Protein 3QOR (pdb70)

Structure (mmCIF, N/CA/C/O backbone):
data_3QOR
#
_entry.id   3QOR
#
_cell.length_a   66.734
_cell.length_b   51.820
_cell.length_c   92.854
_cell.angle_alpha   90.00
_cell.angle_beta   90.58
_cell.angle_gamma   90.00
#
_symmetry.space_group_name_H-M   'P 1 21 1'
#
loop_
_entity.id
_entity.type
_entity.pdbx_description
1 polymer 'Nuclear migration protein nudC'
2 polymer 'Nuclear migration protein nudC'
3 polymer 'Nuclear migration protein nudC'
4 polymer 'Nuclear migration protein nudC'
5 non-polymer 'ACETATE ION'
6 water water
#
loop_
_atom_site.group_PDB
_atom_site.id
_atom_site.type_symbol
_atom_site.label_atom_id
_atom_site.label_alt_id
_atom_site.label_comp_id
_atom_site.label_asym_id
_atom_site.label_entity_id
_atom_site.label_seq_id
_atom_site.pdbx_PDB_ins_code
_atom_site.Cartn_x
_atom_site.Cartn_y
_atom_site.Cartn_z
_atom_site.occupancy
_atom_site.B_iso_or_equiv
_atom_site.auth_seq_id
_atom_site.auth_comp_id
_atom_site.auth_asym_id
_atom_site.auth_atom_id
_atom_site.pdbx_PDB_model_num
ATOM 1 N N . GLY A 1 1 ? 32.108 34.014 10.695 1.00 39.14 154 GLY A N 1
ATOM 2 C CA . GLY A 1 1 ? 30.682 33.819 10.490 1.00 51.17 154 GLY A CA 1
ATOM 3 C C . GLY A 1 1 ? 30.122 32.626 11.246 1.00 49.18 154 GLY A C 1
ATOM 4 O O . GLY A 1 1 ? 30.829 31.975 12.012 1.00 42.01 154 GLY A O 1
ATOM 5 N N . SER A 1 2 ? 28.841 32.342 11.030 1.00 47.85 155 SER A N 1
ATOM 6 C CA . SER A 1 2 ? 28.182 31.208 11.670 1.00 38.63 155 SER A CA 1
ATOM 7 C C . SER A 1 2 ? 28.226 29.980 10.765 1.00 37.06 155 SER A C 1
ATOM 8 O O . SER A 1 2 ? 28.300 30.108 9.541 1.00 40.13 155 SER A O 1
ATOM 11 N N . SER A 1 3 ? 28.173 28.792 11.370 1.00 27.18 156 SER A N 1
ATOM 12 C CA . SER A 1 3 ? 28.165 27.542 10.617 1.00 24.27 156 SER A CA 1
ATOM 13 C C . SER A 1 3 ? 27.055 26.611 11.120 1.00 24.56 156 SER A C 1
ATOM 14 O O . SER A 1 3 ? 26.283 26.977 12.008 1.00 25.30 156 SER A O 1
ATOM 17 N N . SER A 1 4 ? 26.974 25.414 10.546 1.00 19.68 157 SER A N 1
ATOM 18 C CA . SER A 1 4 ? 25.906 24.464 10.859 1.00 20.68 157 SER A CA 1
ATOM 19 C C . SER A 1 4 ? 25.791 24.175 12.354 1.00 16.53 157 SER A C 1
ATOM 20 O O . SER A 1 4 ? 26.803 24.053 13.042 1.00 20.48 157 SER A O 1
ATOM 23 N N . LYS A 1 5 ? 24.555 24.060 12.836 1.00 17.29 158 LYS A N 1
ATOM 24 C CA . LYS A 1 5 ? 24.285 23.901 14.272 1.00 21.93 158 LYS A CA 1
ATOM 25 C C . LYS A 1 5 ? 23.752 22.529 14.669 1.00 21.78 158 LYS A C 1
ATOM 26 O O . LYS A 1 5 ? 23.207 21.802 13.843 1.00 22.15 158 LYS A O 1
ATOM 32 N N . LEU A 1 6 ? 23.904 22.203 15.952 1.00 16.56 159 LEU A N 1
ATOM 33 C CA . LEU A 1 6 ? 23.431 20.952 16.530 1.00 17.04 159 LEU A CA 1
ATOM 34 C C . LEU A 1 6 ? 22.183 21.175 17.384 1.00 22.12 159 LEU A C 1
ATOM 35 O O . LEU A 1 6 ? 22.017 22.224 17.983 1.00 17.81 159 LEU A O 1
ATOM 40 N N . LYS A 1 7 ? 21.320 20.169 17.462 1.00 16.39 160 LYS A N 1
ATOM 41 C CA . LYS A 1 7 ? 20.172 20.225 18.350 1.00 18.23 160 LYS A CA 1
ATOM 42 C C . LYS A 1 7 ? 20.639 20.060 19.795 1.00 18.03 160 LYS A C 1
ATOM 43 O O . LYS A 1 7 ? 21.397 19.147 20.100 1.00 18.75 160 LYS A O 1
ATOM 49 N N . PRO A 1 8 ? 20.183 20.942 20.695 1.00 18.20 161 PRO A N 1
ATOM 50 C CA . PRO A 1 8 ? 20.548 20.835 22.115 1.00 18.04 161 PRO A CA 1
ATOM 51 C C . PRO A 1 8 ? 20.089 19.515 22.758 1.00 16.73 161 PRO A C 1
ATOM 52 O O . PRO A 1 8 ? 19.017 18.989 22.427 1.00 21.15 161 PRO A O 1
ATOM 56 N N . ASN A 1 9 ? 20.882 18.985 23.684 1.00 14.35 162 ASN A N 1
ATOM 57 C CA . ASN A 1 9 ? 20.446 17.839 24.469 1.00 16.52 162 ASN A CA 1
ATOM 58 C C . ASN A 1 9 ? 19.443 18.304 25.521 1.00 17.65 162 ASN A C 1
ATOM 59 O O . ASN A 1 9 ? 19.129 19.496 25.599 1.00 17.58 162 ASN A O 1
ATOM 64 N N . LEU A 1 10 ? 18.910 17.376 26.309 1.00 15.30 163 LEU A N 1
ATOM 65 C CA . LEU A 1 10 ? 17.857 17.721 27.269 1.00 17.21 163 LEU A CA 1
ATOM 66 C C . LEU A 1 10 ? 18.361 18.593 28.416 1.00 20.75 163 LEU A C 1
ATOM 67 O O . LEU A 1 10 ? 17.568 19.188 29.150 1.00 21.28 163 LEU A O 1
ATOM 72 N N . GLY A 1 11 ? 19.675 18.659 28.579 1.00 15.74 164 GLY A N 1
ATOM 73 C CA . GLY A 1 11 ? 20.249 19.505 29.610 1.00 17.15 164 GLY A CA 1
ATOM 74 C C . GLY A 1 11 ? 20.643 20.873 29.066 1.00 17.71 164 GLY A C 1
ATOM 75 O O . GLY A 1 11 ? 21.352 21.636 29.727 1.00 16.13 164 GLY A O 1
ATOM 76 N N . ASN A 1 12 ? 20.185 21.171 27.850 1.00 14.27 165 ASN A N 1
ATOM 77 C CA . ASN A 1 12 ? 20.432 22.459 27.195 1.00 13.57 165 ASN A CA 1
ATOM 78 C C . ASN A 1 12 ? 21.881 22.695 26.802 1.00 12.84 165 ASN A C 1
ATOM 79 O O . ASN A 1 12 ? 22.305 23.841 26.602 1.00 14.98 165 ASN A O 1
ATOM 84 N N . GLY A 1 13 ? 22.633 21.601 26.675 1.00 11.60 166 GLY A N 1
ATOM 85 C CA . GLY A 1 13 ? 23.993 21.664 26.178 1.00 11.14 166 GLY A CA 1
ATOM 86 C C . GLY A 1 13 ? 24.154 20.932 24.861 1.00 16.07 166 GLY A C 1
ATOM 87 O O . GLY A 1 13 ? 23.209 20.840 24.074 1.00 14.99 166 GLY A O 1
ATOM 88 N N . ALA A 1 14 ? 25.346 20.383 24.626 1.00 15.15 167 ALA A N 1
ATOM 89 C CA . ALA A 1 14 ? 25.607 19.662 23.387 1.00 12.59 167 ALA A CA 1
ATOM 90 C C . ALA A 1 14 ? 26.159 18.273 23.632 1.00 14.79 167 ALA A C 1
ATOM 91 O O . ALA A 1 14 ? 26.897 18.038 24.605 1.00 13.14 167 ALA A O 1
ATOM 93 N N . ASP A 1 15 ? 25.832 17.372 22.713 1.00 13.78 168 ASP A N 1
ATOM 94 C CA . ASP A 1 15 ? 26.405 16.039 22.699 1.00 12.18 168 ASP A CA 1
ATOM 95 C C . ASP A 1 15 ? 27.414 15.988 21.555 1.00 12.84 168 ASP A C 1
ATOM 96 O O . ASP A 1 15 ? 27.020 15.986 20.391 1.00 17.11 168 ASP A O 1
ATOM 101 N N . LEU A 1 16 ? 28.703 15.965 21.880 1.00 11.98 169 LEU A N 1
ATOM 102 C CA . LEU A 1 16 ? 29.758 15.854 20.874 1.00 14.45 169 LEU A CA 1
ATOM 103 C C . LEU A 1 16 ? 30.289 14.419 20.859 1.00 15.64 169 LEU A C 1
ATOM 104 O O . LEU A 1 16 ? 30.013 13.631 21.776 1.00 14.49 169 LEU A O 1
ATOM 109 N N . PRO A 1 17 ? 31.044 14.057 19.816 1.00 12.80 170 PRO A N 1
ATOM 110 C CA . PRO A 1 17 ? 31.519 12.674 19.799 1.00 13.80 170 PRO A CA 1
ATOM 111 C C . PRO A 1 17 ? 32.386 12.299 21.003 1.00 14.31 170 PRO A C 1
ATOM 112 O O . PRO A 1 17 ? 32.310 11.150 21.445 1.00 17.13 170 PRO A O 1
ATOM 116 N N . ASN A 1 18 ? 33.178 13.230 21.520 1.00 12.04 171 ASN A N 1
ATOM 117 C CA . ASN A 1 18 ? 34.135 12.907 22.577 1.00 12.67 171 ASN A CA 1
ATOM 118 C C . ASN A 1 18 ? 33.764 13.397 23.977 1.00 13.13 171 ASN A C 1
ATOM 119 O O . ASN A 1 18 ? 34.499 13.133 24.933 1.00 14.89 171 ASN A O 1
ATOM 124 N N . TYR A 1 19 ? 32.672 14.150 24.090 1.00 13.14 172 TYR A N 1
ATOM 125 C CA . TYR A 1 19 ? 32.222 14.653 25.387 1.00 10.95 172 TYR A CA 1
ATOM 126 C C . TYR A 1 19 ? 30.825 15.202 25.266 1.00 10.67 172 TYR A C 1
ATOM 127 O O . TYR A 1 19 ? 30.351 15.445 24.170 1.00 14.75 172 TYR A O 1
ATOM 136 N N . ARG A 1 20 ? 30.159 15.396 26.393 1.00 11.12 173 ARG A N 1
ATOM 137 C CA . ARG A 1 20 ? 28.891 16.121 26.367 1.00 13.31 173 ARG A CA 1
ATOM 138 C C . ARG A 1 20 ? 28.829 17.089 27.541 1.00 14.10 173 ARG A C 1
ATOM 139 O O . ARG A 1 20 ? 29.550 16.944 28.534 1.00 14.47 173 ARG A O 1
ATOM 147 N N . TRP A 1 21 ? 27.990 18.101 27.421 1.00 12.25 174 TRP A N 1
ATOM 148 C CA . TRP A 1 21 ? 27.841 19.026 28.524 1.00 11.66 174 TRP A CA 1
ATOM 149 C C . TRP A 1 21 ? 26.404 19.487 28.605 1.00 12.55 174 TRP A C 1
ATOM 150 O O . TRP A 1 21 ? 25.664 19.406 27.631 1.00 12.17 174 TRP A O 1
ATOM 161 N N . THR A 1 22 ? 26.024 19.942 29.792 1.00 12.58 175 THR A N 1
ATOM 162 C CA . THR A 1 22 ? 24.727 20.528 30.030 1.00 12.67 175 THR A CA 1
ATOM 163 C C . THR A 1 22 ? 24.971 21.893 30.693 1.00 12.56 175 THR A C 1
ATOM 164 O O . THR A 1 22 ? 26.089 22.197 31.120 1.00 12.95 175 THR A O 1
ATOM 168 N N . GLN A 1 23 ? 23.941 22.723 30.777 1.00 12.37 176 GLN A N 1
ATOM 169 C CA . GLN A 1 23 ? 24.107 24.026 31.425 1.00 13.40 176 GLN A CA 1
ATOM 170 C C . GLN A 1 23 ? 22.814 24.534 32.015 1.00 14.24 176 GLN A C 1
ATOM 171 O O . GLN A 1 23 ? 21.729 24.105 31.630 1.00 13.84 176 GLN A O 1
ATOM 177 N N . THR A 1 24 ? 22.945 25.473 32.945 1.00 17.04 177 THR A N 1
ATOM 178 C CA . THR A 1 24 ? 21.848 26.354 33.312 1.00 14.22 177 THR A CA 1
ATOM 179 C C . THR A 1 24 ? 22.319 27.759 32.937 1.00 14.04 177 THR A C 1
ATOM 180 O O . THR A 1 24 ? 23.366 27.925 32.318 1.00 14.49 177 THR A O 1
ATOM 184 N N . LEU A 1 25 ? 21.550 28.780 33.295 1.00 15.71 178 LEU A N 1
ATOM 185 C CA . LEU A 1 25 ? 21.972 30.140 33.006 1.00 14.08 178 LEU A CA 1
ATOM 186 C C . LEU A 1 25 ? 23.309 30.507 33.651 1.00 13.58 178 LEU A C 1
ATOM 187 O O . LEU A 1 25 ? 24.016 31.379 33.145 1.00 14.89 178 LEU A O 1
ATOM 192 N N . SER A 1 26 ? 23.645 29.847 34.759 1.00 16.77 179 SER A N 1
ATOM 193 C CA . SER A 1 26 ? 24.783 30.260 35.589 1.00 12.58 179 SER A CA 1
ATOM 194 C C . SER A 1 26 ? 25.965 29.301 35.591 1.00 13.36 179 SER A C 1
ATOM 195 O O . SER A 1 26 ? 27.044 29.674 36.026 1.00 13.06 179 SER A O 1
ATOM 198 N N . GLU A 1 27 ? 25.786 28.074 35.105 1.00 12.27 180 GLU A N 1
ATOM 199 C CA A GLU A 1 27 ? 26.887 27.116 35.146 0.60 15.37 180 GLU A CA 1
ATOM 200 C CA B GLU A 1 27 ? 26.837 27.062 35.205 0.40 15.40 180 GLU A CA 1
ATOM 201 C C . GLU A 1 27 ? 26.807 26.072 34.038 1.00 14.16 180 GLU A C 1
ATOM 202 O O . GLU A 1 27 ? 25.814 25.980 33.324 1.00 15.48 180 GLU A O 1
ATOM 213 N N . LEU A 1 28 ? 27.886 25.316 33.887 1.00 14.33 181 LEU A N 1
ATOM 214 C CA . LEU A 1 28 ? 27.994 24.300 32.847 1.00 12.02 181 LEU A CA 1
ATOM 215 C C . LEU A 1 28 ? 28.636 23.069 33.480 1.00 17.38 181 LEU A C 1
ATOM 216 O O . LEU A 1 28 ? 29.540 23.203 34.299 1.00 16.05 181 LEU A O 1
ATOM 221 N N . ASP A 1 29 ? 28.168 21.872 33.113 1.00 15.21 182 ASP A N 1
ATOM 222 C CA . ASP A 1 29 ? 28.777 20.634 33.588 1.00 17.67 182 ASP A CA 1
ATOM 223 C C . ASP A 1 29 ? 29.121 19.740 32.411 1.00 12.87 182 ASP A C 1
ATOM 224 O O . ASP A 1 29 ? 28.264 19.454 31.582 1.00 13.68 182 ASP A O 1
ATOM 229 N N . LEU A 1 30 ? 30.377 19.310 32.370 1.00 12.40 183 LEU A N 1
ATOM 230 C CA . LEU A 1 30 ? 30.955 18.590 31.236 1.00 10.20 183 LEU A CA 1
ATOM 231 C C . LEU A 1 30 ? 31.336 17.179 31.652 1.00 14.59 183 LEU A C 1
ATOM 232 O O . LEU A 1 30 ? 31.807 16.971 32.771 1.00 14.00 183 LEU A O 1
ATOM 237 N N . ALA A 1 31 ? 31.121 16.205 30.768 1.00 12.12 184 ALA A N 1
ATOM 238 C CA . ALA A 1 31 ? 31.601 14.848 30.999 1.00 12.43 184 ALA A CA 1
ATOM 239 C C . ALA A 1 31 ? 32.449 14.402 29.816 1.00 15.28 184 ALA A C 1
ATOM 240 O O . ALA A 1 31 ? 32.024 14.508 28.666 1.00 14.99 184 ALA A O 1
ATOM 242 N N . VAL A 1 32 ? 33.650 13.910 30.110 1.00 11.28 185 VAL A N 1
ATOM 243 C CA . VAL A 1 32 ? 34.602 13.483 29.085 1.00 12.38 185 VAL A CA 1
ATOM 244 C C . VAL A 1 32 ? 35.091 12.064 29.381 1.00 13.71 185 VAL A C 1
ATOM 245 O O . VAL A 1 32 ? 36.007 11.860 30.190 1.00 14.64 185 VAL A O 1
ATOM 249 N N . PRO A 1 33 ? 34.480 11.074 28.735 1.00 10.79 186 PRO A N 1
ATOM 250 C CA . PRO A 1 33 ? 34.869 9.678 28.960 1.00 10.93 186 PRO A CA 1
ATOM 251 C C . PRO A 1 33 ? 36.222 9.365 28.345 1.00 19.11 186 PRO A C 1
ATOM 252 O O . PRO A 1 33 ? 36.544 9.868 27.266 1.00 18.60 186 PRO A O 1
ATOM 256 N N . PHE A 1 34 ? 37.007 8.537 29.018 1.00 12.90 187 PHE A N 1
ATOM 257 C CA . PHE A 1 34 ? 38.252 8.066 28.420 1.00 18.08 187 PHE A CA 1
ATOM 258 C C . PHE A 1 34 ? 38.216 6.555 28.328 1.00 23.02 187 PHE A C 1
ATOM 259 O O . PHE A 1 34 ? 37.836 5.887 29.287 1.00 21.56 187 PHE A O 1
ATOM 274 N N . VAL A 1 36 ? 40.563 3.755 28.044 1.00 31.12 189 VAL A N 1
ATOM 275 C CA . VAL A 1 36 ? 41.963 3.390 28.183 1.00 34.96 189 VAL A CA 1
ATOM 276 C C . VAL A 1 36 ? 42.100 1.986 28.771 1.00 40.61 189 VAL A C 1
ATOM 277 O O . VAL A 1 36 ? 41.134 1.422 29.301 1.00 31.59 189 VAL A O 1
ATOM 281 N N . ASN A 1 37 ? 43.300 1.421 28.672 1.00 35.47 190 ASN A N 1
ATOM 282 C CA . ASN A 1 37 ? 43.544 0.089 29.216 1.00 42.10 190 ASN A CA 1
ATOM 283 C C . ASN A 1 37 ? 44.323 0.123 30.522 1.00 42.90 190 ASN A C 1
ATOM 284 O O . ASN A 1 37 ? 44.976 -0.848 30.892 1.00 48.09 190 ASN A O 1
ATOM 289 N N . PHE A 1 38 ? 44.249 1.251 31.218 1.00 33.25 191 PHE A N 1
ATOM 290 C CA . PHE A 1 38 ? 44.851 1.372 32.540 1.00 35.70 191 PHE A CA 1
ATOM 291 C C . PHE A 1 38 ? 43.923 2.164 33.448 1.00 40.33 191 PHE A C 1
ATOM 292 O O . PHE A 1 38 ? 42.919 2.711 32.990 1.00 33.82 191 PHE A O 1
ATOM 300 N N . ARG A 1 39 ? 44.252 2.222 34.734 1.00 32.95 192 ARG A N 1
ATOM 301 C CA A ARG A 1 39 ? 43.463 2.995 35.682 0.50 36.08 192 ARG A CA 1
ATOM 302 C CA B ARG A 1 39 ? 43.464 2.995 35.684 0.50 36.08 192 ARG A CA 1
ATOM 303 C C . ARG A 1 39 ? 43.803 4.478 35.559 1.00 36.15 192 ARG A C 1
ATOM 304 O O . ARG A 1 39 ? 44.963 4.878 35.692 1.00 34.41 192 ARG A O 1
ATOM 319 N N . LEU A 1 40 ? 42.790 5.294 35.296 1.00 30.23 193 LEU A N 1
ATOM 320 C CA . LEU A 1 40 ? 43.005 6.717 35.054 1.00 27.67 193 LEU A CA 1
ATOM 321 C C . LEU A 1 40 ? 43.295 7.470 36.348 1.00 27.80 193 LEU A C 1
ATOM 322 O O . LEU A 1 40 ? 42.472 7.492 37.263 1.00 32.85 193 LEU A O 1
ATOM 327 N N . LYS A 1 41 ? 44.474 8.084 36.417 1.00 28.73 194 LYS A N 1
ATOM 328 C CA . LYS A 1 41 ? 44.905 8.826 37.595 1.00 30.52 194 LYS A CA 1
ATOM 329 C C . LYS A 1 41 ? 45.219 10.264 37.204 1.00 30.60 194 LYS A C 1
ATOM 330 O O . LYS A 1 41 ? 45.440 10.561 36.028 1.00 28.99 194 LYS A O 1
ATOM 336 N N . GLY A 1 42 ? 45.259 11.145 38.197 1.00 29.15 195 GLY A N 1
ATOM 337 C CA . GLY A 1 42 ? 45.532 12.550 37.962 1.00 36.77 195 GLY A CA 1
ATOM 338 C C . GLY A 1 42 ? 46.845 12.753 37.240 1.00 38.65 195 GLY A C 1
ATOM 339 O O . GLY A 1 42 ? 46.978 13.650 36.410 1.00 35.53 195 GLY A O 1
ATOM 340 N N . LYS A 1 43 ? 47.815 11.902 37.551 1.00 38.33 196 LYS A N 1
ATOM 341 C CA . LYS A 1 43 ? 49.149 12.014 36.976 1.00 46.51 196 LYS A CA 1
ATOM 342 C C . LYS A 1 43 ? 49.122 11.805 35.466 1.00 35.57 196 LYS A C 1
ATOM 343 O O . LYS A 1 43 ? 50.014 12.274 34.761 1.00 37.47 196 LYS A O 1
ATOM 349 N N . ASP A 1 44 ? 48.101 11.102 34.977 1.00 30.57 197 ASP A N 1
ATOM 350 C CA . ASP A 1 44 ? 47.961 10.837 33.543 1.00 34.01 197 ASP A CA 1
ATOM 351 C C . ASP A 1 44 ? 47.232 11.969 32.808 1.00 28.00 197 ASP A C 1
ATOM 352 O O . ASP A 1 44 ? 47.212 11.994 31.576 1.00 33.22 197 ASP A O 1
ATOM 357 N N . MET A 1 45 ? 46.624 12.881 33.565 1.00 26.25 198 MET A N 1
ATOM 358 C CA . MET A 1 45 ? 45.758 13.908 32.984 1.00 26.36 198 MET A CA 1
ATOM 359 C C . MET A 1 45 ? 46.446 15.275 33.002 1.00 31.33 198 MET A C 1
ATOM 360 O O . MET A 1 45 ? 47.170 15.620 33.948 1.00 24.38 198 MET A O 1
ATOM 365 N N . VAL A 1 46 ? 46.212 16.053 31.953 1.00 24.83 199 VAL A N 1
ATOM 366 C CA . VAL A 1 46 ? 46.482 17.481 32.005 1.00 21.82 199 VAL A CA 1
ATOM 367 C C . VAL A 1 46 ? 45.157 18.188 31.794 1.00 24.17 199 VAL A C 1
ATOM 368 O O . VAL A 1 46 ? 44.540 18.073 30.730 1.00 21.65 199 VAL A O 1
ATOM 372 N N . VAL A 1 47 ? 44.705 18.866 32.842 1.00 20.29 200 VAL A N 1
ATOM 373 C CA . VAL A 1 47 ? 43.472 19.637 32.806 1.00 18.75 200 VAL A CA 1
ATOM 374 C C . VAL A 1 47 ? 43.805 21.039 33.266 1.00 25.03 200 VAL A C 1
ATOM 375 O O . VAL A 1 47 ? 44.434 21.236 34.309 1.00 25.40 200 VAL A O 1
ATOM 379 N N . ASP A 1 48 ? 43.394 22.025 32.486 1.00 18.30 201 ASP A N 1
ATOM 380 C CA . ASP A 1 48 ? 43.676 23.399 32.859 1.00 14.96 201 ASP A CA 1
ATOM 381 C C . ASP A 1 48 ? 42.437 24.218 32.602 1.00 16.24 201 ASP A C 1
ATOM 382 O O . ASP A 1 48 ? 42.020 24.374 31.455 1.00 16.61 201 ASP A O 1
ATOM 387 N N . ILE A 1 49 ? 41.827 24.699 33.681 1.00 15.23 202 ILE A N 1
ATOM 388 C CA . ILE A 1 49 ? 40.649 25.550 33.583 1.00 14.26 202 ILE A CA 1
ATOM 389 C C . ILE A 1 49 ? 41.115 26.986 33.737 1.00 18.53 202 ILE A C 1
ATOM 390 O O . ILE A 1 49 ? 41.585 27.375 34.811 1.00 18.35 202 ILE A O 1
ATOM 395 N N . GLN A 1 50 ? 41.009 27.762 32.662 1.00 12.14 203 GLN A N 1
ATOM 396 C CA A GLN A 1 50 ? 41.363 29.176 32.716 0.50 14.75 203 GLN A CA 1
ATOM 397 C CA B GLN A 1 50 ? 41.361 29.181 32.690 0.50 14.75 203 GLN A CA 1
ATOM 398 C C . GLN A 1 50 ? 40.118 30.051 32.601 1.00 14.25 203 GLN A C 1
ATOM 399 O O . GLN A 1 50 ? 39.043 29.570 32.252 1.00 14.97 203 GLN A O 1
ATOM 410 N N . ARG A 1 51 ? 40.276 31.337 32.906 1.00 13.32 204 ARG A N 1
ATOM 411 C CA . ARG A 1 51 ? 39.182 32.308 32.839 1.00 12.05 204 ARG A CA 1
ATOM 412 C C . ARG A 1 51 ? 38.412 32.218 31.528 1.00 14.15 204 ARG A C 1
ATOM 413 O O . ARG A 1 51 ? 37.179 32.315 31.510 1.00 14.23 204 ARG A O 1
ATOM 421 N N . ARG A 1 52 ? 39.131 32.051 30.422 1.00 13.27 205 ARG A N 1
ATOM 422 C CA . ARG A 1 52 ? 38.434 31.860 29.153 1.00 13.61 205 ARG A CA 1
ATOM 423 C C . ARG A 1 52 ? 39.055 30.822 28.226 1.00 14.80 205 ARG A C 1
ATOM 424 O O . ARG A 1 52 ? 39.028 30.962 26.999 1.00 16.60 205 ARG A O 1
ATOM 432 N N . HIS A 1 53 ? 39.588 29.764 28.820 1.00 13.81 206 HIS A N 1
ATOM 433 C CA . HIS A 1 53 ? 40.201 28.696 28.052 1.00 16.77 206 HIS A CA 1
ATOM 434 C C . HIS A 1 53 ? 40.063 27.381 28.805 1.00 15.35 206 HIS A C 1
ATOM 435 O O . HIS A 1 53 ? 40.044 27.363 30.041 1.00 14.71 206 HIS A O 1
ATOM 442 N N . LEU A 1 54 ? 39.923 26.280 28.073 1.00 13.20 207 LEU A N 1
ATOM 443 C CA . LEU A 1 54 ? 39.843 24.980 28.719 1.00 13.76 207 LEU A CA 1
ATOM 444 C C . LEU A 1 54 ? 40.704 23.991 27.971 1.00 16.01 207 LEU A C 1
ATOM 445 O O . LEU A 1 54 ? 40.677 23.935 26.742 1.00 14.50 207 LEU A O 1
ATOM 450 N N . ARG A 1 55 ? 41.477 23.216 28.725 1.00 16.85 208 ARG A N 1
ATOM 451 C CA . ARG A 1 55 ? 42.267 22.128 28.179 1.00 16.92 208 ARG A CA 1
ATOM 452 C C . ARG A 1 55 ? 41.967 20.869 28.983 1.00 18.54 208 ARG A C 1
ATOM 453 O O . ARG A 1 55 ? 42.019 20.894 30.217 1.00 15.86 208 ARG A O 1
ATOM 461 N N . VAL A 1 56 ? 41.629 19.789 28.280 1.00 19.09 209 VAL A N 1
ATOM 462 C CA . VAL A 1 56 ? 41.384 18.475 28.892 1.00 16.85 209 VAL A CA 1
ATOM 463 C C . VAL A 1 56 ? 41.965 17.372 28.018 1.00 17.13 209 VAL A C 1
ATOM 464 O O . VAL A 1 56 ? 41.624 17.252 26.839 1.00 21.26 209 VAL A O 1
ATOM 468 N N . GLY A 1 57 ? 42.840 16.548 28.579 1.00 16.16 210 GLY A N 1
ATOM 469 C CA . GLY A 1 57 ? 43.358 15.438 27.805 1.00 17.63 210 GLY A CA 1
ATOM 470 C C . GLY A 1 57 ? 44.355 14.600 28.570 1.00 21.60 210 GLY A C 1
ATOM 471 O O . GLY A 1 57 ? 44.715 14.933 29.699 1.00 22.93 210 GLY A O 1
ATOM 472 N N . LEU A 1 58 ? 44.791 13.513 27.945 1.00 22.76 211 LEU A N 1
ATOM 473 C CA . LEU A 1 58 ? 45.837 12.652 28.493 1.00 23.57 211 LEU A CA 1
ATOM 474 C C . LEU A 1 58 ? 47.231 13.174 28.161 1.00 26.16 211 LEU A C 1
ATOM 475 O O . LEU A 1 58 ? 47.468 13.675 27.065 1.00 27.55 211 LEU A O 1
ATOM 480 N N . LYS A 1 59 ? 48.159 13.039 29.104 1.00 27.16 212 LYS A N 1
ATOM 481 C CA . LYS A 1 59 ? 49.567 13.330 28.826 1.00 35.11 212 LYS A CA 1
ATOM 482 C C . LYS A 1 59 ? 50.074 12.579 27.599 1.00 32.31 212 LYS A C 1
ATOM 483 O O . LYS A 1 59 ? 49.858 11.378 27.467 1.00 33.26 212 LYS A O 1
ATOM 489 N N . GLY A 1 60 ? 50.766 13.293 26.715 1.00 36.55 213 GLY A N 1
ATOM 490 C CA . GLY A 1 60 ? 51.417 12.676 25.575 1.00 34.51 213 GLY A CA 1
ATOM 491 C C . GLY A 1 60 ? 50.480 12.457 24.412 1.00 38.46 213 GLY A C 1
ATOM 492 O O . GLY A 1 60 ? 50.897 12.026 23.333 1.00 34.17 213 GLY A O 1
ATOM 493 N N . GLN A 1 61 ? 49.207 12.768 24.630 1.00 34.13 214 GLN A N 1
ATOM 494 C CA A GLN A 1 61 ? 48.182 12.567 23.613 0.50 32.03 214 GLN A CA 1
ATOM 495 C CA B GLN A 1 61 ? 48.184 12.560 23.614 0.50 32.02 214 GLN A CA 1
ATOM 496 C C . GLN A 1 61 ? 47.607 13.897 23.155 1.00 27.44 214 GLN A C 1
ATOM 497 O O . GLN A 1 61 ? 47.727 14.896 23.858 1.00 22.15 214 GLN A O 1
ATOM 508 N N . PRO A 1 62 ? 46.987 13.917 21.963 1.00 25.88 215 PRO A N 1
ATOM 509 C CA . PRO A 1 62 ? 46.299 15.140 21.537 1.00 20.75 215 PRO A CA 1
ATOM 510 C C . PRO A 1 62 ? 45.180 15.433 22.522 1.00 23.40 215 PRO A C 1
ATOM 511 O O . PRO A 1 62 ? 44.409 14.537 22.855 1.00 20.98 215 PRO A O 1
ATOM 515 N N . ALA A 1 63 ? 45.076 16.675 22.971 1.00 20.55 216 ALA A N 1
ATOM 516 C CA . ALA A 1 63 ? 44.031 17.036 23.915 1.00 19.76 216 ALA A CA 1
ATOM 517 C C . ALA A 1 63 ? 42.664 16.782 23.307 1.00 18.76 216 ALA A C 1
ATOM 518 O O . ALA A 1 63 ? 42.468 16.965 22.102 1.00 19.70 216 ALA A O 1
ATOM 520 N N . ILE A 1 64 ? 41.721 16.358 24.142 1.00 17.96 217 ILE A N 1
ATOM 521 C CA . ILE A 1 64 ? 40.342 16.183 23.700 1.00 14.35 217 ILE A CA 1
ATOM 522 C C . ILE A 1 64 ? 39.671 17.548 23.570 1.00 18.99 217 ILE A C 1
ATOM 523 O O . ILE A 1 64 ? 38.908 17.790 22.634 1.00 17.58 217 ILE A O 1
ATOM 528 N N . ILE A 1 65 ? 39.961 18.432 24.522 1.00 13.32 218 ILE A N 1
ATOM 529 C CA . ILE A 1 65 ? 39.534 19.834 24.470 1.00 13.54 218 ILE A CA 1
ATOM 530 C C . ILE A 1 65 ? 40.748 20.717 24.673 1.00 17.20 218 ILE A C 1
ATOM 531 O O . ILE A 1 65 ? 41.546 20.480 25.583 1.00 14.77 218 ILE A O 1
ATOM 536 N N . ASP A 1 66 ? 40.882 21.732 23.827 1.00 16.37 219 ASP A N 1
ATOM 537 C CA . ASP A 1 66 ? 41.927 22.735 23.971 1.00 19.17 219 ASP A CA 1
ATOM 538 C C . ASP A 1 66 ? 41.452 23.949 23.187 1.00 21.63 219 ASP A C 1
ATOM 539 O O . ASP A 1 66 ? 41.718 24.088 21.990 1.00 17.45 219 ASP A O 1
ATOM 544 N N . GLY A 1 67 ? 40.699 24.816 23.844 1.00 15.07 220 GLY A N 1
ATOM 545 C CA . GLY A 1 67 ? 40.077 25.902 23.116 1.00 17.87 220 GLY A CA 1
ATOM 546 C C . GLY A 1 67 ? 39.594 27.038 23.984 1.00 18.74 220 GLY A C 1
ATOM 547 O O . GLY A 1 67 ? 39.559 26.928 25.211 1.00 16.65 220 GLY A O 1
ATOM 548 N N . GLU A 1 68 ? 39.216 28.124 23.317 1.00 17.06 221 GLU A N 1
ATOM 549 C CA . GLU A 1 68 ? 38.664 29.319 23.945 1.00 17.32 221 GLU A CA 1
ATOM 550 C C . GLU A 1 68 ? 37.242 29.050 24.413 1.00 18.14 221 GLU A C 1
ATOM 551 O O . GLU A 1 68 ? 36.406 28.605 23.630 1.00 17.87 221 GLU A O 1
ATOM 557 N N . LEU A 1 69 ? 36.966 29.291 25.692 1.00 13.29 222 LEU A N 1
ATOM 558 C CA . LEU A 1 69 ? 35.601 29.133 26.192 1.00 11.96 222 LEU A CA 1
ATOM 559 C C . LEU A 1 69 ? 34.638 30.166 25.595 1.00 14.01 222 LEU A C 1
ATOM 560 O O . LEU A 1 69 ? 35.043 31.259 25.218 1.00 15.14 222 LEU A O 1
ATOM 565 N N . TYR A 1 70 ? 33.359 29.799 25.502 1.00 14.27 223 TYR A N 1
ATOM 566 C CA . TYR A 1 70 ? 32.344 30.677 24.931 1.00 16.25 223 TYR A CA 1
ATOM 567 C C . TYR A 1 70 ? 32.314 32.031 25.637 1.00 16.55 223 TYR A C 1
ATOM 568 O O . TYR A 1 70 ? 32.161 33.079 25.000 1.00 16.44 223 TYR A O 1
ATOM 577 N N . ASN A 1 71 ? 32.452 32.011 26.959 1.00 14.74 224 ASN A N 1
ATOM 578 C CA . ASN A 1 71 ? 32.546 33.251 27.725 1.00 12.58 224 ASN A CA 1
ATOM 579 C C . ASN A 1 71 ? 33.342 32.952 29.001 1.00 15.36 224 ASN A C 1
ATOM 580 O O . ASN A 1 71 ? 33.782 31.813 29.206 1.00 14.89 224 ASN A O 1
ATOM 585 N N . GLU A 1 72 ? 33.519 33.962 29.844 1.00 14.48 225 GLU A N 1
ATOM 586 C CA . GLU A 1 72 ? 34.409 33.872 31.003 1.00 13.48 225 GLU A CA 1
ATOM 587 C C . GLU A 1 72 ? 33.821 33.054 32.135 1.00 15.13 225 GLU A C 1
ATOM 588 O O . GLU A 1 72 ? 32.609 33.062 32.355 1.00 16.19 225 GLU A O 1
ATOM 594 N N . VAL A 1 73 ? 34.688 32.348 32.856 1.00 13.10 226 VAL A N 1
ATOM 595 C CA . VAL A 1 73 ? 34.250 31.571 33.998 1.00 14.13 226 VAL A CA 1
ATOM 596 C C . VAL A 1 73 ? 35.020 31.994 35.240 1.00 13.75 226 VAL A C 1
ATOM 597 O O . VAL A 1 73 ? 36.108 32.548 35.145 1.00 13.51 226 VAL A O 1
ATOM 601 N N . LYS A 1 74 ? 34.443 31.731 36.407 1.00 14.13 227 LYS A N 1
ATOM 602 C CA . LYS A 1 74 ? 35.109 32.015 37.672 1.00 14.52 227 LYS A CA 1
ATOM 603 C C . LYS A 1 74 ? 35.935 30.786 38.033 1.00 14.79 227 LYS A C 1
ATOM 604 O O . LYS A 1 74 ? 35.395 29.764 38.464 1.00 17.65 227 LYS A O 1
ATOM 610 N N . VAL A 1 75 ? 37.251 30.867 37.855 1.00 13.77 228 VAL A N 1
ATOM 611 C CA A VAL A 1 75 ? 38.132 29.722 38.056 0.50 14.93 228 VAL A CA 1
ATOM 612 C CA B VAL A 1 75 ? 38.054 29.667 38.037 0.50 14.89 228 VAL A CA 1
ATOM 613 C C . VAL A 1 75 ? 38.043 29.207 39.494 1.00 13.90 228 VAL A C 1
ATOM 614 O O . VAL A 1 75 ? 38.081 27.996 39.751 1.00 17.53 228 VAL A O 1
ATOM 621 N N . GLU A 1 76 ? 37.931 30.155 40.427 1.00 18.81 229 GLU A N 1
ATOM 622 C CA . GLU A 1 76 ? 37.888 29.847 41.860 1.00 18.65 229 GLU A CA 1
ATOM 623 C C . GLU A 1 76 ? 36.668 29.030 42.270 1.00 20.12 229 GLU A C 1
ATOM 624 O O . GLU A 1 76 ? 36.675 28.383 43.318 1.00 23.20 229 GLU A O 1
ATOM 630 N N . GLU A 1 77 ? 35.616 29.080 41.459 1.00 17.15 230 GLU A N 1
ATOM 631 C CA . GLU A 1 77 ? 34.405 28.291 41.707 1.00 17.52 230 GLU A CA 1
ATOM 632 C C . GLU A 1 77 ? 34.183 27.217 40.650 1.00 15.44 230 GLU A C 1
ATOM 633 O O . GLU A 1 77 ? 33.117 26.582 40.602 1.00 16.65 230 GLU A O 1
ATOM 639 N N . SER A 1 78 ? 35.191 26.998 39.810 1.00 14.05 231 SER A N 1
ATOM 640 C CA . SER A 1 78 ? 35.154 25.892 38.848 1.00 13.74 231 SER A CA 1
ATOM 641 C C . SER A 1 78 ? 36.082 24.747 39.264 1.00 17.36 231 SER A C 1
ATOM 642 O O . SER A 1 78 ? 37.061 24.959 39.990 1.00 17.60 231 SER A O 1
ATOM 645 N N . SER A 1 79 ? 35.790 23.539 38.794 1.00 16.54 232 SER A N 1
ATOM 646 C CA . SER A 1 79 ? 36.516 22.372 39.282 1.00 15.40 232 SER A CA 1
ATOM 647 C C . SER A 1 79 ? 36.420 21.187 38.349 1.00 16.62 232 SER A C 1
ATOM 648 O O . SER A 1 79 ? 35.613 21.184 37.419 1.00 16.86 232 SER A O 1
ATOM 651 N N . TRP A 1 80 ? 37.243 20.176 38.612 1.00 14.63 233 TRP A N 1
ATOM 652 C CA . TRP A 1 80 ? 37.159 18.940 37.861 1.00 14.14 233 TRP A CA 1
ATOM 653 C C . TRP A 1 80 ? 37.534 17.753 38.719 1.00 18.90 233 TRP A C 1
ATOM 654 O O . TRP A 1 80 ? 38.165 17.874 39.774 1.00 17.45 233 TRP A O 1
ATOM 665 N N . LEU A 1 81 ? 37.139 16.589 38.265 1.00 15.32 234 LEU A N 1
ATOM 666 C CA A LEU A 1 81 ? 37.511 15.357 38.944 0.50 19.54 234 LEU A CA 1
ATOM 667 C CA B LEU A 1 81 ? 37.612 15.375 38.907 0.50 19.52 234 LEU A CA 1
ATOM 668 C C . LEU A 1 81 ? 37.500 14.182 37.987 1.00 19.27 234 LEU A C 1
ATOM 669 O O . LEU A 1 81 ? 36.933 14.264 36.891 1.00 17.53 234 LEU A O 1
ATOM 678 N N . ILE A 1 82 ? 38.105 13.093 38.419 1.00 17.55 235 ILE A N 1
ATOM 679 C CA . ILE A 1 82 ? 38.009 11.849 37.691 1.00 15.48 235 ILE A CA 1
ATOM 680 C C . ILE A 1 82 ? 36.924 11.035 38.376 1.00 20.12 235 ILE A C 1
ATOM 681 O O . ILE A 1 82 ? 37.104 10.568 39.500 1.00 18.25 235 ILE A O 1
ATOM 686 N N . ALA A 1 83 ? 35.776 10.911 37.717 1.00 15.56 236 ALA A N 1
ATOM 687 C CA . ALA A 1 83 ? 34.647 10.165 38.266 1.00 18.23 236 ALA A CA 1
ATOM 688 C C . ALA A 1 83 ? 34.809 8.692 37.929 1.00 20.60 236 ALA A C 1
ATOM 689 O O . ALA A 1 83 ? 35.651 8.338 37.109 1.00 16.45 236 ALA A O 1
ATOM 691 N N . ASP A 1 84 ? 34.004 7.838 38.560 1.00 18.90 237 ASP A N 1
ATOM 692 C CA . ASP A 1 84 ? 34.115 6.388 38.359 1.00 16.06 237 ASP A CA 1
ATOM 693 C C . ASP A 1 84 ? 33.977 5.995 36.882 1.00 17.90 237 ASP A C 1
ATOM 694 O O . ASP A 1 84 ? 33.287 6.663 36.111 1.00 18.13 237 ASP A O 1
ATOM 699 N N . GLY A 1 85 ? 34.630 4.906 36.493 1.00 14.98 238 GLY A N 1
ATOM 700 C CA . GLY A 1 85 ? 34.542 4.441 35.122 1.00 17.78 238 GLY A CA 1
ATOM 701 C C . GLY A 1 85 ? 35.228 5.372 34.136 1.00 16.82 238 GLY A C 1
ATOM 702 O O . GLY A 1 85 ? 34.818 5.469 32.979 1.00 15.25 238 GLY A O 1
ATOM 703 N N . ALA A 1 86 ? 36.281 6.043 34.599 1.00 15.48 239 ALA A N 1
ATOM 704 C CA . ALA A 1 86 ? 37.158 6.858 33.740 1.00 20.44 239 ALA A CA 1
ATOM 705 C C . ALA A 1 86 ? 36.422 7.974 32.999 1.00 17.29 239 ALA A C 1
ATOM 706 O O . ALA A 1 86 ? 36.666 8.224 31.810 1.00 15.95 239 ALA A O 1
ATOM 708 N N . VAL A 1 87 ? 35.513 8.635 33.701 1.00 14.26 240 VAL A N 1
ATOM 709 C CA . VAL A 1 87 ? 34.837 9.804 33.139 1.00 11.03 240 VAL A CA 1
ATOM 710 C C . VAL A 1 87 ? 35.342 11.039 33.851 1.00 17.09 240 VAL A C 1
ATOM 711 O O . VAL A 1 87 ? 35.169 11.184 35.057 1.00 16.42 240 VAL A O 1
ATOM 715 N N . VAL A 1 88 ? 35.997 11.920 33.106 1.00 12.49 241 VAL A N 1
ATOM 716 C CA . VAL A 1 88 ? 36.451 13.180 33.669 1.00 12.78 241 VAL A CA 1
ATOM 717 C C . VAL A 1 88 ? 35.278 14.150 33.655 1.00 14.79 241 VAL A C 1
ATOM 718 O O . VAL A 1 88 ? 34.633 14.335 32.624 1.00 16.19 241 VAL A O 1
ATOM 722 N N . THR A 1 89 ? 34.975 14.747 34.799 1.00 11.00 242 THR A N 1
ATOM 723 C CA . THR A 1 89 ? 33.912 15.737 34.841 1.00 11.11 242 THR A CA 1
ATOM 724 C C . THR A 1 89 ? 34.482 17.120 35.174 1.00 17.67 242 THR A C 1
ATOM 725 O O . THR A 1 89 ? 35.462 17.251 35.930 1.00 16.33 242 THR A O 1
ATOM 729 N N . VAL A 1 90 ? 33.875 18.148 34.593 1.00 15.04 243 VAL A N 1
ATOM 730 C CA . VAL A 1 90 ? 34.309 19.526 34.829 1.00 11.20 243 VAL A CA 1
ATOM 731 C C . VAL A 1 90 ? 33.077 20.357 35.156 1.00 15.33 243 VAL A C 1
ATOM 732 O O . VAL A 1 90 ? 32.048 20.240 34.497 1.00 14.06 243 VAL A O 1
ATOM 736 N N . HIS A 1 91 ? 33.182 21.180 36.190 1.00 14.42 244 HIS A N 1
ATOM 737 C CA . HIS A 1 91 ? 32.111 22.069 36.569 1.00 16.12 244 HIS A CA 1
ATOM 738 C C . HIS A 1 91 ? 32.607 23.481 36.373 1.00 15.04 244 HIS A C 1
ATOM 739 O O . HIS A 1 91 ? 33.630 23.852 36.941 1.00 13.67 244 HIS A O 1
ATOM 746 N N . LEU A 1 92 ? 31.895 24.260 35.566 1.00 13.33 245 LEU A N 1
ATOM 747 C CA . LEU A 1 92 ? 32.296 25.638 35.315 1.00 13.37 245 LEU A CA 1
ATOM 748 C C . LEU A 1 92 ? 31.252 26.607 35.836 1.00 12.62 245 LEU A C 1
ATOM 749 O O . LEU A 1 92 ? 30.080 26.505 35.489 1.00 14.29 245 LEU A O 1
ATOM 754 N N . GLU A 1 93 ? 31.682 27.568 36.641 1.00 13.08 246 GLU A N 1
ATOM 755 C CA . GLU A 1 93 ? 30.779 28.625 37.092 1.00 13.98 246 GLU A CA 1
ATOM 756 C C . GLU A 1 93 ? 30.926 29.840 36.167 1.00 13.76 246 GLU A C 1
ATOM 757 O O . GLU A 1 93 ? 32.027 30.320 35.964 1.00 16.45 246 GLU A O 1
ATOM 763 N N . LYS A 1 94 ? 29.835 30.313 35.579 1.00 11.08 247 LYS A N 1
ATOM 764 C CA . LYS A 1 94 ? 29.932 31.419 34.632 1.00 13.11 247 LYS A CA 1
ATOM 765 C C . LYS A 1 94 ? 30.090 32.746 35.353 1.00 14.27 247 LYS A C 1
ATOM 766 O O . LYS A 1 94 ? 29.571 32.911 36.458 1.00 15.04 247 LYS A O 1
ATOM 772 N N . ILE A 1 95 ? 30.779 33.696 34.717 1.00 13.67 248 ILE A N 1
ATOM 773 C CA . ILE A 1 95 ? 30.891 35.063 35.251 1.00 14.77 248 ILE A CA 1
ATOM 774 C C . ILE A 1 95 ? 29.595 35.836 35.013 1.00 15.60 248 ILE A C 1
ATOM 775 O O . ILE A 1 95 ? 29.043 36.453 35.925 1.00 13.37 248 ILE A O 1
ATOM 780 N N . ASN A 1 96 ? 29.125 35.819 33.770 1.00 13.63 249 ASN A N 1
ATOM 781 C CA . ASN A 1 96 ? 27.785 36.304 33.438 1.00 14.92 249 ASN A CA 1
ATOM 782 C C . ASN A 1 96 ? 26.828 35.135 33.665 1.00 16.84 249 ASN A C 1
ATOM 783 O O . ASN A 1 96 ? 26.805 34.184 32.884 1.00 14.97 249 ASN A O 1
ATOM 788 N N . LYS A 1 97 ? 26.052 35.208 34.748 1.00 13.37 250 LYS A N 1
ATOM 789 C CA . LYS A 1 97 ? 25.221 34.087 35.196 1.00 14.80 250 LYS A CA 1
ATOM 790 C C . LYS A 1 97 ? 23.801 34.105 34.639 1.00 14.50 250 LYS A C 1
ATOM 791 O O . LYS A 1 97 ? 22.913 33.401 35.124 1.00 15.62 250 LYS A O 1
ATOM 797 N N . MET A 1 98 ? 23.582 34.910 33.613 1.00 14.70 251 MET A N 1
ATOM 798 C CA A MET A 1 98 ? 22.276 34.954 32.965 0.50 15.67 251 MET A CA 1
ATOM 799 C CA B MET A 1 98 ? 22.281 34.957 32.964 0.50 15.68 251 MET A CA 1
ATOM 800 C C . MET A 1 98 ? 22.455 34.879 31.454 1.00 16.79 251 MET A C 1
ATOM 801 O O . MET A 1 98 ? 21.946 35.714 30.719 1.00 18.01 251 MET A O 1
ATOM 810 N N . GLU A 1 99 ? 23.193 33.864 31.006 1.00 15.21 252 GLU A N 1
ATOM 811 C CA . GLU A 1 99 ? 23.500 33.730 29.582 1.00 14.56 252 GLU A CA 1
ATOM 812 C C . GLU A 1 99 ? 23.578 32.270 29.175 1.00 16.71 252 GLU A C 1
ATOM 813 O O . GLU A 1 99 ? 24.320 31.501 29.779 1.00 15.45 252 GLU A O 1
ATOM 819 N N . TRP A 1 100 ? 22.821 31.898 28.145 1.00 12.52 253 TRP A N 1
ATOM 820 C CA . TRP A 1 100 ? 22.915 30.552 27.575 1.00 12.38 253 TRP A CA 1
ATOM 821 C C . TRP A 1 100 ? 24.127 30.490 26.647 1.00 16.40 253 TRP A C 1
ATOM 822 O O . TRP A 1 100 ? 24.256 31.305 25.739 1.00 18.30 253 TRP A O 1
ATOM 833 N N . TRP A 1 101 ? 25.014 29.528 26.869 1.00 12.83 254 TRP A N 1
ATOM 834 C CA . TRP A 1 101 ? 26.137 29.333 25.959 1.00 14.47 254 TRP A CA 1
ATOM 835 C C . TRP A 1 101 ? 25.688 28.506 24.759 1.00 12.30 254 TRP A C 1
ATOM 836 O O . TRP A 1 101 ? 24.920 27.570 24.911 1.00 13.01 254 TRP A O 1
ATOM 847 N N . SER A 1 102 ? 26.200 28.822 23.573 1.00 14.45 255 SER A N 1
ATOM 848 C CA . SER A 1 102 ? 25.875 28.006 22.401 1.00 12.40 255 SER A CA 1
ATOM 849 C C . SER A 1 102 ? 26.914 26.913 22.128 1.00 14.88 255 SER A C 1
ATOM 850 O O . SER A 1 102 ? 26.687 26.026 21.316 1.00 15.36 255 SER A O 1
ATOM 853 N N . ARG A 1 103 ? 28.047 26.981 22.811 1.00 12.94 256 ARG A N 1
ATOM 854 C CA . ARG A 1 103 ? 29.061 25.950 22.696 1.00 12.21 256 ARG A CA 1
ATOM 855 C C . ARG A 1 103 ? 30.029 26.058 23.859 1.00 13.38 256 ARG A C 1
ATOM 856 O O . ARG A 1 103 ? 30.104 27.100 24.509 1.00 15.18 256 ARG A O 1
ATOM 864 N N . LEU A 1 104 ? 30.758 24.978 24.116 1.00 14.37 257 LEU A N 1
ATOM 865 C CA . LEU A 1 104 ? 31.744 24.948 25.190 1.00 11.35 257 LEU A CA 1
ATOM 866 C C . LEU A 1 104 ? 32.975 25.735 24.759 1.00 17.88 257 LEU A C 1
ATOM 867 O O . LEU A 1 104 ? 33.377 26.707 25.416 1.00 16.01 257 LEU A O 1
ATOM 872 N N . VAL A 1 105 ? 33.571 25.310 23.644 1.00 13.67 258 VAL A N 1
ATOM 873 C CA . VAL A 1 105 ? 34.691 26.017 23.035 1.00 14.32 258 VAL A CA 1
ATOM 874 C C . VAL A 1 105 ? 34.340 26.486 21.615 1.00 16.12 258 VAL A C 1
ATOM 875 O O . VAL A 1 105 ? 33.450 25.937 20.959 1.00 13.31 258 VAL A O 1
ATOM 879 N N . SER A 1 106 ? 35.066 27.485 21.140 1.00 15.64 259 SER A N 1
ATOM 880 C CA A SER A 1 106 ? 34.729 28.162 19.889 0.55 15.80 259 SER A CA 1
ATOM 881 C CA B SER A 1 106 ? 34.716 28.164 19.894 0.45 15.82 259 SER A CA 1
ATOM 882 C C . SER A 1 106 ? 34.897 27.277 18.666 1.00 15.61 259 SER A C 1
ATOM 883 O O . SER A 1 106 ? 34.319 27.545 17.618 1.00 16.30 259 SER A O 1
ATOM 888 N N . SER A 1 107 ? 35.694 26.224 18.802 1.00 16.19 260 SER A N 1
ATOM 889 C CA . SER A 1 107 ? 35.939 25.319 17.677 1.00 16.35 260 SER A CA 1
ATOM 890 C C . SER A 1 107 ? 34.810 24.304 17.455 1.00 17.00 260 SER A C 1
ATOM 891 O O . SER A 1 107 ? 34.786 23.634 16.424 1.00 17.98 260 SER A O 1
ATOM 894 N N . ASP A 1 108 ? 33.893 24.185 18.421 1.00 15.28 261 ASP A N 1
ATOM 895 C CA . ASP A 1 108 ? 32.710 23.308 18.304 1.00 12.66 261 ASP A CA 1
ATOM 896 C C . ASP A 1 108 ? 31.584 23.978 17.513 1.00 14.79 261 ASP A C 1
ATOM 897 O O . ASP A 1 108 ? 31.392 25.194 17.608 1.00 13.58 261 ASP A O 1
ATOM 902 N N . PRO A 1 109 ? 30.791 23.185 16.774 1.00 12.57 262 PRO A N 1
ATOM 903 C CA . PRO A 1 109 ? 29.553 23.741 16.204 1.00 12.20 262 PRO A CA 1
ATOM 904 C C . PRO A 1 109 ? 28.650 24.243 17.325 1.00 15.22 262 PRO A C 1
ATOM 905 O O . PRO A 1 109 ? 28.619 23.633 18.389 1.00 14.35 262 PRO A O 1
ATOM 909 N N . GLU A 1 110 ? 27.935 25.341 17.102 1.00 14.95 263 GLU A N 1
ATOM 910 C CA . GLU A 1 110 ? 26.966 25.808 18.093 1.00 14.36 263 GLU A CA 1
ATOM 911 C C . GLU A 1 110 ? 25.770 24.888 18.186 1.00 17.46 263 GLU A C 1
ATOM 912 O O . GLU A 1 110 ? 25.385 24.251 17.205 1.00 16.58 263 GLU A O 1
ATOM 918 N N . ILE A 1 111 ? 25.158 24.829 19.365 1.00 15.28 264 ILE A N 1
ATOM 919 C CA . ILE A 1 111 ? 23.794 24.333 19.428 1.00 12.21 264 ILE A CA 1
ATOM 920 C C . ILE A 1 111 ? 22.844 25.424 18.928 1.00 17.24 264 ILE A C 1
ATOM 921 O O . ILE A 1 111 ? 23.161 26.624 18.956 1.00 15.89 264 ILE A O 1
ATOM 926 N N . ASN A 1 112 ? 21.686 24.988 18.452 1.00 16.85 265 ASN A N 1
ATOM 927 C CA . ASN A 1 112 ? 20.615 25.890 18.071 1.00 18.61 265 ASN A CA 1
ATOM 928 C C . ASN A 1 112 ? 19.895 26.336 19.334 1.00 17.35 265 ASN A C 1
ATOM 929 O O . ASN A 1 112 ? 19.063 25.599 19.876 1.00 16.25 265 ASN A O 1
ATOM 934 N N . THR A 1 113 ? 20.237 27.526 19.816 1.00 17.58 266 THR A N 1
ATOM 935 C CA . THR A 1 113 ? 19.719 27.998 21.100 1.00 21.91 266 THR A CA 1
ATOM 936 C C . THR A 1 113 ? 18.218 28.326 21.071 1.00 20.54 266 THR A C 1
ATOM 937 O O . THR A 1 113 ? 17.597 28.468 22.118 1.00 17.65 266 THR A O 1
ATOM 941 N N . LYS A 1 114 ? 17.641 28.441 19.880 1.00 20.64 267 LYS A N 1
ATOM 942 C CA . LYS A 1 114 ? 16.187 28.555 19.761 1.00 24.77 267 LYS A CA 1
ATOM 943 C C . LYS A 1 114 ? 15.472 27.364 20.385 1.00 22.98 267 LYS A C 1
ATOM 944 O O . LYS A 1 114 ? 14.322 27.482 20.817 1.00 21.50 267 LYS A O 1
ATOM 950 N N . LYS A 1 115 ? 16.150 26.218 20.431 1.00 20.74 268 LYS A N 1
ATOM 951 C CA . LYS A 1 115 ? 15.551 24.996 20.955 1.00 18.19 268 LYS A CA 1
ATOM 952 C C . LYS A 1 115 ? 15.813 24.763 22.443 1.00 20.57 268 LYS A C 1
ATOM 953 O O . LYS A 1 115 ? 15.360 23.774 23.017 1.00 26.26 268 LYS A O 1
ATOM 959 N N . ILE A 1 116 ? 16.554 25.662 23.068 1.00 16.38 269 ILE A N 1
ATOM 960 C CA . ILE A 1 116 ? 16.752 25.569 24.510 1.00 12.99 269 ILE A CA 1
ATOM 961 C C . ILE A 1 116 ? 15.409 25.594 25.226 1.00 24.56 269 ILE A C 1
ATOM 962 O O . ILE A 1 116 ? 14.504 26.328 24.834 1.00 26.14 269 ILE A O 1
ATOM 967 N N . ASN A 1 117 ? 15.272 24.759 26.252 1.00 22.76 270 ASN A N 1
ATOM 968 C CA . ASN A 1 117 ? 14.079 24.761 27.084 1.00 25.29 270 ASN A CA 1
ATOM 969 C C . ASN A 1 117 ? 14.457 25.040 28.531 1.00 23.33 270 ASN A C 1
ATOM 970 O O . ASN A 1 117 ? 14.923 24.147 29.233 1.00 26.42 270 ASN A O 1
ATOM 975 N N . PRO A 1 118 ? 14.270 26.285 28.978 1.00 26.50 271 PRO A N 1
ATOM 976 C CA . PRO A 1 118 ? 14.723 26.719 30.308 1.00 25.76 271 PRO A CA 1
ATOM 977 C C . PRO A 1 118 ? 14.300 25.807 31.463 1.00 38.63 271 PRO A C 1
ATOM 978 O O . PRO A 1 118 ? 15.062 25.660 32.422 1.00 35.19 271 PRO A O 1
ATOM 982 N N . GLU A 1 119 ? 13.114 25.210 31.375 1.00 31.08 272 GLU A N 1
ATOM 983 C CA . GLU A 1 119 ? 12.633 24.307 32.422 1.00 38.81 272 GLU A CA 1
ATOM 984 C C . GLU A 1 119 ? 13.433 23.003 32.407 1.00 40.98 272 GLU A C 1
ATOM 985 O O . GLU A 1 119 ? 13.465 22.271 33.400 1.00 43.02 272 GLU A O 1
ATOM 991 N N . ASN A 1 120 ? 14.055 22.733 31.259 1.00 33.87 273 ASN A N 1
ATOM 992 C CA . ASN A 1 120 ? 14.874 21.537 31.007 1.00 43.55 273 ASN A CA 1
ATOM 993 C C . ASN A 1 120 ? 14.143 20.431 30.244 1.00 40.21 273 ASN A C 1
ATOM 994 O O . ASN A 1 120 ? 14.372 20.235 29.043 1.00 34.09 273 ASN A O 1
ATOM 999 N N . SER B 2 2 ? 27.245 6.945 18.775 1.00 46.38 155 SER B N 1
ATOM 1000 C CA . SER B 2 2 ? 26.717 7.996 17.912 1.00 43.80 155 SER B CA 1
ATOM 1001 C C . SER B 2 2 ? 26.192 9.164 18.735 1.00 41.57 155 SER B C 1
ATOM 1002 O O . SER B 2 2 ? 25.636 8.979 19.820 1.00 38.07 155 SER B O 1
ATOM 1005 N N . SER B 2 3 ? 26.359 10.367 18.199 1.00 24.67 156 SER B N 1
ATOM 1006 C CA . SER B 2 3 ? 25.936 11.588 18.872 1.00 24.98 156 SER B CA 1
ATOM 1007 C C . SER B 2 3 ? 25.241 12.509 17.866 1.00 25.55 156 SER B C 1
ATOM 1008 O O . SER B 2 3 ? 25.065 12.150 16.694 1.00 23.59 156 SER B O 1
ATOM 1011 N N . SER B 2 4 ? 24.859 13.697 18.322 1.00 21.73 157 SER B N 1
ATOM 1012 C CA . SER B 2 4 ? 24.067 14.628 17.515 1.00 20.23 157 SER B CA 1
ATOM 1013 C C . SER B 2 4 ? 24.710 14.927 16.164 1.00 19.89 157 SER B C 1
ATOM 1014 O O . SER B 2 4 ? 25.936 15.028 16.073 1.00 18.61 157 SER B O 1
ATOM 1017 N N . LYS B 2 5 ? 23.885 15.082 15.127 1.00 20.15 158 LYS B N 1
ATOM 1018 C CA . LYS B 2 5 ? 24.395 15.241 13.758 1.00 19.76 158 LYS B CA 1
ATOM 1019 C C . LYS B 2 5 ? 24.139 16.598 13.098 1.00 15.70 158 LYS B C 1
ATOM 1020 O O . LYS B 2 5 ? 23.224 17.334 13.474 1.00 21.85 158 LYS B O 1
ATOM 1026 N N . LEU B 2 6 ? 24.929 16.889 12.070 1.00 15.08 159 LEU B N 1
ATOM 1027 C CA . LEU B 2 6 ? 24.848 18.148 11.329 1.00 15.13 159 LEU B CA 1
ATOM 1028 C C . LEU B 2 6 ? 24.165 17.953 9.973 1.00 19.30 159 LEU B C 1
ATOM 1029 O O . LEU B 2 6 ? 24.306 16.911 9.355 1.00 19.46 159 LEU B O 1
ATOM 1034 N N . LYS B 2 7 ? 23.436 18.961 9.514 1.00 17.92 160 LYS B N 1
ATOM 1035 C CA . LYS B 2 7 ? 22.914 18.959 8.145 1.00 17.16 160 LYS B CA 1
ATOM 1036 C C . LYS B 2 7 ? 24.050 19.118 7.132 1.00 20.69 160 LYS B C 1
ATOM 1037 O O . LYS B 2 7 ? 24.885 20.032 7.250 1.00 18.25 160 LYS B O 1
ATOM 1043 N N . PRO B 2 8 ? 24.093 18.239 6.118 1.00 18.21 161 PRO B N 1
ATOM 1044 C CA . PRO B 2 8 ? 25.176 18.316 5.130 1.00 19.25 161 PRO B CA 1
ATOM 1045 C C . PRO B 2 8 ? 25.105 19.601 4.313 1.00 17.44 161 PRO B C 1
ATOM 1046 O O . PRO B 2 8 ? 24.009 20.106 4.069 1.00 19.64 161 PRO B O 1
ATOM 1050 N N . ASN B 2 9 ? 26.252 20.114 3.888 1.00 15.42 162 ASN B N 1
ATOM 1051 C CA . ASN B 2 9 ? 26.251 21.249 2.973 1.00 19.38 162 ASN B CA 1
ATOM 1052 C C . ASN B 2 9 ? 25.900 20.772 1.558 1.00 18.79 162 ASN B C 1
ATOM 1053 O O . ASN B 2 9 ? 25.677 19.579 1.337 1.00 18.71 162 ASN B O 1
ATOM 1058 N N . LEU B 2 10 ? 25.810 21.706 0.618 1.00 21.49 163 LEU B N 1
ATOM 1059 C CA . LEU B 2 10 ? 25.378 21.394 -0.743 1.00 19.78 163 LEU B CA 1
ATOM 1060 C C . LEU B 2 10 ? 26.423 20.602 -1.509 1.00 22.84 163 LEU B C 1
ATOM 1061 O O . LEU B 2 10 ? 26.165 20.133 -2.616 1.00 26.57 163 LEU B O 1
ATOM 1066 N N . GLY B 2 11 ? 27.608 20.452 -0.924 1.00 18.73 164 GLY B N 1
ATOM 1067 C CA . GLY B 2 11 ? 28.633 19.606 -1.509 1.00 18.04 164 GLY B CA 1
ATOM 1068 C C . GLY B 2 11 ? 28.681 18.236 -0.849 1.00 18.09 164 GLY B C 1
ATOM 1069 O O . GLY B 2 11 ? 29.609 17.462 -1.063 1.00 18.30 164 GLY B O 1
ATOM 1070 N N . ASN B 2 12 ? 27.674 17.947 -0.031 1.00 15.40 165 ASN B N 1
ATOM 1071 C CA . ASN B 2 12 ? 27.577 16.656 0.650 1.00 16.47 165 ASN B CA 1
ATOM 1072 C C . ASN B 2 12 ? 28.644 16.431 1.723 1.00 15.84 165 ASN B C 1
ATOM 1073 O O . ASN B 2 12 ? 28.913 15.292 2.111 1.00 18.64 165 ASN B O 1
ATOM 1078 N N . GLY B 2 13 ? 29.227 17.522 2.214 1.00 16.67 166 GLY B N 1
ATOM 1079 C CA . GLY B 2 13 ? 30.211 17.466 3.283 1.00 15.23 166 GLY B CA 1
ATOM 1080 C C . GLY B 2 13 ? 29.719 18.221 4.503 1.00 18.07 166 GLY B C 1
ATOM 1081 O O . GLY B 2 13 ? 28.516 18.352 4.693 1.00 17.36 166 GLY B O 1
ATOM 1082 N N . ALA B 2 14 ? 30.636 18.725 5.327 1.00 13.36 167 ALA B N 1
ATOM 1083 C CA . ALA B 2 14 ? 30.238 19.441 6.546 1.00 16.36 167 ALA B CA 1
ATOM 1084 C C . ALA B 2 14 ? 30.794 20.856 6.587 1.00 15.75 167 ALA B C 1
ATOM 1085 O O . ALA B 2 14 ? 31.889 21.099 6.098 1.00 16.31 167 ALA B O 1
ATOM 1087 N N . ASP B 2 15 ? 30.041 21.764 7.204 1.00 13.26 168 ASP B N 1
ATOM 1088 C CA . ASP B 2 15 ? 30.515 23.122 7.515 1.00 11.71 168 ASP B CA 1
ATOM 1089 C C . ASP B 2 15 ? 30.837 23.156 9.011 1.00 18.10 168 ASP B C 1
ATOM 1090 O O . ASP B 2 15 ? 29.926 23.089 9.831 1.00 19.28 168 ASP B O 1
ATOM 1095 N N . LEU B 2 16 ? 32.115 23.202 9.370 1.00 14.24 169 LEU B N 1
ATOM 1096 C CA . LEU B 2 16 ? 32.507 23.312 10.775 1.00 15.32 169 LEU B CA 1
ATOM 1097 C C . LEU B 2 16 ? 32.979 24.730 11.058 1.00 15.89 169 LEU B C 1
ATOM 1098 O O . LEU B 2 16 ? 33.229 25.500 10.130 1.00 15.51 169 LEU B O 1
ATOM 1103 N N . PRO B 2 17 ? 33.116 25.091 12.345 1.00 14.03 170 PRO B N 1
ATOM 1104 C CA . PRO B 2 17 ? 33.541 26.464 12.613 1.00 14.67 170 PRO B CA 1
ATOM 1105 C C . PRO B 2 17 ? 34.885 26.813 11.973 1.00 18.84 170 PRO B C 1
ATOM 1106 O O . PRO B 2 17 ? 35.044 27.934 11.473 1.00 17.42 170 PRO B O 1
ATOM 1110 N N . ASN B 2 18 ? 35.821 25.869 11.949 1.00 15.64 171 ASN B N 1
ATOM 1111 C CA . ASN B 2 18 ? 37.177 26.172 11.499 1.00 15.55 171 ASN B CA 1
ATOM 1112 C C . ASN B 2 18 ? 37.508 25.716 10.088 1.00 16.73 171 ASN B C 1
ATOM 1113 O O . ASN B 2 18 ? 38.584 26.019 9.576 1.00 17.06 171 ASN B O 1
ATOM 1118 N N . TYR B 2 19 ? 36.585 25.006 9.457 1.00 16.24 172 TYR B N 1
ATOM 1119 C CA . TYR B 2 19 ? 36.837 24.469 8.113 1.00 16.73 172 TYR B CA 1
ATOM 1120 C C . TYR B 2 19 ? 35.584 23.867 7.533 1.00 14.98 172 TYR B C 1
ATOM 1121 O O . TYR B 2 19 ? 34.614 23.636 8.245 1.00 15.92 172 TYR B O 1
ATOM 1130 N N . ARG B 2 20 ? 35.583 23.648 6.224 1.00 15.11 173 ARG B N 1
ATOM 1131 C CA . ARG B 2 20 ? 34.483 22.932 5.601 1.00 12.33 173 ARG B CA 1
ATOM 1132 C C . ARG B 2 20 ? 35.027 21.983 4.555 1.00 15.45 173 ARG B C 1
ATOM 1133 O O . ARG B 2 20 ? 36.136 22.156 4.050 1.00 15.39 173 ARG B O 1
ATOM 1141 N N . TRP B 2 21 ? 34.245 20.963 4.230 1.00 16.31 174 TRP B N 1
ATOM 1142 C CA . TRP B 2 21 ? 34.659 20.059 3.175 1.00 14.03 174 TRP B CA 1
ATOM 1143 C C . TRP B 2 21 ? 33.473 19.619 2.345 1.00 13.67 174 TRP B C 1
ATOM 1144 O O . TRP B 2 21 ? 32.336 19.721 2.787 1.00 15.72 174 TRP B O 1
ATOM 1155 N N . THR B 2 22 ? 33.744 19.166 1.123 1.00 15.07 175 THR B N 1
ATOM 1156 C CA . THR B 2 22 ? 32.709 18.596 0.275 1.00 14.00 175 THR B CA 1
ATOM 1157 C C . THR B 2 22 ? 33.241 17.227 -0.129 1.00 12.17 175 THR B C 1
ATOM 1158 O O . THR B 2 22 ? 34.422 16.947 0.067 1.00 14.26 175 THR B O 1
ATOM 1162 N N . GLN B 2 23 ? 32.392 16.385 -0.702 1.00 14.02 176 GLN B N 1
ATOM 1163 C CA . GLN B 2 23 ? 32.868 15.089 -1.183 1.00 12.92 176 GLN B CA 1
ATOM 1164 C C . GLN B 2 23 ? 32.064 14.570 -2.352 1.00 14.35 176 GLN B C 1
ATOM 1165 O O . GLN B 2 23 ? 30.927 14.977 -2.574 1.00 18.86 176 GLN B O 1
ATOM 1171 N N . THR B 2 24 ? 32.675 13.644 -3.082 1.00 18.57 177 THR B N 1
ATOM 1172 C CA . THR B 2 24 ? 31.952 12.751 -3.963 1.00 19.71 177 THR B CA 1
ATOM 1173 C C . THR B 2 24 ? 32.146 11.347 -3.398 1.00 19.04 177 THR B C 1
ATOM 1174 O O . THR B 2 24 ? 32.761 11.177 -2.348 1.00 18.58 177 THR B O 1
ATOM 1178 N N . LEU B 2 25 ? 31.633 10.344 -4.090 1.00 19.78 178 LEU B N 1
ATOM 1179 C CA . LEU B 2 25 ? 31.837 8.977 -3.639 1.00 17.24 178 LEU B CA 1
ATOM 1180 C C . LEU B 2 25 ? 33.319 8.625 -3.526 1.00 15.59 178 LEU B C 1
ATOM 1181 O O . LEU B 2 25 ? 33.700 7.780 -2.712 1.00 20.03 178 LEU B O 1
ATOM 1186 N N . SER B 2 26 ? 34.154 9.266 -4.339 1.00 14.29 179 SER B N 1
ATOM 1187 C CA . SER B 2 26 ? 35.545 8.857 -4.457 1.00 16.62 179 SER B CA 1
ATOM 1188 C C . SER B 2 26 ? 36.583 9.788 -3.842 1.00 18.69 179 SER B C 1
ATOM 1189 O O . SER B 2 26 ? 37.746 9.399 -3.691 1.00 18.60 179 SER B O 1
ATOM 1192 N N . GLU B 2 27 ? 36.198 11.015 -3.493 1.00 15.64 180 GLU B N 1
ATOM 1193 C CA A GLU B 2 27 ? 37.177 11.957 -2.973 0.50 20.04 180 GLU B CA 1
ATOM 1194 C CA B GLU B 2 27 ? 37.171 11.994 -3.023 0.50 20.06 180 GLU B CA 1
ATOM 1195 C C . GLU B 2 27 ? 36.570 13.004 -2.048 1.00 15.16 180 GLU B C 1
ATOM 1196 O O . GLU B 2 27 ? 35.349 13.149 -1.961 1.00 16.80 180 GLU B O 1
ATOM 1207 N N . LEU B 2 28 ? 37.441 13.711 -1.347 1.00 19.14 181 LEU B N 1
ATOM 1208 C CA . LEU B 2 28 ? 37.027 14.748 -0.407 1.00 18.54 181 LEU B CA 1
ATOM 1209 C C . LEU B 2 28 ? 37.896 15.974 -0.657 1.00 20.25 181 LEU B C 1
ATOM 1210 O O . LEU B 2 28 ? 39.088 15.841 -0.912 1.00 20.76 181 LEU B O 1
ATOM 1215 N N . ASP B 2 29 ? 37.294 17.159 -0.607 1.00 18.44 182 ASP B N 1
ATOM 1216 C CA . ASP B 2 29 ? 38.038 18.413 -0.732 1.00 19.34 182 ASP B CA 1
ATOM 1217 C C . ASP B 2 29 ? 37.769 19.305 0.470 1.00 13.65 182 ASP B C 1
ATOM 1218 O O . ASP B 2 29 ? 36.626 19.642 0.752 1.00 16.30 182 ASP B O 1
ATOM 1223 N N . LEU B 2 30 ? 38.837 19.665 1.174 1.00 15.95 183 LEU B N 1
ATOM 1224 C CA . LEU B 2 30 ? 38.742 20.398 2.436 1.00 14.52 183 LEU B CA 1
ATOM 1225 C C . LEU B 2 30 ? 39.243 21.829 2.275 1.00 14.33 183 LEU B C 1
ATOM 1226 O O . LEU B 2 30 ? 40.219 22.061 1.565 1.00 16.83 183 LEU B O 1
ATOM 1231 N N . ALA B 2 31 ? 38.582 22.789 2.927 1.00 13.97 184 ALA B N 1
ATOM 1232 C CA . ALA B 2 31 ? 39.063 24.177 2.950 1.00 13.55 184 ALA B CA 1
ATOM 1233 C C . ALA B 2 31 ? 39.254 24.666 4.391 1.00 16.26 184 ALA B C 1
ATOM 1234 O O . ALA B 2 31 ? 38.322 24.618 5.178 1.00 16.63 184 ALA B O 1
ATOM 1236 N N . VAL B 2 32 ? 40.460 25.123 4.727 1.00 13.04 185 VAL B N 1
ATOM 1237 C CA . VAL B 2 32 ? 40.763 25.584 6.084 1.00 14.38 185 VAL B CA 1
ATOM 1238 C C . VAL B 2 32 ? 41.341 26.995 6.023 1.00 14.34 185 VAL B C 1
ATOM 1239 O O . VAL B 2 32 ? 42.519 27.176 5.713 1.00 16.70 185 VAL B O 1
ATOM 1243 N N . PRO B 2 33 ? 40.515 27.998 6.318 1.00 13.93 186 PRO B N 1
ATOM 1244 C CA . PRO B 2 33 ? 41.031 29.370 6.272 1.00 16.81 186 PRO B CA 1
ATOM 1245 C C . PRO B 2 33 ? 41.913 29.684 7.469 1.00 22.26 186 PRO B C 1
ATOM 1246 O O . PRO B 2 33 ? 41.636 29.214 8.563 1.00 20.09 186 PRO B O 1
ATOM 1250 N N . PHE B 2 34 ? 42.952 30.484 7.254 1.00 17.93 187 PHE B N 1
ATOM 1251 C CA . PHE B 2 34 ? 43.797 30.974 8.337 1.00 19.61 187 PHE B CA 1
ATOM 1252 C C . PHE B 2 34 ? 43.855 32.496 8.299 1.00 24.11 187 PHE B C 1
ATOM 1253 O O . PHE B 2 34 ? 43.877 33.106 7.222 1.00 23.14 187 PHE B O 1
ATOM 1269 N N . VAL B 2 36 ? 46.177 35.305 9.623 1.00 29.15 189 VAL B N 1
ATOM 1270 C CA . VAL B 2 36 ? 47.437 35.632 10.266 1.00 36.71 189 VAL B CA 1
ATOM 1271 C C . VAL B 2 36 ? 47.969 36.952 9.743 1.00 38.30 189 VAL B C 1
ATOM 1272 O O . VAL B 2 36 ? 47.549 37.419 8.685 1.00 35.18 189 VAL B O 1
ATOM 1276 N N . ASN B 2 37 ? 48.904 37.541 10.482 1.00 40.01 190 ASN B N 1
ATOM 1277 C CA . ASN B 2 37 ? 49.420 38.858 10.135 1.00 43.36 190 ASN B CA 1
ATOM 1278 C C . ASN B 2 37 ? 50.682 38.810 9.279 1.00 49.75 190 ASN B C 1
ATOM 1279 O O . ASN B 2 37 ? 51.612 39.592 9.474 1.00 43.48 190 ASN B O 1
ATOM 1284 N N . PHE B 2 38 ? 50.701 37.882 8.330 1.00 41.71 191 PHE B N 1
ATOM 1285 C CA . PHE B 2 38 ? 51.759 37.811 7.331 1.00 45.28 191 PHE B CA 1
ATOM 1286 C C . PHE B 2 38 ? 51.236 37.037 6.133 1.00 38.15 191 PHE B C 1
ATOM 1287 O O . PHE B 2 38 ? 50.110 36.543 6.153 1.00 32.35 191 PHE B O 1
ATOM 1295 N N . ARG B 2 39 ? 52.044 36.954 5.083 1.00 35.86 192 ARG B N 1
ATOM 1296 C CA . ARG B 2 39 ? 51.696 36.154 3.925 1.00 42.12 192 ARG B CA 1
ATOM 1297 C C . ARG B 2 39 ? 51.926 34.698 4.279 1.00 33.36 192 ARG B C 1
ATOM 1298 O O . ARG B 2 39 ? 53.064 34.278 4.489 1.00 34.06 192 ARG B O 1
ATOM 1306 N N . LEU B 2 40 ? 50.846 33.932 4.369 1.00 32.60 193 LEU B N 1
ATOM 1307 C CA . LEU B 2 40 ? 50.963 32.522 4.724 1.00 26.11 193 LEU B CA 1
ATOM 1308 C C . LEU B 2 40 ? 51.735 31.790 3.632 1.00 30.58 193 LEU B C 1
ATOM 1309 O O . LEU B 2 40 ? 51.390 31.873 2.456 1.00 30.69 193 LEU B O 1
ATOM 1314 N N . LYS B 2 41 ? 52.789 31.084 4.027 1.00 35.34 194 LYS B N 1
ATOM 1315 C CA . LYS B 2 41 ? 53.604 30.331 3.082 1.00 30.80 194 LYS B CA 1
ATOM 1316 C C . LYS B 2 41 ? 53.698 28.870 3.500 1.00 33.37 194 LYS B C 1
ATOM 1317 O O . LYS B 2 41 ? 53.478 28.537 4.663 1.00 31.64 194 LYS B O 1
ATOM 1323 N N . GLY B 2 42 ? 54.032 28.006 2.545 1.00 40.30 195 GLY B N 1
ATOM 1324 C CA . GLY B 2 42 ? 54.196 26.587 2.815 1.00 36.65 195 GLY B CA 1
ATOM 1325 C C . GLY B 2 42 ? 55.016 26.297 4.058 1.00 38.03 195 GLY B C 1
ATOM 1326 O O . GLY B 2 42 ? 54.652 25.440 4.866 1.00 35.82 195 GLY B O 1
ATOM 1327 N N . LYS B 2 43 ? 56.120 27.018 4.221 1.00 37.96 196 LYS B N 1
ATOM 1328 C CA . LYS B 2 43 ? 57.023 26.797 5.349 1.00 35.28 196 LYS B CA 1
ATOM 1329 C C . LYS B 2 43 ? 56.362 27.117 6.686 1.00 37.10 196 LYS B C 1
ATOM 1330 O O . LYS B 2 43 ? 56.854 26.715 7.736 1.00 38.93 196 LYS B O 1
ATOM 1336 N N . ASP B 2 44 ? 55.261 27.861 6.647 1.00 31.51 197 ASP B N 1
ATOM 1337 C CA . ASP B 2 44 ? 54.550 28.232 7.864 1.00 31.78 197 ASP B CA 1
ATOM 1338 C C . ASP B 2 44 ? 53.560 27.148 8.287 1.00 32.84 197 ASP B C 1
ATOM 1339 O O . ASP B 2 44 ? 52.996 27.201 9.380 1.00 28.09 197 ASP B O 1
ATOM 1344 N N . MET B 2 45 ? 53.349 26.165 7.420 1.00 28.34 198 MET B N 1
ATOM 1345 C CA . MET B 2 45 ? 52.244 25.239 7.618 1.00 23.72 198 MET B CA 1
ATOM 1346 C C . MET B 2 45 ? 52.698 23.818 7.937 1.00 27.70 198 MET B C 1
ATOM 1347 O O . MET B 2 45 ? 53.761 23.370 7.497 1.00 29.19 198 MET B O 1
ATOM 1352 N N . VAL B 2 46 ? 51.885 23.131 8.731 1.00 26.93 199 VAL B N 1
ATOM 1353 C CA . VAL B 2 46 ? 52.011 21.697 8.922 1.00 28.42 199 VAL B CA 1
ATOM 1354 C C . VAL B 2 46 ? 50.787 21.031 8.325 1.00 26.67 199 VAL B C 1
ATOM 1355 O O . VAL B 2 46 ? 49.676 21.221 8.807 1.00 24.28 199 VAL B O 1
ATOM 1359 N N . VAL B 2 47 ? 50.984 20.261 7.262 1.00 25.53 200 VAL B N 1
ATOM 1360 C CA . VAL B 2 47 ? 49.908 19.441 6.715 1.00 22.66 200 VAL B CA 1
ATOM 1361 C C . VAL B 2 47 ? 50.440 18.023 6.515 1.00 24.61 200 VAL B C 1
ATOM 1362 O O . VAL B 2 47 ? 51.242 17.775 5.619 1.00 30.56 200 VAL B O 1
ATOM 1366 N N . ASP B 2 48 ? 50.007 17.113 7.373 1.00 21.91 201 ASP B N 1
ATOM 1367 C CA . ASP B 2 48 ? 50.468 15.727 7.338 1.00 18.25 201 ASP B CA 1
ATOM 1368 C C . ASP B 2 48 ? 49.328 14.836 6.894 1.00 22.85 201 ASP B C 1
ATOM 1369 O O . ASP B 2 48 ? 48.415 14.562 7.669 1.00 23.38 201 ASP B O 1
ATOM 1374 N N . ILE B 2 49 ? 49.379 14.397 5.643 1.00 22.94 202 ILE B N 1
ATOM 1375 C CA . ILE B 2 49 ? 48.378 13.488 5.124 1.00 25.31 202 ILE B CA 1
ATOM 1376 C C . ILE B 2 49 ? 48.915 12.075 5.246 1.00 22.49 202 ILE B C 1
ATOM 1377 O O . ILE B 2 49 ? 49.925 11.750 4.635 1.00 22.13 202 ILE B O 1
ATOM 1382 N N . GLN B 2 50 ? 48.248 11.247 6.043 1.00 22.64 203 GLN B N 1
ATOM 1383 C CA A GLN B 2 50 ? 48.644 9.845 6.186 0.50 25.73 203 GLN B CA 1
ATOM 1384 C CA B GLN B 2 50 ? 48.645 9.851 6.205 0.50 25.73 203 GLN B CA 1
ATOM 1385 C C . GLN B 2 50 ? 47.503 8.931 5.763 1.00 26.74 203 GLN B C 1
ATOM 1386 O O . GLN B 2 50 ? 46.397 9.393 5.495 1.00 22.29 203 GLN B O 1
ATOM 1397 N N . ARG B 2 51 ? 47.771 7.628 5.683 1.00 22.04 204 ARG B N 1
ATOM 1398 C CA . ARG B 2 51 ? 46.764 6.702 5.192 1.00 24.67 204 ARG B CA 1
ATOM 1399 C C . ARG B 2 51 ? 45.422 6.861 5.893 1.00 24.26 204 ARG B C 1
ATOM 1400 O O . ARG B 2 51 ? 44.370 6.838 5.254 1.00 23.95 204 ARG B O 1
ATOM 1408 N N . ARG B 2 52 ? 45.450 6.999 7.214 1.00 18.94 205 ARG B N 1
ATOM 1409 C CA . ARG B 2 52 ? 44.213 7.187 7.950 1.00 20.10 205 ARG B CA 1
ATOM 1410 C C . ARG B 2 52 ? 44.343 8.237 9.047 1.00 19.86 205 ARG B C 1
ATOM 1411 O O . ARG B 2 52 ? 43.732 8.111 10.105 1.00 22.40 205 ARG B O 1
ATOM 1419 N N . HIS B 2 53 ? 45.135 9.273 8.790 1.00 19.24 206 HIS B N 1
ATOM 1420 C CA . HIS B 2 53 ? 45.290 10.350 9.750 1.00 21.97 206 HIS B CA 1
ATOM 1421 C C . HIS B 2 53 ? 45.536 11.653 9.007 1.00 21.22 206 HIS B C 1
ATOM 1422 O O . HIS B 2 53 ? 46.122 11.666 7.920 1.00 20.94 206 HIS B O 1
ATOM 1429 N N . LEU B 2 54 ? 45.068 12.750 9.584 1.00 20.53 207 LEU B N 1
ATOM 1430 C CA . LEU B 2 54 ? 45.287 14.056 8.989 1.00 16.74 207 LEU B CA 1
ATOM 1431 C C . LEU B 2 54 ? 45.653 15.042 10.081 1.00 18.69 207 LEU B C 1
ATOM 1432 O O . LEU B 2 54 ? 45.041 15.052 11.149 1.00 23.27 207 LEU B O 1
ATOM 1437 N N . ARG B 2 55 ? 46.674 15.846 9.820 1.00 18.11 208 ARG B N 1
ATOM 1438 C CA . ARG B 2 55 ? 47.030 16.933 10.711 1.00 23.45 208 ARG B CA 1
ATOM 1439 C C . ARG B 2 55 ? 47.193 18.209 9.898 1.00 20.68 208 ARG B C 1
ATOM 1440 O O . ARG B 2 55 ? 47.945 18.246 8.924 1.00 22.74 208 ARG B O 1
ATOM 1448 N N . VAL B 2 56 ? 46.471 19.254 10.282 1.00 17.12 209 VAL B N 1
ATOM 1449 C CA . VAL B 2 56 ? 46.584 20.537 9.611 1.00 17.96 209 VAL B CA 1
ATOM 1450 C C . VAL B 2 56 ? 46.664 21.637 10.657 1.00 19.73 209 VAL B C 1
ATOM 1451 O O . VAL B 2 56 ? 45.821 21.703 11.546 1.00 22.79 209 VAL B O 1
ATOM 1455 N N . GLY B 2 57 ? 47.663 22.504 10.539 1.00 20.72 210 GLY B N 1
ATOM 1456 C CA . GLY B 2 57 ? 47.789 23.623 11.461 1.00 21.02 210 GLY B CA 1
ATOM 1457 C C . GLY B 2 57 ? 49.017 24.462 11.181 1.00 23.92 210 GLY B C 1
ATOM 1458 O O . GLY B 2 57 ? 49.879 24.081 10.390 1.00 26.33 210 GLY B O 1
ATOM 1459 N N . LEU B 2 58 ? 49.099 25.618 11.828 1.00 25.89 211 LEU B N 1
ATOM 1460 C CA . LEU B 2 58 ? 50.285 26.452 11.708 1.00 22.53 211 LEU B CA 1
ATOM 1461 C C . LEU B 2 58 ? 51.410 25.837 12.530 1.00 28.07 211 LEU B C 1
ATOM 1462 O O . LEU B 2 58 ? 51.174 25.358 13.641 1.00 30.60 211 LEU B O 1
ATOM 1467 N N . LYS B 2 59 ? 52.623 25.835 11.985 1.00 29.41 212 LYS B N 1
ATOM 1468 C CA A LYS B 2 59 ? 53.785 25.406 12.753 0.50 34.63 212 LYS B CA 1
ATOM 1469 C CA B LYS B 2 59 ? 53.805 25.427 12.744 0.50 34.64 212 LYS B CA 1
ATOM 1470 C C . LYS B 2 59 ? 53.887 26.229 14.032 1.00 36.30 212 LYS B C 1
ATOM 1471 O O . LYS B 2 59 ? 53.776 27.455 14.004 1.00 36.14 212 LYS B O 1
ATOM 1482 N N . GLY B 2 60 ? 54.096 25.545 15.153 1.00 37.73 213 GLY B N 1
ATOM 1483 C CA . GLY B 2 60 ? 54.236 26.212 16.435 1.00 38.35 213 GLY B CA 1
ATOM 1484 C C . GLY B 2 60 ? 52.920 26.576 17.091 1.00 44.81 213 GLY B C 1
ATOM 1485 O O . GLY B 2 60 ? 52.896 27.112 18.199 1.00 45.11 213 GLY B O 1
ATOM 1486 N N . GLN B 2 61 ? 51.817 26.292 16.409 1.00 36.87 214 GLN B N 1
ATOM 1487 C CA . GLN B 2 61 ? 50.501 26.580 16.962 1.00 35.65 214 GLN B CA 1
ATOM 1488 C C . GLN B 2 61 ? 49.731 25.286 17.199 1.00 38.05 214 GLN B C 1
ATOM 1489 O O . GLN B 2 61 ? 50.081 24.238 16.642 1.00 35.25 214 GLN B O 1
ATOM 1495 N N . PRO B 2 62 ? 48.682 25.347 18.033 1.00 34.31 215 PRO B N 1
ATOM 1496 C CA . PRO B 2 62 ? 47.827 24.169 18.210 1.00 32.95 215 PRO B CA 1
ATOM 1497 C C . PRO B 2 62 ? 47.181 23.842 16.871 1.00 35.58 215 PRO B C 1
ATOM 1498 O O . PRO B 2 62 ? 46.754 24.757 16.167 1.00 28.80 215 PRO B O 1
ATOM 1502 N N . ALA B 2 63 ? 47.125 22.565 16.517 1.00 28.68 216 ALA B N 1
ATOM 1503 C CA . ALA B 2 63 ? 46.586 22.167 15.222 1.00 24.87 216 ALA B CA 1
ATOM 1504 C C . ALA B 2 63 ? 45.073 22.386 15.149 1.00 24.88 216 ALA B C 1
ATOM 1505 O O . ALA B 2 63 ? 44.368 22.269 16.154 1.00 24.60 216 ALA B O 1
ATOM 1507 N N . ILE B 2 64 ? 44.589 22.696 13.948 1.00 22.68 217 ILE B N 1
ATOM 1508 C CA . ILE B 2 64 ? 43.158 22.852 13.678 1.00 21.13 217 ILE B CA 1
ATOM 1509 C C . ILE B 2 64 ? 42.509 21.489 13.452 1.00 22.91 217 ILE B C 1
ATOM 1510 O O . ILE B 2 64 ? 41.386 21.241 13.885 1.00 22.57 217 ILE B O 1
ATOM 1515 N N . ILE B 2 65 ? 43.226 20.618 12.751 1.00 19.00 218 ILE B N 1
ATOM 1516 C CA . ILE B 2 65 ? 42.825 19.230 12.568 1.00 20.15 218 ILE B CA 1
ATOM 1517 C C . ILE B 2 65 ? 43.976 18.342 13.014 1.00 18.99 218 ILE B C 1
ATOM 1518 O O . ILE B 2 65 ? 45.136 18.618 12.693 1.00 20.15 218 ILE B O 1
ATOM 1523 N N . ASP B 2 66 ? 43.653 17.292 13.762 1.00 21.89 219 ASP B N 1
ATOM 1524 C CA . ASP B 2 66 ? 44.633 16.299 14.208 1.00 21.29 219 ASP B CA 1
ATOM 1525 C C . ASP B 2 66 ? 43.858 15.072 14.641 1.00 25.73 219 ASP B C 1
ATOM 1526 O O . ASP B 2 66 ? 43.538 14.891 15.822 1.00 22.32 219 ASP B O 1
ATOM 1531 N N . GLY B 2 67 ? 43.513 14.236 13.675 1.00 19.38 220 GLY B N 1
ATOM 1532 C CA . GLY B 2 67 ? 42.685 13.088 13.980 1.00 22.99 220 GLY B CA 1
ATOM 1533 C C . GLY B 2 67 ? 42.703 11.978 12.955 1.00 24.51 220 GLY B C 1
ATOM 1534 O O . GLY B 2 67 ? 43.294 12.087 11.882 1.00 21.57 220 GLY B O 1
ATOM 1535 N N . GLU B 2 68 ? 42.029 10.898 13.322 1.00 25.21 221 GLU B N 1
ATOM 1536 C CA . GLU B 2 68 ? 41.908 9.700 12.515 1.00 23.03 221 GLU B CA 1
ATOM 1537 C C . GLU B 2 68 ? 40.884 9.948 11.414 1.00 22.89 221 GLU B C 1
ATOM 1538 O O . GLU B 2 68 ? 39.775 10.391 11.690 1.00 22.77 221 GLU B O 1
ATOM 1544 N N . LEU B 2 69 ? 41.253 9.679 10.166 1.00 19.66 222 LEU B N 1
ATOM 1545 C CA . LEU B 2 69 ? 40.319 9.875 9.060 1.00 18.23 222 LEU B CA 1
ATOM 1546 C C . LEU B 2 69 ? 39.181 8.855 9.094 1.00 20.80 222 LEU B C 1
ATOM 1547 O O . LEU B 2 69 ? 39.328 7.749 9.622 1.00 20.75 222 LEU B O 1
ATOM 1552 N N . TYR B 2 70 ? 38.039 9.240 8.537 1.00 16.62 223 TYR B N 1
ATOM 1553 C CA . TYR B 2 70 ? 36.866 8.392 8.543 1.00 17.30 223 TYR B CA 1
ATOM 1554 C C . TYR B 2 70 ? 37.167 7.026 7.923 1.00 19.92 223 TYR B C 1
ATOM 1555 O O . TYR B 2 70 ? 36.722 5.993 8.427 1.00 20.82 223 TYR B O 1
ATOM 1564 N N . ASN B 2 71 ? 37.917 7.027 6.828 1.00 21.38 224 ASN B N 1
ATOM 1565 C CA . ASN B 2 71 ? 38.409 5.791 6.226 1.00 19.82 224 ASN B CA 1
ATOM 1566 C C . ASN B 2 71 ? 39.739 6.084 5.537 1.00 19.88 224 ASN B C 1
ATOM 1567 O O . ASN B 2 71 ? 40.220 7.223 5.558 1.00 23.29 224 ASN B O 1
ATOM 1572 N N . GLU B 2 72 ? 40.331 5.062 4.931 1.00 20.70 225 GLU B N 1
ATOM 1573 C CA . GLU B 2 72 ? 41.669 5.173 4.359 1.00 20.24 225 GLU B CA 1
ATOM 1574 C C . GLU B 2 72 ? 41.712 5.982 3.071 1.00 16.95 225 GLU B C 1
ATOM 1575 O O . GLU B 2 72 ? 40.779 5.945 2.262 1.00 18.11 225 GLU B O 1
ATOM 1581 N N . VAL B 2 73 ? 42.816 6.696 2.879 1.00 16.21 226 VAL B N 1
ATOM 1582 C CA . VAL B 2 73 ? 43.017 7.464 1.655 1.00 19.06 226 VAL B CA 1
ATOM 1583 C C . VAL B 2 73 ? 44.303 7.050 0.971 1.00 18.87 226 VAL B C 1
ATOM 1584 O O . VAL B 2 73 ? 45.214 6.520 1.607 1.00 23.19 226 VAL B O 1
ATOM 1588 N N . LYS B 2 74 ? 44.365 7.293 -0.332 1.00 18.92 227 LYS B N 1
ATOM 1589 C CA . LYS B 2 74 ? 45.567 7.037 -1.108 1.00 20.23 227 LYS B CA 1
ATOM 1590 C C . LYS B 2 74 ? 46.483 8.253 -1.039 1.00 22.62 227 LYS B C 1
ATOM 1591 O O . LYS B 2 74 ? 46.248 9.247 -1.708 1.00 20.90 227 LYS B O 1
ATOM 1597 N N . VAL B 2 75 ? 47.529 8.169 -0.226 1.00 21.65 228 VAL B N 1
ATOM 1598 C CA . VAL B 2 75 ? 48.375 9.329 0.020 1.00 21.39 228 VAL B CA 1
ATOM 1599 C C . VAL B 2 75 ? 49.009 9.864 -1.267 1.00 24.29 228 VAL B C 1
ATOM 1600 O O . VAL B 2 75 ? 49.132 11.083 -1.464 1.00 23.89 228 VAL B O 1
ATOM 1604 N N . GLU B 2 76 ? 49.403 8.944 -2.143 1.00 26.59 229 GLU B N 1
ATOM 1605 C CA . GLU B 2 76 ? 50.123 9.297 -3.356 1.00 26.32 229 GLU B CA 1
ATOM 1606 C C . GLU B 2 76 ? 49.262 10.078 -4.329 1.00 26.64 229 GLU B C 1
ATOM 1607 O O . GLU B 2 76 ? 49.783 10.75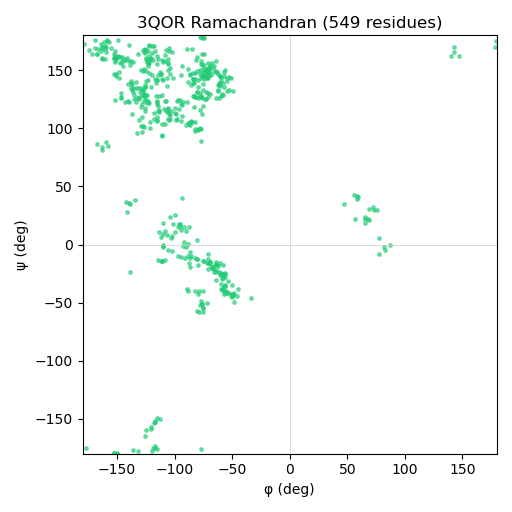1 -5.213 1.00 28.28 229 GLU B O 1
ATOM 1613 N N . GLU B 2 77 ? 47.945 9.972 -4.178 1.00 21.54 230 GLU B N 1
ATOM 1614 C CA . GLU B 2 77 ? 47.011 10.687 -5.048 1.00 21.24 230 GLU B CA 1
ATOM 1615 C C . GLU B 2 77 ? 46.292 11.812 -4.304 1.00 21.41 230 GLU B C 1
ATOM 1616 O O . GLU B 2 77 ? 45.345 12.397 -4.825 1.00 21.97 230 GLU B O 1
ATOM 1622 N N . SER B 2 78 ? 46.737 12.091 -3.080 1.00 18.52 231 SER B N 1
ATOM 1623 C CA . SER B 2 78 ? 46.174 13.176 -2.274 1.00 20.44 231 SER B CA 1
ATOM 1624 C C . SER B 2 78 ? 47.184 14.314 -2.194 1.00 24.18 231 SER B C 1
ATOM 1625 O O . SER B 2 78 ? 48.391 14.101 -2.381 1.00 24.01 231 SER B O 1
ATOM 1628 N N . SER B 2 79 ? 46.703 15.519 -1.907 1.00 21.32 232 SER B N 1
ATOM 1629 C CA . SER B 2 79 ? 47.558 16.693 -2.020 1.00 22.14 232 SER B CA 1
ATOM 1630 C C . SER B 2 79 ? 47.032 17.878 -1.215 1.00 18.29 232 SER B C 1
ATOM 1631 O O . SER B 2 79 ? 45.900 17.864 -0.731 1.00 18.78 232 SER B O 1
ATOM 1634 N N . TRP B 2 80 ? 47.854 18.916 -1.094 1.00 20.44 233 TRP B N 1
ATOM 1635 C CA . TRP B 2 80 ? 47.413 20.137 -0.441 1.00 17.58 233 TRP B CA 1
ATOM 1636 C C . TRP B 2 80 ? 48.154 21.336 -0.990 1.00 24.11 233 TRP B C 1
ATOM 1637 O O . TRP B 2 80 ? 49.248 21.219 -1.541 1.00 20.88 233 TRP B O 1
ATOM 1648 N N . LEU B 2 81 ? 47.543 22.497 -0.842 1.00 20.55 234 LEU B N 1
ATOM 1649 C CA . LEU B 2 81 ? 48.195 23.717 -1.252 1.00 22.86 234 LEU B CA 1
ATOM 1650 C C . LEU B 2 81 ? 47.626 24.871 -0.458 1.00 25.47 234 LEU B C 1
ATOM 1651 O O . LEU B 2 81 ? 46.635 24.716 0.256 1.00 21.79 234 LEU B O 1
ATOM 1656 N N . ILE B 2 82 ? 48.274 26.020 -0.559 1.00 19.58 235 ILE B N 1
ATOM 1657 C CA . ILE B 2 82 ? 47.712 27.237 0.020 1.00 22.06 235 ILE B CA 1
ATOM 1658 C C . ILE B 2 82 ? 47.028 28.021 -1.084 1.00 27.70 235 ILE B C 1
ATOM 1659 O O . ILE B 2 82 ? 47.692 28.595 -1.944 1.00 23.48 235 ILE B O 1
ATOM 1664 N N . ALA B 2 83 ? 45.699 28.026 -1.074 1.00 19.52 236 ALA B N 1
ATOM 1665 C CA . ALA B 2 83 ? 44.939 28.737 -2.089 1.00 22.97 236 ALA B CA 1
ATOM 1666 C C . ALA B 2 83 ? 44.994 30.227 -1.779 1.00 23.43 236 ALA B C 1
ATOM 1667 O O . ALA B 2 83 ? 45.352 30.619 -0.669 1.00 18.52 236 ALA B O 1
ATOM 1669 N N . ASP B 2 84 ? 44.647 31.060 -2.755 1.00 17.63 237 ASP B N 1
ATOM 1670 C CA . ASP B 2 84 ? 44.676 32.511 -2.540 1.00 22.55 237 ASP B CA 1
ATOM 1671 C C . ASP B 2 84 ? 43.886 32.943 -1.303 1.00 20.74 237 ASP B C 1
ATOM 1672 O O . ASP B 2 84 ? 42.846 32.362 -0.979 1.00 21.18 237 ASP B O 1
ATOM 1677 N N . GLY B 2 85 ? 44.380 33.963 -0.613 1.00 17.02 238 GLY B N 1
ATOM 1678 C CA . GLY B 2 85 ? 43.679 34.480 0.552 1.00 19.39 238 GLY B CA 1
ATOM 1679 C C . GLY B 2 85 ? 43.824 33.589 1.770 1.00 20.66 238 GLY B C 1
ATOM 1680 O O . GLY B 2 85 ? 42.930 33.540 2.621 1.00 18.16 238 GLY B O 1
ATOM 1681 N N . ALA B 2 86 ? 44.950 32.883 1.843 1.00 19.67 239 ALA B N 1
ATOM 1682 C CA . ALA B 2 86 ? 45.301 32.073 3.009 1.00 23.64 239 ALA B CA 1
ATOM 1683 C C . ALA B 2 86 ? 44.271 30.989 3.334 1.00 21.31 239 ALA B C 1
ATOM 1684 O O . ALA B 2 86 ? 43.956 30.749 4.508 1.00 18.29 239 ALA B O 1
ATOM 1686 N N . VAL B 2 87 ? 43.749 30.337 2.301 1.00 14.95 240 VAL B N 1
ATOM 1687 C CA . VAL B 2 87 ? 42.881 29.181 2.515 1.00 14.76 240 VAL B CA 1
ATOM 1688 C C . VAL B 2 87 ? 43.668 27.918 2.170 1.00 24.48 240 VAL B C 1
ATOM 1689 O O . VAL B 2 87 ? 44.052 27.711 1.019 1.00 22.28 240 VAL B O 1
ATOM 1693 N N . VAL B 2 88 ? 43.938 27.088 3.176 1.00 15.62 241 VAL B N 1
ATOM 1694 C CA . VAL B 2 88 ? 44.664 25.846 2.946 1.00 16.42 241 VAL B CA 1
ATOM 1695 C C . VAL B 2 88 ? 43.653 24.842 2.427 1.00 19.71 241 VAL B C 1
ATOM 1696 O O . VAL B 2 88 ? 42.599 24.660 3.030 1.00 19.45 241 VAL B O 1
ATOM 1700 N N . THR B 2 89 ? 43.939 24.226 1.284 1.00 18.18 242 THR B N 1
ATOM 1701 C CA . THR B 2 89 ? 43.021 23.238 0.745 1.00 18.43 242 THR B CA 1
ATOM 1702 C C . THR B 2 89 ? 43.690 21.872 0.697 1.00 17.25 242 THR B C 1
ATOM 1703 O O . THR B 2 89 ? 44.885 21.758 0.436 1.00 20.01 242 THR B O 1
ATOM 1707 N N . VAL B 2 90 ? 42.908 20.841 0.982 1.00 16.95 243 VAL B N 1
ATOM 1708 C CA . VAL B 2 90 ? 43.410 19.480 0.941 1.00 14.56 243 VAL B CA 1
ATOM 1709 C C . VAL B 2 90 ? 42.519 18.657 0.037 1.00 16.46 243 VAL B C 1
ATOM 1710 O O . VAL B 2 90 ? 41.292 18.746 0.113 1.00 18.75 243 VAL B O 1
ATOM 1714 N N . HIS B 2 91 ? 43.143 17.851 -0.817 1.00 16.40 244 HIS B N 1
ATOM 1715 C CA . HIS B 2 91 ? 42.414 16.946 -1.684 1.00 20.94 244 HIS B CA 1
ATOM 1716 C C . HIS B 2 91 ? 42.752 15.526 -1.265 1.00 16.15 244 HIS B C 1
ATOM 1717 O O . HIS B 2 91 ? 43.925 15.129 -1.297 1.00 17.33 244 HIS B O 1
ATOM 1724 N N . LEU B 2 92 ? 41.737 14.765 -0.856 1.00 16.06 245 LEU B N 1
ATOM 1725 C CA . LEU B 2 92 ? 41.951 13.388 -0.419 1.00 15.71 245 LEU B CA 1
ATOM 1726 C C . LEU B 2 92 ? 41.284 12.426 -1.390 1.00 16.10 245 LEU B C 1
ATOM 1727 O O . LEU B 2 92 ? 40.105 12.555 -1.696 1.00 19.59 245 LEU B O 1
ATOM 1732 N N . GLU B 2 93 ? 42.049 11.458 -1.873 1.00 18.42 246 GLU B N 1
ATOM 1733 C CA . GLU B 2 93 ? 41.477 10.422 -2.719 1.00 21.71 246 GLU B CA 1
ATOM 1734 C C . GLU B 2 93 ? 41.197 9.207 -1.847 1.00 15.71 246 GLU B C 1
ATOM 1735 O O . GLU B 2 93 ? 42.100 8.690 -1.182 1.00 19.45 246 GLU B O 1
ATOM 1741 N N . LYS B 2 94 ? 39.948 8.760 -1.844 1.00 15.89 247 LYS B N 1
ATOM 1742 C CA . LYS B 2 94 ? 39.552 7.628 -1.020 1.00 14.61 247 LYS B CA 1
ATOM 1743 C C . LYS B 2 94 ? 40.087 6.314 -1.591 1.00 18.26 247 LYS B C 1
ATOM 1744 O O . LYS B 2 94 ? 40.230 6.171 -2.806 1.00 17.20 247 LYS B O 1
ATOM 1750 N N . ILE B 2 95 ? 40.374 5.360 -0.710 1.00 18.45 248 ILE B N 1
ATOM 1751 C CA . ILE B 2 95 ? 40.733 4.002 -1.140 1.00 17.68 248 ILE B CA 1
ATOM 1752 C C . ILE B 2 95 ? 39.472 3.241 -1.560 1.00 19.38 248 ILE B C 1
ATOM 1753 O O . ILE B 2 95 ? 39.442 2.612 -2.616 1.00 17.18 248 ILE B O 1
ATOM 1758 N N . ASN B 2 96 ? 38.450 3.287 -0.709 1.00 17.03 249 ASN B N 1
ATOM 1759 C CA . ASN B 2 96 ? 37.109 2.817 -1.043 1.00 15.13 249 ASN B CA 1
ATOM 1760 C C . ASN B 2 96 ? 36.390 3.981 -1.698 1.00 18.46 249 ASN B C 1
ATOM 1761 O O . ASN B 2 96 ? 35.979 4.927 -1.016 1.00 14.79 249 ASN B O 1
ATOM 1766 N N . LYS B 2 97 ? 36.228 3.905 -3.021 1.00 18.44 250 LYS B N 1
ATOM 1767 C CA A LYS B 2 97 ? 35.713 5.031 -3.801 0.46 18.10 250 LYS B CA 1
ATOM 1768 C CA B LYS B 2 97 ? 35.718 5.020 -3.816 0.54 18.11 250 LYS B CA 1
ATOM 1769 C C . LYS B 2 97 ? 34.207 5.008 -4.036 1.00 15.43 250 LYS B C 1
ATOM 1770 O O . LYS B 2 97 ? 33.696 5.717 -4.908 1.00 15.60 250 LYS B O 1
ATOM 1781 N N . MET B 2 98 ? 33.497 4.185 -3.282 1.00 18.06 251 MET B N 1
ATOM 1782 C CA A MET B 2 98 ? 32.046 4.150 -3.366 0.50 20.00 251 MET B CA 1
ATOM 1783 C CA B MET B 2 98 ? 32.038 4.146 -3.364 0.50 20.00 251 MET B CA 1
ATOM 1784 C C . MET B 2 98 ? 31.457 4.225 -1.959 1.00 19.80 251 MET B C 1
ATOM 1785 O O . MET B 2 98 ? 30.604 3.430 -1.580 1.00 20.47 251 MET B O 1
ATOM 1794 N N . GLU B 2 99 ? 31.930 5.202 -1.187 1.00 16.04 252 GLU B N 1
ATOM 1795 C CA . GLU B 2 99 ? 31.483 5.335 0.196 1.00 14.70 252 GLU B CA 1
ATOM 1796 C C . GLU B 2 99 ? 31.352 6.801 0.591 1.00 16.73 252 GLU B C 1
ATOM 1797 O O . GLU B 2 99 ? 32.321 7.551 0.495 1.00 17.55 252 GLU B O 1
ATOM 1803 N N . TRP B 2 100 ? 30.161 7.199 1.034 1.00 15.94 253 TRP B N 1
ATOM 1804 C CA . TRP B 2 100 ? 29.974 8.539 1.599 1.00 14.41 253 TRP B CA 1
ATOM 1805 C C . TRP B 2 100 ? 30.548 8.603 3.011 1.00 19.42 253 TRP B C 1
ATOM 1806 O O . TRP B 2 100 ? 30.199 7.777 3.859 1.00 21.37 253 TRP B O 1
ATOM 1817 N N . TRP B 2 101 ? 31.434 9.564 3.260 1.00 13.88 254 TRP B N 1
ATOM 1818 C CA . TRP B 2 101 ? 31.967 9.773 4.603 1.00 15.49 254 TRP B CA 1
ATOM 1819 C C . TRP B 2 101 ? 30.989 10.635 5.384 1.00 18.15 254 TRP B C 1
ATOM 1820 O O . TRP B 2 101 ? 30.400 11.556 4.837 1.00 17.60 254 TRP B O 1
ATOM 1831 N N . SER B 2 102 ? 30.821 10.349 6.670 1.00 19.95 255 SER B N 1
ATOM 1832 C CA . SER B 2 102 ? 29.925 11.155 7.494 1.00 15.79 255 SER B CA 1
ATOM 1833 C C . SER B 2 102 ? 30.704 12.218 8.266 1.00 17.71 255 SER B C 1
ATOM 1834 O O . SER B 2 102 ? 30.108 13.093 8.886 1.00 18.06 255 SER B O 1
ATOM 1837 N N . ARG B 2 103 ? 32.030 12.119 8.249 1.00 15.72 256 ARG B N 1
ATOM 1838 C CA . ARG B 2 103 ? 32.877 13.129 8.875 1.00 15.65 256 ARG B CA 1
ATOM 1839 C C . ARG B 2 103 ? 34.301 13.011 8.378 1.00 18.05 256 ARG B C 1
ATOM 1840 O O . ARG B 2 103 ? 34.706 11.959 7.887 1.00 17.14 256 ARG B O 1
ATOM 1848 N N . LEU B 2 104 ? 35.063 14.089 8.527 1.00 14.28 257 LEU B N 1
ATOM 1849 C CA . LEU B 2 104 ? 36.451 14.097 8.101 1.00 14.42 257 LEU B CA 1
ATOM 1850 C C . LEU B 2 104 ? 37.298 13.312 9.085 1.00 18.12 257 LEU B C 1
ATOM 1851 O O . LEU B 2 104 ? 38.024 12.409 8.698 1.00 17.65 257 LEU B O 1
ATOM 1856 N N . VAL B 2 105 ? 37.216 13.698 10.358 1.00 17.07 258 VAL B N 1
ATOM 1857 C CA . VAL B 2 105 ? 37.890 13.002 11.437 1.00 19.80 258 VAL B CA 1
ATOM 1858 C C . VAL B 2 105 ? 36.877 12.585 12.485 1.00 19.14 258 VAL B C 1
ATOM 1859 O O . VAL B 2 105 ? 35.809 13.182 12.607 1.00 16.74 258 VAL B O 1
ATOM 1863 N N . SER B 2 106 ? 37.232 11.571 13.259 1.00 18.75 259 SER B N 1
ATOM 1864 C CA A SER B 2 106 ? 36.292 10.944 14.184 0.63 20.51 259 SER B CA 1
ATOM 1865 C CA B SER B 2 106 ? 36.290 10.947 14.183 0.37 20.51 259 SER B CA 1
ATOM 1866 C C . SER B 2 106 ? 35.825 11.883 15.291 1.00 18.43 259 SER B C 1
ATOM 1867 O O . SER B 2 106 ? 34.796 11.647 15.917 1.00 18.01 259 SER B O 1
ATOM 1872 N N . SER B 2 107 ? 36.576 12.949 15.525 1.00 19.40 260 SER B N 1
ATOM 1873 C CA . SER B 2 107 ? 36.224 13.880 16.591 1.00 18.45 260 SER B CA 1
ATOM 1874 C C . SER B 2 107 ? 35.128 14.885 16.205 1.00 19.87 260 SER B C 1
ATOM 1875 O O . SER B 2 107 ? 34.582 15.567 17.075 1.00 16.98 260 SER B O 1
ATOM 1878 N N . ASP B 2 108 ? 34.810 14.985 14.911 1.00 19.53 261 ASP B N 1
ATOM 1879 C CA . ASP B 2 108 ? 33.738 15.874 14.447 1.00 15.91 261 ASP B CA 1
ATOM 1880 C C . ASP B 2 108 ? 32.399 15.181 14.571 1.00 15.22 261 ASP B C 1
ATOM 1881 O O . ASP B 2 108 ? 32.305 13.963 14.385 1.00 15.41 261 ASP B O 1
ATOM 1886 N N . PRO B 2 109 ? 31.340 15.949 14.847 1.00 13.69 262 PRO B N 1
ATOM 1887 C CA . PRO B 2 109 ? 29.988 15.398 14.717 1.00 13.26 262 PRO B CA 1
ATOM 1888 C C . PRO B 2 109 ? 29.807 14.886 13.291 1.00 18.45 262 PRO B C 1
ATOM 1889 O O . PRO B 2 109 ? 30.369 15.473 12.363 1.00 16.52 262 PRO B O 1
ATOM 1893 N N . GLU B 2 110 ? 29.059 13.800 13.123 1.00 19.09 263 GLU B N 1
ATOM 1894 C CA . GLU B 2 110 ? 28.733 13.296 11.794 1.00 16.43 263 GLU B CA 1
ATOM 1895 C C . GLU B 2 110 ? 27.737 14.216 11.102 1.00 18.09 263 GLU B C 1
ATOM 1896 O O . GLU B 2 110 ? 26.930 14.869 11.761 1.00 16.09 263 GLU B O 1
ATOM 1902 N N . ILE B 2 111 ? 27.780 14.273 9.772 1.00 13.72 264 ILE B N 1
ATOM 1903 C CA . ILE B 2 111 ? 26.637 14.819 9.052 1.00 13.85 264 ILE B CA 1
ATOM 1904 C C . ILE B 2 111 ? 25.535 13.760 9.013 1.00 17.64 264 ILE B C 1
ATOM 1905 O O . ILE B 2 111 ? 25.806 12.566 9.127 1.00 17.77 264 ILE B O 1
ATOM 1910 N N . ASN B 2 112 ? 24.295 14.206 8.861 1.00 15.70 265 ASN B N 1
ATOM 1911 C CA . ASN B 2 112 ? 23.172 13.302 8.657 1.00 14.86 265 ASN B CA 1
ATOM 1912 C C . ASN B 2 112 ? 23.156 12.824 7.209 1.00 19.20 265 ASN B C 1
ATOM 1913 O O . ASN B 2 112 ? 22.691 13.542 6.324 1.00 17.97 265 ASN B O 1
ATOM 1918 N N . THR B 2 113 ? 23.662 11.615 6.978 1.00 17.13 266 THR B N 1
ATOM 1919 C CA . THR B 2 113 ? 23.891 11.121 5.610 1.00 17.54 266 THR B CA 1
ATOM 1920 C C . THR B 2 113 ? 22.585 10.840 4.887 1.00 17.43 266 THR B C 1
ATOM 1921 O O . THR B 2 113 ? 22.569 10.703 3.663 1.00 18.74 266 THR B O 1
ATOM 1925 N N . LYS B 2 114 ? 21.494 10.746 5.640 1.00 20.66 267 LYS B N 1
ATOM 1926 C CA . LYS B 2 114 ? 20.159 10.664 5.036 1.00 28.60 267 LYS B CA 1
ATOM 1927 C C . LYS B 2 114 ? 19.911 11.816 4.073 1.00 25.65 267 LYS B C 1
ATOM 1928 O O . LYS B 2 114 ? 19.177 11.661 3.091 1.00 26.07 267 LYS B O 1
ATOM 1934 N N . LYS B 2 115 ? 20.506 12.973 4.363 1.00 19.58 268 LYS B N 1
ATOM 1935 C CA . LYS B 2 115 ? 20.228 14.191 3.598 1.00 21.35 268 LYS B CA 1
ATOM 1936 C C . LYS B 2 115 ? 21.188 14.391 2.429 1.00 28.22 268 LYS B C 1
ATOM 1937 O O . LYS B 2 115 ? 21.123 15.403 1.733 1.00 26.16 268 LYS B O 1
ATOM 1943 N N . ILE B 2 116 ? 22.096 13.446 2.224 1.00 20.97 269 ILE B N 1
ATOM 1944 C CA . ILE B 2 116 ? 22.997 13.536 1.081 1.00 23.05 269 ILE B CA 1
ATOM 1945 C C . ILE B 2 116 ? 22.189 13.516 -0.215 1.00 27.32 269 ILE B C 1
ATOM 1946 O O . ILE B 2 116 ? 21.218 12.764 -0.335 1.00 27.82 269 ILE B O 1
ATOM 1951 N N . ASN B 2 117 ? 22.578 14.350 -1.174 1.00 19.97 270 ASN B N 1
ATOM 1952 C CA . ASN B 2 117 ? 21.962 14.325 -2.499 1.00 22.12 270 ASN B CA 1
ATOM 1953 C C . ASN B 2 117 ? 23.035 14.055 -3.535 1.00 19.05 270 ASN B C 1
ATOM 1954 O O . ASN B 2 117 ? 23.842 14.929 -3.819 1.00 24.52 270 ASN B O 1
ATOM 1959 N N . PRO B 2 118 ? 23.075 12.821 -4.080 1.00 20.40 271 PRO B N 1
ATOM 1960 C CA . PRO B 2 118 ? 24.160 12.416 -4.983 1.00 24.91 271 PRO B CA 1
ATOM 1961 C C . PRO B 2 118 ? 24.351 13.323 -6.205 1.00 31.68 271 PRO B C 1
ATOM 1962 O O . PRO B 2 118 ? 25.472 13.411 -6.713 1.00 29.10 271 PRO B O 1
ATOM 1966 N N . GLU B 2 119 ? 23.286 13.974 -6.671 1.00 27.31 272 GLU B N 1
ATOM 1967 C CA . GLU B 2 119 ? 23.405 14.912 -7.791 1.00 28.41 272 GLU B CA 1
ATOM 1968 C C . GLU B 2 119 ? 24.116 16.181 -7.320 1.00 36.22 272 GLU B C 1
ATOM 1969 O O . GLU B 2 119 ? 24.574 16.989 -8.132 1.00 40.43 272 GLU B O 1
ATOM 1975 N N . ASN B 2 120 ? 24.184 16.340 -6.000 1.00 29.14 273 ASN B N 1
ATOM 1976 C CA . ASN B 2 120 ? 24.823 17.488 -5.348 1.00 40.59 273 ASN B CA 1
ATOM 1977 C C . ASN B 2 120 ? 23.868 18.624 -4.984 1.00 43.62 273 ASN B C 1
ATOM 1978 O O . ASN B 2 120 ? 23.008 19.001 -5.776 1.00 47.43 273 ASN B O 1
ATOM 1983 N N . SER C 3 4 ? 24.429 -3.380 50.892 1.00 36.97 157 SER C N 1
ATOM 1984 C CA . SER C 3 4 ? 25.810 -3.465 50.422 1.00 34.56 157 SER C CA 1
ATOM 1985 C C . SER C 3 4 ? 25.836 -3.506 48.898 1.00 38.62 157 SER C C 1
ATOM 1986 O O . SER C 3 4 ? 25.031 -4.191 48.266 1.00 27.30 157 SER C O 1
ATOM 1989 N N . LYS C 3 5 ? 26.755 -2.753 48.311 1.00 33.60 158 LYS C N 1
ATOM 1990 C CA . LYS C 3 5 ? 26.798 -2.621 46.867 1.00 27.83 158 LYS C CA 1
ATOM 1991 C C . LYS C 3 5 ? 27.294 -3.904 46.205 1.00 31.86 158 LYS C C 1
ATOM 1992 O O . LYS C 3 5 ? 28.087 -4.653 46.784 1.00 35.48 158 LYS C O 1
ATOM 1998 N N . LEU C 3 6 ? 26.809 -4.156 44.994 1.00 22.55 159 LEU C N 1
ATOM 1999 C CA . LEU C 3 6 ? 27.163 -5.362 44.253 1.00 22.98 159 LEU C CA 1
ATOM 2000 C C . LEU C 3 6 ? 28.451 -5.172 43.455 1.00 26.34 159 LEU C C 1
ATOM 2001 O O . LEU C 3 6 ? 28.741 -4.086 42.950 1.00 21.03 159 LEU C O 1
ATOM 2006 N N . LYS C 3 7 ? 29.223 -6.244 43.327 1.00 21.37 160 LYS C N 1
ATOM 2007 C CA . LYS C 3 7 ? 30.374 -6.227 42.445 1.00 19.59 160 LYS C CA 1
ATOM 2008 C C . LYS C 3 7 ? 29.888 -6.214 40.999 1.00 16.16 160 LYS C C 1
ATOM 2009 O O . LYS C 3 7 ? 29.080 -7.058 40.609 1.00 19.52 160 LYS C O 1
ATOM 2015 N N . PRO C 3 8 ? 30.369 -5.251 40.196 1.00 20.60 161 PRO C N 1
ATOM 2016 C CA . PRO C 3 8 ? 29.978 -5.249 38.780 1.00 14.14 161 PRO C CA 1
ATOM 2017 C C . PRO C 3 8 ? 30.406 -6.535 38.088 1.00 19.45 161 PRO C C 1
ATOM 2018 O O . PRO C 3 8 ? 31.492 -7.055 38.365 1.00 17.54 161 PRO C O 1
ATOM 2022 N N . ASN C 3 9 ? 29.566 -7.049 37.198 1.00 16.91 162 ASN C N 1
ATOM 2023 C CA . ASN C 3 9 ? 29.984 -8.179 36.383 1.00 17.10 162 ASN C CA 1
ATOM 2024 C C . ASN C 3 9 ? 30.967 -7.698 35.312 1.00 17.28 162 ASN C C 1
ATOM 2025 O O . ASN C 3 9 ? 31.288 -6.498 35.240 1.00 18.43 162 ASN C O 1
ATOM 2030 N N . LEU C 3 10 ? 31.473 -8.629 34.507 1.00 15.82 163 LEU C N 1
ATOM 2031 C CA . LEU C 3 10 ? 32.469 -8.305 33.492 1.00 17.77 163 LEU C CA 1
ATOM 2032 C C . LEU C 3 10 ? 31.929 -7.311 32.465 1.00 20.03 163 LEU C C 1
ATOM 2033 O O . LEU C 3 10 ? 32.696 -6.590 31.828 1.00 20.30 163 LEU C O 1
ATOM 2038 N N . GLY C 3 11 ? 30.608 -7.273 32.321 1.00 16.39 164 GLY C N 1
ATOM 2039 C CA . GLY C 3 11 ? 29.953 -6.348 31.420 1.00 16.36 164 GLY C CA 1
ATOM 2040 C C . GLY C 3 11 ? 29.591 -5.015 32.058 1.00 14.74 164 GLY C C 1
ATOM 2041 O O . GLY C 3 11 ? 28.855 -4.225 31.472 1.00 16.35 164 GLY C O 1
ATOM 2042 N N . ASN C 3 12 ? 30.115 -4.772 33.261 1.00 15.72 165 ASN C N 1
ATOM 2043 C CA . ASN C 3 12 ? 29.904 -3.520 33.983 1.00 12.00 165 ASN C CA 1
ATOM 2044 C C . ASN C 3 12 ? 28.453 -3.267 34.399 1.00 14.11 165 ASN C C 1
ATOM 2045 O O . ASN C 3 12 ? 28.054 -2.124 34.646 1.00 16.02 165 ASN C O 1
ATOM 2050 N N . GLY C 3 13 ? 27.670 -4.340 34.480 1.00 13.90 166 GLY C N 1
ATOM 2051 C CA . GLY C 3 13 ? 26.334 -4.258 35.040 1.00 12.93 166 GLY C CA 1
ATOM 2052 C C . GLY C 3 13 ? 26.232 -5.112 36.296 1.00 17.47 166 GLY C C 1
ATOM 2053 O O . GLY C 3 13 ? 27.226 -5.381 36.976 1.00 16.83 166 GLY C O 1
ATOM 2054 N N . ALA C 3 14 ? 25.027 -5.576 36.591 1.00 12.99 167 ALA C N 1
ATOM 2055 C CA . ALA C 3 14 ? 24.794 -6.279 37.846 1.00 15.08 167 ALA C CA 1
ATOM 2056 C C . ALA C 3 14 ? 24.191 -7.646 37.608 1.00 17.89 167 ALA C C 1
ATOM 2057 O O . ALA C 3 14 ? 23.443 -7.844 36.644 1.00 15.56 167 ALA C O 1
ATOM 2059 N N . ASP C 3 15 ? 24.511 -8.574 38.505 1.00 15.34 168 ASP C N 1
ATOM 2060 C CA . ASP C 3 15 ? 23.890 -9.895 38.520 1.00 11.72 168 ASP C CA 1
ATOM 2061 C C . ASP C 3 15 ? 22.875 -9.923 39.665 1.00 14.68 168 ASP C C 1
ATOM 2062 O O . ASP C 3 15 ? 23.264 -9.862 40.827 1.00 21.21 168 ASP C O 1
ATOM 2067 N N . LEU C 3 16 ? 21.588 -9.985 39.336 1.00 15.38 169 LEU C N 1
ATOM 2068 C CA . LEU C 3 16 ? 20.532 -10.020 40.349 1.00 17.65 169 LEU C CA 1
ATOM 2069 C C . LEU C 3 16 ? 19.961 -11.430 40.459 1.00 17.29 169 LEU C C 1
ATOM 2070 O O . LEU C 3 16 ? 20.245 -12.292 39.619 1.00 18.40 169 LEU C O 1
ATOM 2075 N N . PRO C 3 17 ? 19.147 -11.679 41.495 1.00 17.47 170 PRO C N 1
ATOM 2076 C CA . PRO C 3 17 ? 18.623 -13.041 41.642 1.00 18.96 170 PRO C CA 1
ATOM 2077 C C . PRO C 3 17 ? 17.837 -13.526 40.419 1.00 16.46 170 PRO C C 1
ATOM 2078 O O . PRO C 3 17 ? 17.952 -14.701 40.040 1.00 17.12 170 PRO C O 1
ATOM 2082 N N . ASN C 3 18 ? 17.049 -12.642 39.821 1.00 14.96 171 ASN C N 1
ATOM 2083 C CA . ASN C 3 18 ? 16.150 -13.045 38.743 1.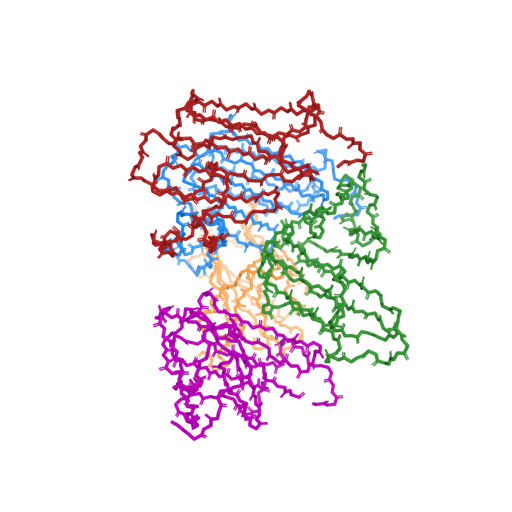00 17.19 171 ASN C CA 1
ATOM 2084 C C . ASN C 3 18 ? 16.523 -12.547 37.350 1.00 15.60 171 ASN C C 1
ATOM 2085 O O . ASN C 3 18 ? 15.803 -12.823 36.386 1.00 16.75 171 ASN C O 1
ATOM 2090 N N . TYR C 3 19 ? 17.607 -11.782 37.246 1.00 16.53 172 TYR C N 1
ATOM 2091 C CA . TYR C 3 19 ? 18.043 -11.281 35.946 1.00 16.66 172 TYR C CA 1
ATOM 2092 C C . TYR C 3 19 ? 19.445 -10.723 36.047 1.00 12.57 172 TYR C C 1
ATOM 2093 O O . TYR C 3 19 ? 19.954 -10.526 37.148 1.00 15.10 172 TYR C O 1
ATOM 2102 N N . ARG C 3 20 ? 20.071 -10.456 34.904 1.00 11.53 173 ARG C N 1
ATOM 2103 C CA . ARG C 3 20 ? 21.349 -9.745 34.923 1.00 14.45 173 ARG C CA 1
ATOM 2104 C C . ARG C 3 20 ? 21.434 -8.823 33.734 1.00 15.55 173 ARG C C 1
ATOM 2105 O O . ARG C 3 20 ? 20.723 -8.998 32.744 1.00 16.23 173 ARG C O 1
ATOM 2113 N N . TRP C 3 21 ? 22.306 -7.832 33.827 1.00 13.88 174 TRP C N 1
ATOM 2114 C CA . TRP C 3 21 ? 22.456 -6.894 32.726 1.00 12.92 174 TRP C CA 1
ATOM 2115 C C . TRP C 3 21 ? 23.900 -6.428 32.625 1.00 13.88 174 TRP C C 1
ATOM 2116 O O . TRP C 3 21 ? 24.652 -6.496 33.592 1.00 14.96 174 TRP C O 1
ATOM 2127 N N . THR C 3 22 ? 24.267 -5.973 31.430 1.00 13.30 175 THR C N 1
ATOM 2128 C CA . THR C 3 22 ? 25.567 -5.378 31.166 1.00 12.46 175 THR C CA 1
ATOM 2129 C C . THR C 3 22 ? 25.322 -3.998 30.557 1.00 12.94 175 THR C C 1
ATOM 2130 O O . THR C 3 22 ? 24.206 -3.686 30.150 1.00 14.00 175 THR C O 1
ATOM 2134 N N . GLN C 3 23 ? 26.356 -3.172 30.475 1.00 11.82 176 GLN C N 1
ATOM 2135 C CA . GLN C 3 23 ? 26.185 -1.860 29.859 1.00 10.69 176 GLN C CA 1
ATOM 2136 C C . GLN C 3 23 ? 27.472 -1.346 29.269 1.00 14.68 176 GLN C C 1
ATOM 2137 O O . GLN C 3 23 ? 28.561 -1.779 29.633 1.00 12.91 176 GLN C O 1
ATOM 2143 N N . THR C 3 24 ? 27.322 -0.382 28.370 1.00 16.57 177 THR C N 1
ATOM 2144 C CA . THR C 3 24 ? 28.410 0.497 27.974 1.00 14.60 177 THR C CA 1
ATOM 2145 C C . THR C 3 24 ? 27.979 1.907 28.383 1.00 14.56 177 THR C C 1
ATOM 2146 O O . THR C 3 24 ? 26.924 2.092 29.005 1.00 14.42 177 THR C O 1
ATOM 2150 N N . LEU C 3 25 ? 28.774 2.907 28.034 1.00 13.44 178 LEU C N 1
ATOM 2151 C CA . LEU C 3 25 ? 28.380 4.272 28.332 1.00 13.53 178 LEU C CA 1
ATOM 2152 C C . LEU C 3 25 ? 27.040 4.643 27.693 1.00 13.28 178 LEU C C 1
ATOM 2153 O O . LEU C 3 25 ? 26.328 5.522 28.198 1.00 13.22 178 LEU C O 1
ATOM 2158 N N . SER C 3 26 ? 26.693 3.967 26.601 1.00 15.61 179 SER C N 1
ATOM 2159 C CA . SER C 3 26 ? 25.548 4.387 25.794 1.00 13.43 179 SER C CA 1
ATOM 2160 C C . SER C 3 26 ? 24.328 3.477 25.802 1.00 13.38 179 SER C C 1
ATOM 2161 O O . SER C 3 26 ? 23.252 3.884 25.360 1.00 15.23 179 SER C O 1
ATOM 2164 N N . GLU C 3 27 ? 24.476 2.246 26.286 1.00 14.16 180 GLU C N 1
ATOM 2165 C CA A GLU C 3 27 ? 23.410 1.260 26.178 0.53 16.83 180 GLU C CA 1
ATOM 2166 C CA B GLU C 3 27 ? 23.372 1.304 26.229 0.47 16.79 180 GLU C CA 1
ATOM 2167 C C . GLU C 3 27 ? 23.446 0.236 27.316 1.00 18.43 180 GLU C C 1
ATOM 2168 O O . GLU C 3 27 ? 24.439 0.129 28.039 1.00 13.67 180 GLU C O 1
ATOM 2179 N N . LEU C 3 28 ? 22.370 -0.536 27.431 1.00 13.78 181 LEU C N 1
ATOM 2180 C CA . LEU C 3 28 ? 22.242 -1.565 28.456 1.00 14.31 181 LEU C CA 1
ATOM 2181 C C . LEU C 3 28 ? 21.572 -2.785 27.835 1.00 15.40 181 LEU C C 1
ATOM 2182 O O . LEU C 3 28 ? 20.642 -2.661 27.037 1.00 14.68 181 LEU C O 1
ATOM 2187 N N . ASP C 3 29 ? 22.068 -3.967 28.173 1.00 12.81 182 ASP C N 1
ATOM 2188 C CA . ASP C 3 29 ? 21.460 -5.195 27.684 1.00 15.05 182 ASP C CA 1
ATOM 2189 C C . ASP C 3 29 ? 21.101 -6.073 28.860 1.00 12.46 182 ASP C C 1
ATOM 2190 O O . ASP C 3 29 ? 21.949 -6.405 29.683 1.00 14.36 182 ASP C O 1
ATOM 2195 N N . LEU C 3 30 ? 19.828 -6.440 28.920 1.00 13.37 183 LEU C N 1
ATOM 2196 C CA . LEU C 3 30 ? 19.274 -7.204 30.031 1.00 11.85 183 LEU C CA 1
ATOM 2197 C C . LEU C 3 30 ? 18.905 -8.611 29.593 1.00 13.76 183 LEU C C 1
ATOM 2198 O O . LEU C 3 30 ? 18.442 -8.809 28.470 1.00 15.56 183 LEU C O 1
ATOM 2203 N N . ALA C 3 31 ? 19.130 -9.588 30.472 1.00 9.97 184 ALA C N 1
ATOM 2204 C CA . ALA C 3 31 ? 18.665 -10.969 30.257 1.00 12.52 184 ALA C CA 1
ATOM 2205 C C . ALA C 3 31 ? 17.806 -11.423 31.436 1.00 15.85 184 ALA C C 1
ATOM 2206 O O . ALA C 3 31 ? 18.220 -11.313 32.592 1.00 15.81 184 ALA C O 1
ATOM 2208 N N . VAL C 3 32 ? 16.616 -11.943 31.137 1.00 13.21 185 VAL C N 1
ATOM 2209 C CA . VAL C 3 32 ? 15.674 -12.396 32.159 1.00 13.54 185 VAL C CA 1
ATOM 2210 C C . VAL C 3 32 ? 15.208 -13.809 31.823 1.00 12.24 185 VAL C C 1
ATOM 2211 O O . VAL C 3 32 ? 14.372 -14.000 30.934 1.00 13.83 185 VAL C O 1
ATOM 2215 N N . PRO C 3 33 ? 15.761 -14.819 32.512 1.00 13.26 186 PRO C N 1
ATOM 2216 C CA . PRO C 3 33 ? 15.351 -16.209 32.263 1.00 13.38 186 PRO C CA 1
ATOM 2217 C C . PRO C 3 33 ? 13.981 -16.535 32.839 1.00 17.90 186 PRO C C 1
ATOM 2218 O O . PRO C 3 33 ? 13.653 -16.065 33.927 1.00 18.57 186 PRO C O 1
ATOM 2222 N N . PHE C 3 34 ? 13.204 -17.344 32.125 1.00 17.51 187 PHE C N 1
ATOM 2223 C CA . PHE C 3 34 ? 11.937 -17.840 32.646 1.00 18.96 187 PHE C CA 1
ATOM 2224 C C . PHE C 3 34 ? 11.935 -19.362 32.633 1.00 20.90 187 PHE C C 1
ATOM 2225 O O . PHE C 3 34 ? 12.464 -19.995 31.717 1.00 22.52 187 PHE C O 1
ATOM 2233 N N . CYS C 3 35 ? 11.349 -19.935 33.673 1.00 22.48 188 CYS C N 1
ATOM 2234 C CA . CYS C 3 35 ? 11.188 -21.379 33.782 1.00 25.13 188 CYS C CA 1
ATOM 2235 C C . CYS C 3 35 ? 9.717 -21.701 33.650 1.00 22.32 188 CYS C C 1
ATOM 2236 O O . CYS C 3 35 ? 8.980 -21.649 34.632 1.00 30.40 188 CYS C O 1
ATOM 2239 N N . VAL C 3 36 ? 9.288 -22.013 32.435 1.00 23.69 189 VAL C N 1
ATOM 2240 C CA . VAL C 3 36 ? 7.893 -22.350 32.171 1.00 28.46 189 VAL C CA 1
ATOM 2241 C C . VAL C 3 36 ? 7.809 -23.708 31.465 1.00 27.08 189 VAL C C 1
ATOM 2242 O O . VAL C 3 36 ? 8.806 -24.209 30.949 1.00 21.07 189 VAL C O 1
ATOM 2246 N N . ASN C 3 37 ? 6.625 -24.308 31.434 1.00 27.26 190 ASN C N 1
ATOM 2247 C CA . ASN C 3 37 ? 6.498 -25.630 30.829 1.00 27.17 190 ASN C CA 1
ATOM 2248 C C . ASN C 3 37 ? 5.910 -25.576 29.429 1.00 33.68 190 ASN C C 1
ATOM 2249 O O . ASN C 3 37 ? 5.445 -26.580 28.900 1.00 31.86 190 ASN C O 1
ATOM 2254 N N . PHE C 3 38 ? 5.939 -24.392 28.832 1.00 24.64 191 PHE C N 1
ATOM 2255 C CA . PHE C 3 38 ? 5.503 -24.219 27.458 1.00 27.80 191 PHE C CA 1
ATOM 2256 C C . PHE C 3 38 ? 6.560 -23.413 26.727 1.00 31.59 191 PHE C C 1
ATOM 2257 O O . PHE C 3 38 ? 7.417 -22.795 27.357 1.00 28.27 191 PHE C O 1
ATOM 2265 N N . ARG C 3 39 ? 6.507 -23.424 25.402 1.00 31.90 192 ARG C N 1
ATOM 2266 C CA . ARG C 3 39 ? 7.435 -22.629 24.615 1.00 30.13 192 ARG C CA 1
ATOM 2267 C C . ARG C 3 39 ? 6.986 -21.177 24.613 1.00 33.60 192 ARG C C 1
ATOM 2268 O O . ARG C 3 39 ? 5.915 -20.834 24.110 1.00 27.60 192 ARG C O 1
ATOM 2276 N N . LEU C 3 40 ? 7.819 -20.335 25.205 1.00 31.03 193 LEU C N 1
ATOM 2277 C CA . LEU C 3 40 ? 7.515 -18.930 25.397 1.00 29.93 193 LEU C CA 1
ATOM 2278 C C . LEU C 3 40 ? 7.328 -18.242 24.058 1.00 28.70 193 LEU C C 1
ATOM 2279 O O . LEU C 3 40 ? 8.195 -18.327 23.193 1.00 30.83 193 LEU C O 1
ATOM 2284 N N . LYS C 3 41 ? 6.194 -17.569 23.879 1.00 27.39 194 LYS C N 1
ATOM 2285 C CA . LYS C 3 41 ? 5.946 -16.803 22.660 1.00 25.02 194 LYS C CA 1
ATOM 2286 C C . LYS C 3 41 ? 5.652 -15.347 23.006 1.00 23.85 194 LYS C C 1
ATOM 2287 O O . LYS C 3 41 ? 5.411 -15.025 24.162 1.00 24.90 194 LYS C O 1
ATOM 2293 N N . GLY C 3 42 ? 5.675 -14.472 22.006 1.00 31.39 195 GLY C N 1
ATOM 2294 C CA . GLY C 3 42 ? 5.406 -13.058 22.225 1.00 29.75 195 GLY C CA 1
ATOM 2295 C C . GLY C 3 42 ? 4.138 -12.781 23.020 1.00 33.87 195 GLY C C 1
ATOM 2296 O O . GLY C 3 42 ? 4.140 -11.966 23.948 1.00 31.50 195 GLY C O 1
ATOM 2297 N N . LYS C 3 43 ? 3.057 -13.472 22.660 1.00 30.11 196 LYS C N 1
ATOM 2298 C CA . LYS C 3 43 ? 1.760 -13.291 23.302 1.00 31.06 196 LYS C CA 1
ATOM 2299 C C . LYS C 3 43 ? 1.779 -13.642 24.791 1.00 28.49 196 LYS C C 1
ATOM 2300 O O . LYS C 3 43 ? 0.880 -13.243 25.534 1.00 23.03 196 LYS C O 1
ATOM 2306 N N . ASP C 3 44 ? 2.788 -14.395 25.225 1.00 23.92 197 ASP C N 1
ATOM 2307 C CA . ASP C 3 44 ? 2.841 -14.837 26.615 1.00 21.79 197 ASP C CA 1
ATOM 2308 C C . ASP C 3 44 ? 3.547 -13.840 27.517 1.00 23.22 197 ASP C C 1
ATOM 2309 O O . ASP C 3 44 ? 3.523 -13.980 28.744 1.00 20.50 197 ASP C O 1
ATOM 2314 N N . MET C 3 45 ? 4.184 -12.845 26.909 1.00 22.90 198 MET C N 1
ATOM 2315 C CA . MET C 3 45 ? 5.059 -11.951 27.649 1.00 19.94 198 MET C CA 1
ATOM 2316 C C . MET C 3 45 ? 4.464 -10.542 27.720 1.00 23.99 198 MET C C 1
ATOM 2317 O O . MET C 3 45 ? 3.748 -10.105 26.817 1.00 23.82 198 MET C O 1
ATOM 2322 N N . VAL C 3 46 ? 4.717 -9.855 28.826 1.00 20.95 199 VAL C N 1
ATOM 2323 C CA . VAL C 3 46 ? 4.362 -8.451 28.944 1.00 23.37 199 VAL C CA 1
ATOM 2324 C C . VAL C 3 46 ? 5.656 -7.681 29.150 1.00 26.10 199 VAL C C 1
ATOM 2325 O O . VAL C 3 46 ? 6.291 -7.801 30.193 1.00 27.04 199 VAL C O 1
ATOM 2329 N N . VAL C 3 47 ? 6.079 -6.942 28.131 1.00 19.18 200 VAL C N 1
ATOM 2330 C CA . VAL C 3 47 ? 7.293 -6.139 28.229 1.00 17.94 200 VAL C CA 1
ATOM 2331 C C . VAL C 3 47 ? 6.962 -4.727 27.770 1.00 19.36 200 VAL C C 1
ATOM 2332 O O . VAL C 3 47 ? 6.529 -4.504 26.638 1.00 24.59 200 VAL C O 1
ATOM 2336 N N . ASP C 3 48 ? 7.125 -3.780 28.671 1.00 17.83 201 ASP C N 1
ATOM 2337 C CA . ASP C 3 48 ? 6.748 -2.412 28.369 1.00 21.30 201 ASP C CA 1
ATOM 2338 C C . ASP C 3 48 ? 7.970 -1.572 28.642 1.00 18.97 201 ASP C C 1
ATOM 2339 O O . ASP C 3 48 ? 8.421 -1.492 29.781 1.00 19.87 201 ASP C O 1
ATOM 2344 N N . ILE C 3 49 ? 8.514 -0.979 27.584 1.00 20.81 202 ILE C N 1
ATOM 2345 C CA . ILE C 3 49 ? 9.631 -0.055 27.714 1.00 23.28 202 ILE C CA 1
ATOM 2346 C C . ILE C 3 49 ? 9.114 1.355 27.508 1.00 20.85 202 ILE C C 1
ATOM 2347 O O . ILE C 3 49 ? 8.610 1.694 26.431 1.00 24.04 202 ILE C O 1
ATOM 2352 N N . GLN C 3 50 ? 9.236 2.174 28.544 1.00 19.86 203 GLN C N 1
ATOM 2353 C CA . GLN C 3 50 ? 8.876 3.581 28.454 1.00 18.71 203 GLN C CA 1
ATOM 2354 C C . GLN C 3 50 ? 10.106 4.452 28.699 1.00 19.70 203 GLN C C 1
ATOM 2355 O O . GLN C 3 50 ? 11.152 3.951 29.108 1.00 19.22 203 GLN C O 1
ATOM 2361 N N . ARG C 3 51 ? 9.972 5.752 28.458 1.00 18.55 204 ARG C N 1
ATOM 2362 C CA . ARG C 3 51 ? 11.104 6.675 28.541 1.00 18.82 204 ARG C CA 1
ATOM 2363 C C . ARG C 3 51 ? 11.897 6.512 29.834 1.00 17.80 204 ARG C C 1
ATOM 2364 O O . ARG C 3 51 ? 13.128 6.526 29.821 1.00 19.34 204 ARG C O 1
ATOM 2372 N N . ARG C 3 52 ? 11.213 6.372 30.965 1.00 19.04 205 ARG C N 1
ATOM 2373 C CA . ARG C 3 52 ? 11.956 6.097 32.190 1.00 22.56 205 ARG C CA 1
ATOM 2374 C C . ARG C 3 52 ? 11.357 4.993 33.044 1.00 19.75 205 ARG C C 1
ATOM 2375 O O . ARG C 3 52 ? 11.378 5.050 34.279 1.00 18.67 205 ARG C O 1
ATOM 2383 N N . HIS C 3 53 ? 10.844 3.963 32.378 1.00 19.52 206 HIS C N 1
ATOM 2384 C CA . HIS C 3 53 ? 10.196 2.875 33.096 1.00 20.97 206 HIS C CA 1
ATOM 2385 C C . HIS C 3 53 ? 10.276 1.569 32.341 1.00 15.72 206 HIS C C 1
ATOM 2386 O O . HIS C 3 53 ? 10.221 1.539 31.105 1.00 18.08 206 HIS C O 1
ATOM 2393 N N . LEU C 3 54 ? 10.374 0.491 33.099 1.00 17.58 207 LEU C N 1
ATOM 2394 C CA . LEU C 3 54 ? 10.487 -0.833 32.515 1.00 15.26 207 LEU C CA 1
ATOM 2395 C C . LEU C 3 54 ? 9.610 -1.833 33.249 1.00 17.76 207 LEU C C 1
ATOM 2396 O O . LEU C 3 54 ? 9.613 -1.901 34.482 1.00 19.90 207 LEU C O 1
ATOM 2401 N N . ARG C 3 55 ? 8.864 -2.616 32.478 1.00 18.12 208 ARG C N 1
ATOM 2402 C CA . ARG C 3 55 ? 8.097 -3.727 33.025 1.00 17.59 208 ARG C CA 1
ATOM 2403 C C . ARG C 3 55 ? 8.434 -4.987 32.247 1.00 19.84 208 ARG C C 1
ATOM 2404 O O . ARG C 3 55 ? 8.450 -4.974 31.013 1.00 17.36 208 ARG C O 1
ATOM 2412 N N . VAL C 3 56 ? 8.723 -6.064 32.974 1.00 18.25 209 VAL C N 1
ATOM 2413 C CA . VAL C 3 56 ? 8.961 -7.370 32.369 1.00 17.33 209 VAL C CA 1
ATOM 2414 C C . VAL C 3 56 ? 8.304 -8.469 33.207 1.00 19.18 209 VAL C C 1
ATOM 2415 O O . VAL C 3 56 ? 8.598 -8.616 34.401 1.00 21.09 209 VAL C O 1
ATOM 2419 N N . GLY C 3 57 ? 7.421 -9.248 32.586 1.00 16.36 210 GLY C N 1
ATOM 2420 C CA . GLY C 3 57 ? 6.820 -10.383 33.268 1.00 16.89 210 GLY C CA 1
ATOM 2421 C C . GLY C 3 57 ? 5.953 -11.214 32.348 1.00 17.00 210 GLY C C 1
ATOM 2422 O O . GLY C 3 57 ? 5.640 -10.789 31.235 1.00 20.00 210 GLY C O 1
ATOM 2423 N N . LEU C 3 58 ? 5.574 -12.403 32.810 1.00 18.87 211 LEU C N 1
ATOM 2424 C CA . LEU C 3 58 ? 4.672 -13.266 32.059 1.00 19.80 211 LEU C CA 1
ATOM 2425 C C . LEU C 3 58 ? 3.241 -12.769 32.165 1.00 19.26 211 LEU C C 1
ATOM 2426 O O . LEU C 3 58 ? 2.833 -12.255 33.201 1.00 17.76 211 LEU C O 1
ATOM 2431 N N . LYS C 3 59 ? 2.477 -12.927 31.093 1.00 18.31 212 LYS C N 1
ATOM 2432 C CA . LYS C 3 59 ? 1.048 -12.620 31.146 1.00 20.56 212 LYS C CA 1
ATOM 2433 C C . LYS C 3 59 ? 0.374 -13.279 32.353 1.00 17.36 212 LYS C C 1
ATOM 2434 O O . LYS C 3 59 ? 0.563 -14.476 32.610 1.00 16.67 212 LYS C O 1
ATOM 2440 N N . GLY C 3 60 ? -0.414 -12.499 33.091 1.00 17.16 213 GLY C N 1
ATOM 2441 C CA . GLY C 3 60 ? -1.173 -13.021 34.212 1.00 18.24 213 GLY C CA 1
ATOM 2442 C C . GLY C 3 60 ? -0.398 -13.281 35.495 1.00 20.43 213 GLY C C 1
ATOM 2443 O O . GLY C 3 60 ? -1.001 -13.593 36.522 1.00 16.61 213 GLY C O 1
ATOM 2444 N N . GLN C 3 61 ? 0.927 -13.167 35.441 1.00 17.37 214 GLN C N 1
ATOM 2445 C CA . GLN C 3 61 ? 1.780 -13.540 36.576 1.00 18.63 214 GLN C CA 1
ATOM 2446 C C . GLN C 3 61 ? 2.403 -12.340 37.308 1.00 18.26 214 GLN C C 1
ATOM 2447 O O . GLN C 3 61 ? 2.385 -11.210 36.808 1.00 15.47 214 GLN C O 1
ATOM 2453 N N . PRO C 3 62 ? 2.970 -12.581 38.502 1.00 18.83 215 PRO C N 1
ATOM 2454 C CA . PRO C 3 62 ? 3.687 -11.488 39.171 1.00 17.80 215 PRO C CA 1
ATOM 2455 C C . PRO C 3 62 ? 4.854 -11.024 38.302 1.00 18.46 215 PRO C C 1
ATOM 2456 O O . PRO C 3 62 ? 5.555 -11.858 37.731 1.00 20.94 215 PRO C O 1
ATOM 2460 N N . ALA C 3 63 ? 5.052 -9.718 38.200 1.00 17.73 216 ALA C N 1
ATOM 2461 C CA . ALA C 3 63 ? 6.105 -9.188 37.341 1.00 20.01 216 ALA C CA 1
ATOM 2462 C C . ALA C 3 63 ? 7.494 -9.483 37.914 1.00 20.73 216 ALA C C 1
ATOM 2463 O O . ALA C 3 63 ? 7.677 -9.621 39.131 1.00 22.32 216 ALA C O 1
ATOM 2465 N N . ILE C 3 64 ? 8.474 -9.604 37.031 1.00 18.75 217 ILE C N 1
ATOM 2466 C CA . ILE C 3 64 ? 9.861 -9.739 37.468 1.00 17.44 217 ILE C CA 1
ATOM 2467 C C . ILE C 3 64 ? 10.504 -8.359 37.630 1.00 18.65 217 ILE C C 1
ATOM 2468 O O . ILE C 3 64 ? 11.261 -8.113 38.570 1.00 20.68 217 ILE C O 1
ATOM 2473 N N . ILE C 3 65 ? 10.194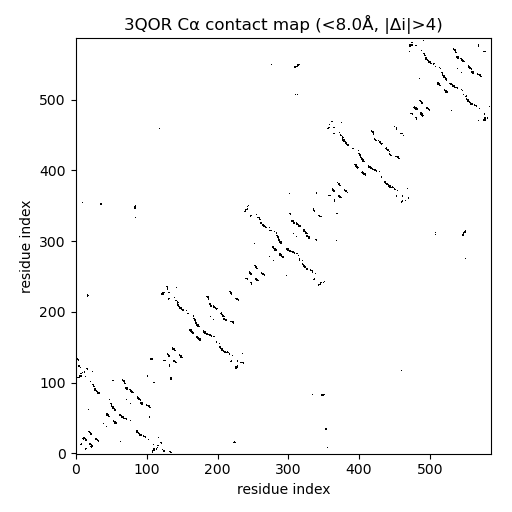 -7.468 36.699 1.00 14.89 218 ILE C N 1
ATOM 2474 C CA . ILE C 3 65 ? 10.622 -6.078 36.783 1.00 17.84 218 ILE C CA 1
ATOM 2475 C C . ILE C 3 65 ? 9.428 -5.162 36.574 1.00 19.78 218 ILE C C 1
ATOM 2476 O O . ILE C 3 65 ? 8.621 -5.362 35.655 1.00 20.02 218 ILE C O 1
ATOM 2481 N N . ASP C 3 66 ? 9.322 -4.150 37.428 1.00 18.88 219 ASP C N 1
ATOM 2482 C CA . ASP C 3 66 ? 8.292 -3.134 37.294 1.00 20.16 219 ASP C CA 1
ATOM 2483 C C . ASP C 3 66 ? 8.780 -1.907 38.046 1.00 18.84 219 ASP C C 1
ATOM 2484 O O . ASP C 3 66 ? 8.468 -1.725 39.222 1.00 21.60 219 ASP C O 1
ATOM 2489 N N . GLY C 3 67 ? 9.577 -1.082 37.385 1.00 19.09 220 GLY C N 1
ATOM 2490 C CA . GLY C 3 67 ? 10.189 0.035 38.086 1.00 22.30 220 GLY C CA 1
ATOM 2491 C C . GLY C 3 67 ? 10.696 1.170 37.231 1.00 21.96 220 GLY C C 1
ATOM 2492 O O . GLY C 3 67 ? 10.742 1.079 36.001 1.00 20.94 220 GLY C O 1
ATOM 2493 N N . GLU C 3 68 ? 11.072 2.261 37.893 1.00 20.34 221 GLU C N 1
ATOM 2494 C CA . GLU C 3 68 ? 11.602 3.419 37.192 1.00 21.69 221 GLU C CA 1
ATOM 2495 C C . GLU C 3 68 ? 13.071 3.185 36.864 1.00 19.73 221 GLU C C 1
ATOM 2496 O O . GLU C 3 68 ? 13.852 2.774 37.724 1.00 16.56 221 GLU C O 1
ATOM 2502 N N . LEU C 3 69 ? 13.430 3.434 35.612 1.00 16.69 222 LEU C N 1
ATOM 2503 C CA . LEU C 3 69 ? 14.804 3.272 35.152 1.00 17.51 222 LEU C CA 1
ATOM 2504 C C . LEU C 3 69 ? 15.741 4.310 35.759 1.00 20.32 222 LEU C C 1
ATOM 2505 O O . LEU C 3 69 ? 15.316 5.397 36.123 1.00 19.21 222 LEU C O 1
ATOM 2510 N N . TYR C 3 70 ? 17.024 3.965 35.839 1.00 19.81 223 TYR C N 1
ATOM 2511 C CA . TYR C 3 70 ? 18.046 4.839 36.409 1.00 17.53 223 TYR C CA 1
ATOM 2512 C C . TYR C 3 70 ? 18.077 6.210 35.731 1.00 18.82 223 TYR C C 1
ATOM 2513 O O . TYR C 3 70 ? 18.262 7.241 36.393 1.00 17.11 223 TYR C O 1
ATOM 2522 N N . ASN C 3 71 ? 17.914 6.213 34.409 1.00 18.50 224 ASN C N 1
ATOM 2523 C CA . ASN C 3 71 ? 17.799 7.444 33.625 1.00 17.78 224 ASN C CA 1
ATOM 2524 C C . ASN C 3 71 ? 16.983 7.157 32.362 1.00 18.79 224 ASN C C 1
ATOM 2525 O O . ASN C 3 71 ? 16.553 6.024 32.145 1.00 17.08 224 ASN C O 1
ATOM 2530 N N . GLU C 3 72 ? 16.789 8.168 31.523 1.00 17.45 225 GLU C N 1
ATOM 2531 C CA . GLU C 3 72 ? 15.873 8.063 30.378 1.00 17.44 225 GLU C CA 1
ATOM 2532 C C . GLU C 3 72 ? 16.484 7.290 29.223 1.00 21.34 225 GLU C C 1
ATOM 2533 O O . GLU C 3 72 ? 17.683 7.353 28.997 1.00 19.93 225 GLU C O 1
ATOM 2539 N N . VAL C 3 73 ? 15.644 6.568 28.487 1.00 14.79 226 VAL C N 1
ATOM 2540 C CA . VAL C 3 73 ? 16.091 5.825 27.322 1.00 13.49 226 VAL C CA 1
ATOM 2541 C C . VAL C 3 73 ? 15.334 6.264 26.075 1.00 15.24 226 VAL C C 1
ATOM 2542 O O . VAL C 3 73 ? 14.240 6.816 26.161 1.00 18.88 226 VAL C O 1
ATOM 2546 N N . LYS C 3 74 ? 15.934 6.051 24.916 1.00 15.74 227 LYS C N 1
ATOM 2547 C CA . LYS C 3 74 ? 15.257 6.349 23.668 1.00 17.58 227 LYS C CA 1
ATOM 2548 C C . LYS C 3 74 ? 14.453 5.122 23.273 1.00 18.41 227 LYS C C 1
ATOM 2549 O O . LYS C 3 74 ? 15.002 4.135 22.800 1.00 20.21 227 LYS C O 1
ATOM 2555 N N . VAL C 3 75 ? 13.143 5.188 23.479 1.00 19.72 228 VAL C N 1
ATOM 2556 C CA . VAL C 3 75 ? 12.289 4.025 23.271 1.00 19.08 228 VAL C CA 1
ATOM 2557 C C . VAL C 3 75 ? 12.374 3.497 21.839 1.00 19.85 228 VAL C C 1
ATOM 2558 O O . VAL C 3 75 ? 12.382 2.278 21.613 1.00 19.63 228 VAL C O 1
ATOM 2562 N N . GLU C 3 76 ? 12.445 4.412 20.876 1.00 22.10 229 GLU C N 1
ATOM 2563 C CA . GLU C 3 76 ? 12.480 4.054 19.460 1.00 21.73 229 GLU C CA 1
ATOM 2564 C C . GLU C 3 76 ? 13.686 3.200 19.096 1.00 20.23 229 GLU C C 1
ATOM 2565 O O . GLU C 3 76 ? 13.644 2.449 18.124 1.00 25.48 229 GLU C O 1
ATOM 2571 N N . GLU C 3 77 ? 14.771 3.326 19.860 1.00 17.67 230 GLU C N 1
ATOM 2572 C CA . GLU C 3 77 ? 15.988 2.556 19.583 1.00 18.55 230 GLU C CA 1
ATOM 2573 C C . GLU C 3 77 ? 16.206 1.455 20.620 1.00 21.34 230 GLU C C 1
ATOM 2574 O O . GLU C 3 77 ? 17.275 0.852 20.689 1.00 19.07 230 GLU C O 1
ATOM 2580 N N . SER C 3 78 ? 15.181 1.210 21.427 1.00 17.82 231 SER C N 1
ATOM 2581 C CA . SER C 3 78 ? 15.202 0.135 22.403 1.00 16.14 231 SER C CA 1
ATOM 2582 C C . SER C 3 78 ? 14.302 -0.988 21.883 1.00 21.67 231 SER C C 1
ATOM 2583 O O . SER C 3 78 ? 13.457 -0.761 21.015 1.00 19.62 231 SER C O 1
ATOM 2586 N N . SER C 3 79 ? 14.490 -2.197 22.392 1.00 17.69 232 SER C N 1
ATOM 2587 C CA . SER C 3 79 ? 13.737 -3.341 21.874 1.00 17.73 232 SER C CA 1
ATOM 2588 C C . SER C 3 79 ? 13.804 -4.520 22.826 1.00 19.53 232 SER C C 1
ATOM 2589 O O . SER C 3 79 ? 14.541 -4.486 23.811 1.00 18.56 232 SER C O 1
ATOM 2592 N N . TRP C 3 80 ? 13.030 -5.563 22.539 1.00 17.50 233 TRP C N 1
ATOM 2593 C CA . TRP C 3 80 ? 13.131 -6.791 23.324 1.00 19.16 233 TRP C CA 1
ATOM 2594 C C . TRP C 3 80 ? 12.905 -8.021 22.467 1.00 18.05 233 TRP C C 1
ATOM 2595 O O . TRP C 3 80 ? 12.220 -7.958 21.448 1.00 19.15 233 TRP C O 1
ATOM 2606 N N . LEU C 3 81 ? 13.481 -9.142 22.890 1.00 16.15 234 LEU C N 1
ATOM 2607 C CA . LEU C 3 81 ? 13.337 -10.390 22.160 1.00 15.69 234 LEU C CA 1
ATOM 2608 C C . LEU C 3 81 ? 13.126 -11.547 23.120 1.00 20.65 234 LEU C C 1
ATOM 2609 O O . LEU C 3 81 ? 13.533 -11.503 24.278 1.00 16.89 234 LEU C O 1
ATOM 2614 N N . ILE C 3 82 ? 12.480 -12.591 22.638 1.00 16.46 235 ILE C N 1
ATOM 2615 C CA . ILE C 3 82 ? 12.564 -13.863 23.345 1.00 16.91 235 ILE C CA 1
ATOM 2616 C C . ILE C 3 82 ? 13.706 -14.665 22.732 1.00 22.57 235 ILE C C 1
ATOM 2617 O O . ILE C 3 82 ? 13.636 -15.073 21.575 1.00 21.28 235 ILE C O 1
ATOM 2622 N N . ALA C 3 83 ? 14.782 -14.841 23.491 1.00 16.78 236 ALA C N 1
ATOM 2623 C CA . ALA C 3 83 ? 15.945 -15.552 22.982 1.00 18.30 236 ALA C CA 1
ATOM 2624 C C . ALA C 3 83 ? 15.770 -17.021 23.297 1.00 17.74 236 ALA C C 1
ATOM 2625 O O . ALA C 3 83 ? 14.877 -17.397 24.061 1.00 18.38 236 ALA C O 1
ATOM 2627 N N . ASP C 3 84 ? 16.617 -17.853 22.704 1.00 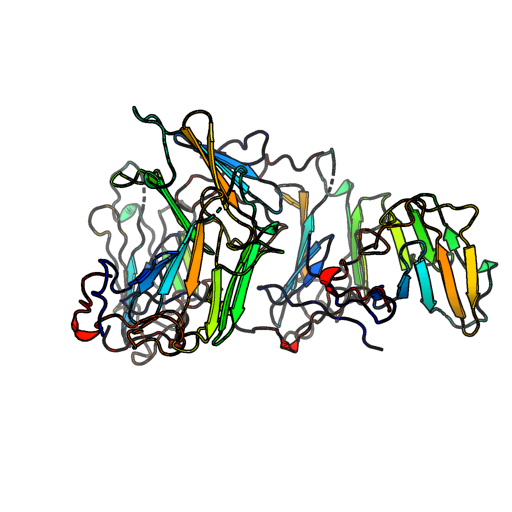16.67 237 ASP C N 1
ATOM 2628 C CA . ASP C 3 84 ? 16.490 -19.293 22.862 1.00 18.80 237 ASP C CA 1
ATOM 2629 C C . ASP C 3 84 ? 16.540 -19.695 24.328 1.00 18.94 237 ASP C C 1
ATOM 2630 O O . ASP C 3 84 ? 17.218 -19.052 25.134 1.00 19.61 237 ASP C O 1
ATOM 2635 N N . GLY C 3 85 ? 15.825 -20.763 24.670 1.00 14.04 238 GLY C N 1
ATOM 2636 C CA . GLY C 3 85 ? 15.857 -21.285 26.030 1.00 16.09 238 GLY C CA 1
ATOM 2637 C C . GLY C 3 85 ? 15.131 -20.406 27.027 1.00 20.65 238 GLY C C 1
ATOM 2638 O O . GLY C 3 85 ? 15.513 -20.332 28.200 1.00 17.38 238 GLY C O 1
ATOM 2639 N N . ALA C 3 86 ? 14.080 -19.738 26.550 1.00 17.61 239 ALA C N 1
ATOM 2640 C CA . ALA C 3 86 ? 13.207 -18.935 27.411 1.00 20.88 239 ALA C CA 1
ATOM 2641 C C . ALA C 3 86 ? 13.956 -17.840 28.156 1.00 19.36 239 ALA C C 1
ATOM 2642 O O . ALA C 3 86 ? 13.676 -17.579 29.332 1.00 18.81 239 ALA C O 1
ATOM 2644 N N . VAL C 3 87 ? 14.908 -17.199 27.488 1.00 16.16 240 VAL C N 1
ATOM 2645 C CA . VAL C 3 87 ? 15.573 -16.038 28.079 1.00 15.01 240 VAL C CA 1
ATOM 2646 C C . VAL C 3 87 ? 15.085 -14.789 27.358 1.00 16.75 240 VAL C C 1
ATOM 2647 O O . VAL C 3 87 ? 15.302 -14.628 26.161 1.00 19.11 240 VAL C O 1
ATOM 2651 N N . VAL C 3 88 ? 14.384 -13.925 28.081 1.00 13.43 241 VAL C N 1
ATOM 2652 C CA . VAL C 3 88 ? 13.942 -12.660 27.493 1.00 15.43 241 VAL C CA 1
ATOM 2653 C C . VAL C 3 88 ? 15.069 -11.638 27.559 1.00 16.04 241 VAL C C 1
ATOM 2654 O O . VAL C 3 88 ? 15.661 -11.412 28.620 1.00 14.30 241 VAL C O 1
ATOM 2658 N N . THR C 3 89 ? 15.381 -11.028 26.423 1.00 12.07 242 THR C N 1
ATOM 2659 C CA . THR C 3 89 ? 16.402 -9.975 26.422 1.00 14.95 242 THR C CA 1
ATOM 2660 C C . THR C 3 89 ? 15.776 -8.617 26.128 1.00 18.31 242 THR C C 1
ATOM 2661 O O . THR C 3 89 ? 14.792 -8.514 25.383 1.00 15.96 242 THR C O 1
ATOM 2665 N N . VAL C 3 90 ? 16.349 -7.585 26.731 1.00 12.35 243 VAL C N 1
ATOM 2666 C CA . VAL C 3 90 ? 15.925 -6.212 26.482 1.00 14.16 243 VAL C CA 1
ATOM 2667 C C . VAL C 3 90 ? 17.147 -5.372 26.168 1.00 17.41 243 VAL C C 1
ATOM 2668 O O . VAL C 3 90 ? 18.142 -5.429 26.884 1.00 17.04 243 VAL C O 1
ATOM 2672 N N . HIS C 3 91 ? 17.068 -4.600 25.087 1.00 16.81 244 HIS C N 1
ATOM 2673 C CA . HIS C 3 91 ? 18.106 -3.643 24.737 1.00 16.72 244 HIS C CA 1
ATOM 2674 C C . HIS C 3 91 ? 17.597 -2.240 25.011 1.00 17.98 244 HIS C C 1
ATOM 2675 O O . HIS C 3 91 ? 16.564 -1.843 24.478 1.00 14.29 244 HIS C O 1
ATOM 2682 N N . LEU C 3 92 ? 18.330 -1.492 25.831 1.00 13.40 245 LEU C N 1
ATOM 2683 C CA . LEU C 3 92 ? 17.981 -0.099 26.130 1.00 14.41 245 LEU C CA 1
ATOM 2684 C C . LEU C 3 92 ? 19.058 0.839 25.605 1.00 15.46 245 LEU C C 1
ATOM 2685 O O . LEU C 3 92 ? 20.231 0.711 25.963 1.00 16.73 245 LEU C O 1
ATOM 2690 N N . GLU C 3 93 ? 18.661 1.778 24.748 1.00 16.76 246 GLU C N 1
ATOM 2691 C CA . GLU C 3 93 ? 19.551 2.845 24.304 1.00 13.00 246 GLU C CA 1
ATOM 2692 C C . GLU C 3 93 ? 19.370 4.055 25.213 1.00 14.00 246 GLU C C 1
ATOM 2693 O O . GLU C 3 93 ? 18.270 4.570 25.346 1.00 15.46 246 GLU C O 1
ATOM 2699 N N . LYS C 3 94 ? 20.447 4.508 25.846 1.00 15.84 247 LYS C N 1
ATOM 2700 C CA . LYS C 3 94 ? 20.369 5.630 26.775 1.00 14.63 247 LYS C CA 1
ATOM 2701 C C . LYS C 3 94 ? 20.181 6.940 26.019 1.00 15.40 247 LYS C C 1
ATOM 2702 O O . LYS C 3 94 ? 20.623 7.067 24.886 1.00 18.89 247 LYS C O 1
ATOM 2708 N N . ILE C 3 95 ? 19.517 7.902 26.649 1.00 14.44 248 ILE C N 1
ATOM 2709 C CA . ILE C 3 95 ? 19.435 9.250 26.094 1.00 14.19 248 ILE C CA 1
ATOM 2710 C C . ILE C 3 95 ? 20.752 9.974 26.325 1.00 17.14 248 ILE C C 1
ATOM 2711 O O . ILE C 3 95 ? 21.328 10.547 25.397 1.00 16.37 248 ILE C O 1
ATOM 2716 N N . ASN C 3 96 ? 21.199 9.958 27.579 1.00 14.58 249 ASN C N 1
ATOM 2717 C CA . ASN C 3 96 ? 22.538 10.394 27.949 1.00 16.58 249 ASN C CA 1
ATOM 2718 C C . ASN C 3 96 ? 23.496 9.218 27.744 1.00 17.66 249 ASN C C 1
ATOM 2719 O O . ASN C 3 96 ? 23.509 8.247 28.519 1.00 15.58 249 ASN C O 1
ATOM 2724 N N . LYS C 3 97 ? 24.288 9.309 26.682 1.00 15.02 250 LYS C N 1
ATOM 2725 C CA . LYS C 3 97 ? 25.072 8.197 26.183 1.00 15.17 250 LYS C CA 1
ATOM 2726 C C . LYS C 3 97 ? 26.499 8.206 26.724 1.00 16.01 250 LYS C C 1
ATOM 2727 O O . LYS C 3 97 ? 27.373 7.510 26.207 1.00 14.58 250 LYS C O 1
ATOM 2733 N N . MET C 3 98 ? 26.716 8.987 27.776 1.00 15.17 251 MET C N 1
ATOM 2734 C CA A MET C 3 98 ? 28.020 9.067 28.424 0.88 13.44 251 MET C CA 1
ATOM 2735 C CA B MET C 3 98 ? 28.017 9.063 28.423 0.12 13.52 251 MET C CA 1
ATOM 2736 C C . MET C 3 98 ? 27.841 9.016 29.937 1.00 15.86 251 MET C C 1
ATOM 2737 O O . MET C 3 98 ? 28.351 9.863 30.667 1.00 16.77 251 MET C O 1
ATOM 2746 N N . GLU C 3 99 ? 27.098 8.014 30.393 1.00 15.16 252 GLU C N 1
ATOM 2747 C CA . GLU C 3 99 ? 26.817 7.881 31.813 1.00 13.33 252 GLU C CA 1
ATOM 2748 C C . GLU C 3 99 ? 26.720 6.421 32.197 1.00 15.41 252 GLU C C 1
ATOM 2749 O O . GLU C 3 99 ? 25.938 5.679 31.611 1.00 13.57 252 GLU C O 1
ATOM 2755 N N . TRP C 3 100 ? 27.507 6.020 33.194 1.00 14.29 253 TRP C N 1
ATOM 2756 C CA . TRP C 3 100 ? 27.404 4.680 33.768 1.00 14.45 253 TRP C CA 1
ATOM 2757 C C . TRP C 3 100 ? 26.209 4.625 34.710 1.00 14.60 253 TRP C C 1
ATOM 2758 O O . TRP C 3 100 ? 26.065 5.489 35.587 1.00 15.23 253 TRP C O 1
ATOM 2769 N N . TRP C 3 101 ? 25.358 3.618 34.546 1.00 12.17 254 TRP C N 1
ATOM 2770 C CA . TRP C 3 101 ? 24.226 3.440 35.454 1.00 15.02 254 TRP C CA 1
ATOM 2771 C C . TRP C 3 101 ? 24.654 2.585 36.645 1.00 15.05 254 TRP C C 1
ATOM 2772 O O . TRP C 3 101 ? 25.374 1.615 36.467 1.00 15.20 254 TRP C O 1
ATOM 2783 N N . SER C 3 102 ? 24.212 2.925 37.857 1.00 15.28 255 SER C N 1
ATOM 2784 C CA . SER C 3 102 ? 24.534 2.063 39.005 1.00 15.35 255 SER C CA 1
ATOM 2785 C C . SER C 3 102 ? 23.464 1.013 39.242 1.00 16.90 255 SER C C 1
ATOM 2786 O O . SER C 3 102 ? 23.648 0.095 40.038 1.00 15.85 255 SER C O 1
ATOM 2789 N N . ARG C 3 103 ? 22.331 1.155 38.576 1.00 14.83 256 ARG C N 1
ATOM 2790 C CA . ARG C 3 103 ? 21.325 0.113 38.666 1.00 17.99 256 ARG C CA 1
ATOM 2791 C C . ARG C 3 103 ? 20.367 0.204 37.505 1.00 16.01 256 ARG C C 1
ATOM 2792 O O . ARG C 3 103 ? 20.338 1.213 36.791 1.00 17.23 256 ARG C O 1
ATOM 2800 N N . LEU C 3 104 ? 19.587 -0.854 37.310 1.00 15.26 257 LEU C N 1
ATOM 2801 C CA . LEU C 3 104 ? 18.630 -0.876 36.219 1.00 16.68 257 LEU C CA 1
ATOM 2802 C C . LEU C 3 104 ? 17.411 -0.065 36.631 1.00 18.30 257 LEU C C 1
ATOM 2803 O O . LEU C 3 104 ? 17.044 0.899 35.967 1.00 18.19 257 LEU C O 1
ATOM 2808 N N . VAL C 3 105 ? 16.802 -0.472 37.745 1.00 18.09 258 VAL C N 1
ATOM 2809 C CA . VAL C 3 105 ? 15.658 0.221 38.322 1.00 19.18 258 VAL C CA 1
ATOM 2810 C C . VAL C 3 105 ? 15.989 0.657 39.749 1.00 19.81 258 VAL C C 1
ATOM 2811 O O . VAL C 3 105 ? 16.896 0.118 40.384 1.00 18.59 258 VAL C O 1
ATOM 2815 N N . SER C 3 106 ? 15.248 1.633 40.252 1.00 20.23 259 SER C N 1
ATOM 2816 C CA . SER C 3 106 ? 15.612 2.309 41.492 1.00 20.64 259 SER C CA 1
ATOM 2817 C C . SER C 3 106 ? 15.559 1.418 42.740 1.00 18.20 259 SER C C 1
ATOM 2818 O O . SER C 3 106 ? 16.232 1.694 43.732 1.00 22.20 259 SER C O 1
ATOM 2821 N N . SER C 3 107 ? 14.770 0.351 42.690 1.00 18.05 260 SER C N 1
ATOM 2822 C CA . SER C 3 107 ? 14.606 -0.525 43.851 1.00 23.84 260 SER C CA 1
ATOM 2823 C C . SER C 3 107 ? 15.733 -1.560 44.017 1.00 22.97 260 SER C C 1
ATOM 2824 O O . SER C 3 107 ? 15.832 -2.211 45.058 1.00 22.90 260 SER C O 1
ATOM 2827 N N . ASP C 3 108 ? 16.576 -1.709 42.998 1.00 17.75 261 ASP C N 1
ATOM 2828 C CA . ASP C 3 108 ? 17.734 -2.601 43.078 1.00 16.10 261 ASP C CA 1
ATOM 2829 C C . ASP C 3 108 ? 18.855 -2.005 43.931 1.00 17.28 261 ASP C C 1
ATOM 2830 O O . ASP C 3 108 ? 19.012 -0.775 44.006 1.00 18.59 261 ASP C O 1
ATOM 2835 N N . PRO C 3 109 ? 19.668 -2.869 44.553 1.00 16.01 262 PRO C N 1
ATOM 2836 C CA . PRO C 3 109 ? 20.898 -2.356 45.160 1.00 18.45 262 PRO C CA 1
ATOM 2837 C C . PRO C 3 109 ? 21.806 -1.842 44.054 1.00 18.69 262 PRO C C 1
ATOM 2838 O O . PRO C 3 109 ? 21.690 -2.310 42.921 1.00 17.69 262 PRO C O 1
ATOM 2842 N N . GLU C 3 110 ? 22.672 -0.887 44.369 1.00 16.46 263 GLU C N 1
ATOM 2843 C CA . GLU C 3 110 ? 23.603 -0.351 43.390 1.00 18.78 263 GLU C CA 1
ATOM 2844 C C . GLU C 3 110 ? 24.806 -1.248 43.206 1.00 20.21 263 GLU C C 1
ATOM 2845 O O . GLU C 3 110 ? 25.262 -1.909 44.147 1.00 17.93 263 GLU C O 1
ATOM 2851 N N . ILE C 3 111 ? 25.357 -1.246 42.000 1.00 14.56 264 ILE C N 1
ATOM 2852 C CA . ILE C 3 111 ? 26.689 -1.783 41.850 1.00 16.40 264 ILE C CA 1
ATOM 2853 C C . ILE C 3 111 ? 27.677 -0.782 42.421 1.00 16.98 264 ILE C C 1
ATOM 2854 O O . ILE C 3 111 ? 27.408 0.426 42.471 1.00 19.38 264 ILE C O 1
ATOM 2859 N N . ASN C 3 112 ? 28.826 -1.297 42.837 1.00 16.81 265 ASN C N 1
ATOM 2860 C CA . ASN C 3 112 ? 29.952 -0.483 43.264 1.00 17.70 265 ASN C CA 1
ATOM 2861 C C . ASN C 3 112 ? 30.647 0.088 42.035 1.00 20.16 265 ASN C C 1
ATOM 2862 O O . ASN C 3 112 ? 31.434 -0.597 41.388 1.00 18.10 265 ASN C O 1
ATOM 2867 N N . THR C 3 113 ? 30.349 1.344 41.711 1.00 18.96 266 THR C N 1
ATOM 2868 C CA . THR C 3 113 ? 30.832 1.933 40.463 1.00 16.60 266 THR C CA 1
ATOM 2869 C C . THR C 3 113 ? 32.346 2.126 40.464 1.00 18.06 266 THR C C 1
ATOM 2870 O O . THR C 3 113 ? 32.956 2.288 39.404 1.00 17.37 266 THR C O 1
ATOM 2874 N N . LYS C 3 114 ? 32.951 2.119 41.652 1.00 18.55 267 LYS C N 1
ATOM 2875 C CA . LYS C 3 114 ? 34.405 2.202 41.755 1.00 21.85 267 LYS C CA 1
ATOM 2876 C C . LYS C 3 114 ? 35.083 1.040 41.029 1.00 24.15 267 LYS C C 1
ATOM 2877 O O . LYS C 3 114 ? 36.246 1.149 40.634 1.00 24.17 267 LYS C O 1
ATOM 2883 N N . LYS C 3 115 ? 34.363 -0.072 40.866 1.00 21.51 268 LYS C N 1
ATOM 2884 C CA . LYS C 3 115 ? 34.945 -1.264 40.254 1.00 21.38 268 LYS C CA 1
ATOM 2885 C C . LYS C 3 115 ? 34.527 -1.446 38.800 1.00 27.10 268 LYS C C 1
ATOM 2886 O O . LYS C 3 115 ? 34.807 -2.476 38.191 1.00 25.70 268 LYS C O 1
ATOM 2892 N N . ILE C 3 116 ? 33.838 -0.457 38.247 1.00 20.89 269 ILE C N 1
ATOM 2893 C CA . ILE C 3 116 ? 33.575 -0.467 36.819 1.00 14.91 269 ILE C CA 1
ATOM 2894 C C . ILE C 3 116 ? 34.897 -0.535 36.085 1.00 28.18 269 ILE C C 1
ATOM 2895 O O . ILE C 3 116 ? 35.855 0.147 36.442 1.00 29.52 269 ILE C O 1
ATOM 2900 N N . ASN C 3 117 ? 34.967 -1.390 35.075 1.00 25.93 270 ASN C N 1
ATOM 2901 C CA . ASN C 3 117 ? 36.185 -1.492 34.303 1.00 25.41 270 ASN C CA 1
ATOM 2902 C C . ASN C 3 117 ? 35.976 -0.947 32.910 1.00 20.65 270 ASN C C 1
ATOM 2903 O O . ASN C 3 117 ? 35.532 -1.668 32.017 1.00 28.51 270 ASN C O 1
ATOM 2908 N N . PRO C 3 118 ? 36.297 0.338 32.724 1.00 28.24 271 PRO C N 1
ATOM 2909 C CA . PRO C 3 118 ? 36.081 1.082 31.487 1.00 34.39 271 PRO C CA 1
ATOM 2910 C C . PRO C 3 118 ? 37.177 0.768 30.489 1.00 49.70 271 PRO C C 1
ATOM 2911 O O . PRO C 3 118 ? 37.218 1.369 29.413 1.00 53.29 271 PRO C O 1
ATOM 2915 N N . GLU C 3 119 ? 38.064 -0.150 30.866 1.00 46.77 272 GLU C N 1
ATOM 2916 C CA . GLU C 3 119 ? 39.102 -0.650 29.976 1.00 49.64 272 GLU C CA 1
ATOM 2917 C C . GLU C 3 119 ? 38.447 -1.695 29.077 1.00 48.50 272 GLU C C 1
ATOM 2918 O O . GLU C 3 119 ? 37.362 -2.184 29.393 1.00 63.13 272 GLU C O 1
ATOM 2924 N N . ASN C 3 120 ? 39.068 -2.022 27.949 1.00 54.91 273 ASN C N 1
ATOM 2925 C CA . ASN C 3 120 ? 40.329 -1.429 27.532 1.00 54.46 273 ASN C CA 1
ATOM 2926 C C . ASN C 3 120 ? 40.160 -0.705 26.199 1.00 50.85 273 ASN C C 1
ATOM 2927 O O . ASN C 3 120 ? 41.053 0.013 25.751 1.00 56.14 273 ASN C O 1
ATOM 2929 N N . SER D 4 4 ? 13.103 15.094 31.921 1.00 50.19 157 SER D N 1
ATOM 2930 C CA . SER D 4 4 ? 11.942 15.591 31.188 1.00 56.27 157 SER D CA 1
ATOM 2931 C C . SER D 4 4 ? 10.765 15.788 32.141 1.00 54.19 157 SER D C 1
ATOM 2932 O O . SER D 4 4 ? 10.722 15.189 33.219 1.00 53.32 157 SER D O 1
ATOM 2935 N N . LYS D 4 5 ? 9.810 16.624 31.743 1.00 40.94 158 LYS D N 1
ATOM 2936 C CA . LYS D 4 5 ? 8.626 16.878 32.566 1.00 37.38 158 LYS D CA 1
ATOM 2937 C C . LYS D 4 5 ? 7.778 15.627 32.784 1.00 34.11 158 LYS D C 1
ATOM 2938 O O . LYS D 4 5 ? 7.671 14.774 31.909 1.00 34.57 158 LYS D O 1
ATOM 2944 N N . LEU D 4 6 ? 7.162 15.544 33.955 1.00 25.11 159 LEU D N 1
ATOM 2945 C CA . LEU D 4 6 ? 6.398 14.369 34.352 1.00 17.56 159 LEU D CA 1
ATOM 2946 C C . LEU D 4 6 ? 4.897 14.584 34.193 1.00 25.53 159 LEU D C 1
ATOM 2947 O O . LEU D 4 6 ? 4.383 15.667 34.454 1.00 23.65 159 LEU D O 1
ATOM 2952 N N . LYS D 4 7 ? 4.185 13.538 33.794 1.00 24.11 160 LYS D N 1
ATOM 2953 C CA . LYS D 4 7 ? 2.732 13.589 33.778 1.00 28.98 160 LYS D CA 1
ATOM 2954 C C . LYS D 4 7 ? 2.223 13.584 35.223 1.00 24.48 160 LYS D C 1
ATOM 2955 O O . LYS D 4 7 ? 2.651 12.749 36.023 1.00 23.34 160 LYS D O 1
ATOM 2961 N N . PRO D 4 8 ? 1.311 14.516 35.574 1.00 20.97 161 PRO D N 1
ATOM 2962 C CA . PRO D 4 8 ? 0.827 14.489 36.960 1.00 17.80 161 PRO D CA 1
ATOM 2963 C C . PRO D 4 8 ? 0.077 13.192 37.257 1.00 19.64 161 PRO D C 1
ATOM 2964 O O . PRO D 4 8 ? -0.555 12.627 36.357 1.00 19.35 161 PRO D O 1
ATOM 2968 N N . ASN D 4 9 ? 0.126 12.728 38.502 1.00 15.63 162 ASN D N 1
ATOM 2969 C CA . ASN D 4 9 ? -0.729 11.607 38.888 1.00 17.33 162 ASN D CA 1
ATOM 2970 C C . ASN D 4 9 ? -2.160 12.092 39.120 1.00 17.63 162 ASN D C 1
ATOM 2971 O O . ASN D 4 9 ? -2.444 13.284 38.979 1.00 19.17 162 ASN D O 1
ATOM 2976 N N . LEU D 4 10 ? -3.070 11.182 39.445 1.00 20.49 163 LEU D N 1
ATOM 2977 C CA . LEU D 4 10 ? -4.477 11.555 39.618 1.00 19.00 163 LEU D CA 1
ATOM 2978 C C . LEU D 4 10 ? -4.699 12.539 40.765 1.00 22.92 163 LEU D C 1
ATOM 2979 O O . LEU D 4 10 ? -5.749 13.193 40.840 1.00 23.60 163 LEU D O 1
ATOM 2984 N N . GLY D 4 11 ? -3.716 12.655 41.656 1.00 19.05 164 GLY D N 1
ATOM 2985 C CA . GLY D 4 11 ? -3.819 13.584 42.768 1.00 14.87 164 GLY D CA 1
ATOM 2986 C C . GLY D 4 11 ? -3.116 14.912 42.501 1.00 15.77 164 GLY D C 1
ATOM 2987 O O . GLY D 4 11 ? -2.871 15.697 43.426 1.00 16.10 164 GLY D O 1
ATOM 2988 N N . ASN D 4 12 ? -2.793 15.147 41.231 1.00 14.47 165 ASN D N 1
ATOM 2989 C CA . ASN D 4 12 ? -2.140 16.370 40.770 1.00 13.81 165 ASN D CA 1
ATOM 2990 C C . ASN D 4 12 ? -0.731 16.560 41.302 1.00 17.89 165 ASN D C 1
ATOM 2991 O O . ASN D 4 12 ? -0.217 17.676 41.342 1.00 14.94 165 ASN D O 1
ATOM 2996 N N . GLY D 4 13 ? -0.095 15.458 41.682 1.00 16.92 166 GLY D N 1
ATOM 2997 C CA . GLY D 4 13 ? 1.299 15.507 42.090 1.00 13.87 166 GLY D CA 1
ATOM 2998 C C . GLY D 4 13 ? 2.180 14.680 41.171 1.00 16.12 166 GLY D C 1
ATOM 2999 O O . GLY D 4 13 ? 1.875 14.494 39.986 1.00 18.45 166 GLY D O 1
ATOM 3000 N N . ALA D 4 14 ? 3.284 14.183 41.716 1.00 14.76 167 ALA D N 1
ATOM 3001 C CA . ALA D 4 14 ? 4.243 13.424 40.916 1.00 16.51 167 ALA D CA 1
ATOM 3002 C C . ALA D 4 14 ? 4.559 12.062 41.498 1.00 18.74 167 ALA D C 1
ATOM 3003 O O . ALA D 4 14 ? 4.513 11.856 42.720 1.00 15.35 167 ALA D O 1
ATOM 3005 N N . ASP D 4 15 ? 4.886 11.142 40.596 1.00 16.98 168 ASP D N 1
ATOM 3006 C CA . ASP D 4 15 ? 5.386 9.823 40.958 1.00 18.57 168 ASP D CA 1
ATOM 3007 C C . ASP D 4 15 ? 6.879 9.803 40.684 1.00 22.10 168 ASP D C 1
ATOM 3008 O O . ASP D 4 15 ? 7.308 9.865 39.525 1.00 22.45 168 ASP D O 1
ATOM 3013 N N . LEU D 4 16 ? 7.678 9.729 41.740 1.00 17.33 169 LEU D N 1
ATOM 3014 C CA A LEU D 4 16 ? 9.126 9.721 41.569 0.49 19.90 169 LEU D CA 1
ATOM 3015 C CA B LEU D 4 16 ? 9.131 9.718 41.588 0.51 19.90 169 LEU D CA 1
ATOM 3016 C C . LEU D 4 16 ? 9.709 8.333 41.853 1.00 17.14 169 LEU D C 1
ATOM 3017 O O . LEU D 4 16 ? 8.994 7.436 42.266 1.00 17.08 169 LEU D O 1
ATOM 3026 N N . PRO D 4 17 ? 11.019 8.156 41.612 1.00 19.06 170 PRO D N 1
ATOM 3027 C CA . PRO D 4 17 ? 11.559 6.813 41.862 1.00 15.28 170 PRO D CA 1
ATOM 3028 C C . PRO D 4 17 ? 11.349 6.323 43.289 1.00 17.16 170 PRO D C 1
ATOM 3029 O O . PRO D 4 17 ? 10.981 5.162 43.488 1.00 19.19 170 PRO D O 1
ATOM 3033 N N . ASN D 4 18 ? 11.556 7.193 44.266 1.00 16.02 171 ASN D N 1
ATOM 3034 C CA . ASN D 4 18 ? 11.569 6.773 45.669 1.00 16.97 171 ASN D CA 1
ATOM 3035 C C . ASN D 4 18 ? 10.398 7.247 46.493 1.00 17.35 171 ASN D C 1
ATOM 3036 O O . ASN D 4 18 ? 10.298 6.949 47.688 1.00 16.51 171 ASN D O 1
ATOM 3041 N N . TYR D 4 19 ? 9.503 7.987 45.856 1.00 19.07 172 TYR D N 1
ATOM 3042 C CA . TYR D 4 19 ? 8.341 8.478 46.570 1.00 16.23 172 TYR D CA 1
ATOM 3043 C C . TYR D 4 19 ? 7.331 9.058 45.602 1.00 12.35 172 TYR D C 1
ATOM 3044 O O . TYR D 4 19 ? 7.628 9.249 44.413 1.00 15.82 172 TYR D O 1
ATOM 3053 N N . ARG D 4 20 ? 6.138 9.339 46.108 1.00 13.06 173 ARG D N 1
ATOM 3054 C CA . ARG D 4 20 ? 5.144 10.043 45.307 1.00 16.88 173 ARG D CA 1
ATOM 3055 C C . ARG D 4 20 ? 4.382 11.033 46.181 1.00 16.22 173 ARG D C 1
ATOM 3056 O O . ARG D 4 20 ? 4.375 10.926 47.410 1.00 14.28 173 ARG D O 1
ATOM 3064 N N . TRP D 4 21 ? 3.736 12.011 45.559 1.00 12.42 174 TRP D N 1
ATOM 3065 C CA . TRP D 4 21 ? 2.970 12.951 46.349 1.00 12.18 174 TRP D CA 1
ATOM 3066 C C . TRP D 4 21 ? 1.756 13.427 45.566 1.00 13.13 174 TRP D C 1
ATOM 3067 O O . TRP D 4 21 ? 1.724 13.347 44.342 1.00 15.58 174 TRP D O 1
ATOM 3078 N N . THR D 4 22 ? 0.744 13.874 46.289 1.00 14.55 175 THR D N 1
ATOM 3079 C CA . THR D 4 22 ? -0.428 14.473 45.676 1.00 11.56 175 THR D CA 1
ATOM 3080 C C . THR D 4 22 ? -0.549 15.866 46.258 1.00 16.24 175 THR D C 1
ATOM 3081 O O . THR D 4 22 ? 0.164 16.214 47.206 1.00 12.54 175 THR D O 1
ATOM 3085 N N . GLN D 4 23 ? -1.446 16.674 45.706 1.00 13.93 176 GLN D N 1
ATOM 3086 C CA . GLN D 4 23 ? -1.677 17.986 46.298 1.00 12.68 176 GLN D CA 1
ATOM 3087 C C . GLN D 4 23 ? -3.093 18.494 46.048 1.00 15.18 176 GLN D C 1
ATOM 3088 O O . GLN D 4 23 ? -3.797 18.017 45.154 1.00 15.20 176 GLN D O 1
ATOM 3094 N N . THR D 4 24 ? -3.485 19.477 46.855 1.00 16.07 177 THR D N 1
ATOM 3095 C CA . THR D 4 24 ? -4.623 20.334 46.556 1.00 11.36 177 THR D CA 1
ATOM 3096 C C . THR D 4 24 ? -4.040 21.741 46.482 1.00 14.01 177 THR D C 1
ATOM 3097 O O . THR D 4 24 ? -2.826 21.924 46.611 1.00 14.37 177 THR D O 1
ATOM 3101 N N . LEU D 4 25 ? -4.887 22.743 46.272 1.00 15.99 178 LEU D N 1
ATOM 3102 C CA . LEU D 4 25 ? -4.400 24.114 46.277 1.00 16.04 178 LEU D CA 1
ATOM 3103 C C . LEU D 4 25 ? -3.712 24.483 47.596 1.00 15.28 178 LEU D C 1
ATOM 3104 O O . LEU D 4 25 ? -2.858 25.357 47.624 1.00 16.67 178 LEU D O 1
ATOM 3109 N N . SER D 4 26 ? -4.078 23.804 48.676 1.00 15.09 179 SER D N 1
ATOM 3110 C CA . SER D 4 26 ? -3.636 24.207 50.012 1.00 16.93 179 SER D CA 1
ATOM 3111 C C . SER D 4 26 ? -2.653 23.277 50.720 1.00 18.23 179 SER D C 1
ATOM 3112 O O . SER D 4 26 ? -2.075 23.660 51.752 1.00 13.81 179 SER D O 1
ATOM 3115 N N . GLU D 4 27 ? -2.489 22.052 50.218 1.00 18.21 180 GLU D N 1
ATOM 3116 C CA . GLU D 4 27 ? -1.635 21.072 50.910 1.00 17.18 180 GLU D CA 1
ATOM 3117 C C . GLU D 4 27 ? -0.880 20.144 49.957 1.00 15.66 180 GLU D C 1
ATOM 3118 O O . GLU D 4 27 ? -1.215 20.024 48.777 1.00 14.10 180 GLU D O 1
ATOM 3124 N N . LEU D 4 28 ? 0.165 19.511 50.475 1.00 13.72 181 LEU D N 1
ATOM 3125 C CA . LEU D 4 28 ? 0.854 18.462 49.742 1.00 15.92 181 LEU D CA 1
ATOM 3126 C C . LEU D 4 28 ? 0.866 17.238 50.640 1.00 16.21 181 LEU D C 1
ATOM 3127 O O . LEU D 4 28 ? 1.047 17.364 51.859 1.00 18.17 181 LEU D O 1
ATOM 3132 N N . ASP D 4 29 ? 0.661 16.065 50.049 1.00 13.16 182 ASP D N 1
ATOM 3133 C CA . ASP D 4 29 ? 0.670 14.828 50.821 1.00 16.15 182 ASP D CA 1
ATOM 3134 C C . ASP D 4 29 ? 1.614 13.824 50.181 1.00 15.20 182 ASP D C 1
ATOM 3135 O O . ASP D 4 29 ? 1.461 13.452 49.020 1.00 15.62 182 ASP D O 1
ATOM 3140 N N . LEU D 4 30 ? 2.607 13.413 50.958 1.00 13.67 183 LEU D N 1
ATOM 3141 C CA . LEU D 4 30 ? 3.750 12.662 50.451 1.00 15.24 183 LEU D CA 1
ATOM 3142 C C . LEU D 4 30 ? 3.802 11.245 51.021 1.00 17.96 183 LEU D C 1
ATOM 3143 O O . LEU D 4 30 ? 3.504 11.029 52.198 1.00 17.50 183 LEU D O 1
ATOM 3148 N N . ALA D 4 31 ? 4.180 10.281 50.186 1.00 13.04 184 ALA D N 1
ATOM 3149 C CA . ALA D 4 31 ? 4.330 8.904 50.649 1.00 14.20 184 ALA D CA 1
ATOM 3150 C C . ALA D 4 31 ? 5.708 8.394 50.274 1.00 13.82 184 ALA D C 1
ATOM 3151 O O . ALA D 4 31 ? 6.085 8.418 49.101 1.00 16.18 184 ALA D O 1
ATOM 3153 N N . VAL D 4 32 ? 6.464 7.940 51.273 1.00 14.69 185 VAL D N 1
ATOM 3154 C CA . VAL D 4 32 ? 7.830 7.460 51.050 1.00 14.93 185 VAL D CA 1
ATOM 3155 C C . VAL D 4 32 ? 8.013 6.051 51.651 1.00 15.84 185 VAL D C 1
ATOM 3156 O O . VAL D 4 32 ? 8.169 5.895 52.866 1.00 15.20 185 VAL D O 1
ATOM 3160 N N . PRO D 4 33 ? 7.997 5.013 50.799 1.00 15.15 186 PRO D N 1
ATOM 3161 C CA . PRO D 4 33 ? 8.139 3.633 51.277 1.00 14.81 186 PRO D CA 1
ATOM 3162 C C . PRO D 4 33 ? 9.562 3.354 51.739 1.00 18.86 186 PRO D C 1
ATOM 3163 O O . PRO D 4 33 ? 10.512 3.875 51.143 1.00 18.36 186 PRO D O 1
ATOM 3167 N N . PHE D 4 34 ? 9.695 2.550 52.792 1.00 17.29 187 PHE D N 1
ATOM 3168 C CA . PHE D 4 34 ? 10.989 2.017 53.204 1.00 16.57 187 PHE D CA 1
ATOM 3169 C C . PHE D 4 34 ? 10.912 0.506 53.285 1.00 18.51 187 PHE D C 1
ATOM 3170 O O . PHE D 4 34 ? 9.890 -0.058 53.682 1.00 19.16 187 PHE D O 1
ATOM 3191 N N . VAL D 4 36 ? 13.176 -2.219 54.918 1.00 20.24 189 VAL D N 1
ATOM 3192 C CA . VAL D 4 36 ? 14.227 -2.784 55.755 1.00 25.59 189 VAL D CA 1
ATOM 3193 C C . VAL D 4 36 ? 13.666 -4.068 56.370 1.00 29.38 189 VAL D C 1
ATOM 3194 O O . VAL D 4 36 ? 12.451 -4.267 56.370 1.00 25.15 189 VAL D O 1
ATOM 3198 N N . ASN D 4 37 ? 14.526 -4.950 56.873 1.00 31.04 190 ASN D N 1
ATOM 3199 C CA . ASN D 4 37 ? 14.014 -6.207 57.418 1.00 34.84 190 ASN D CA 1
ATOM 3200 C C . ASN D 4 37 ? 13.912 -6.199 58.940 1.00 36.37 190 ASN D C 1
ATOM 3201 O O . ASN D 4 37 ? 13.962 -7.244 59.590 1.00 32.53 190 ASN D O 1
ATOM 3206 N N . PHE D 4 38 ? 13.770 -5.008 59.506 1.00 25.72 191 PHE D N 1
ATOM 3207 C CA . PHE D 4 38 ? 13.362 -4.894 60.898 1.00 22.38 191 PHE D CA 1
ATOM 3208 C C . PHE D 4 38 ? 12.096 -4.054 60.932 1.00 30.04 191 PHE D C 1
ATOM 3209 O O . PHE D 4 38 ? 11.684 -3.502 59.907 1.00 30.25 191 PHE D O 1
ATOM 3217 N N . ARG D 4 39 ? 11.460 -3.975 62.092 1.00 27.85 192 ARG D N 1
ATOM 3218 C CA . ARG D 4 39 ? 10.204 -3.253 62.195 1.00 29.97 192 ARG D CA 1
ATOM 3219 C C . ARG D 4 39 ? 10.502 -1.775 62.365 1.00 30.23 192 ARG D C 1
ATOM 3220 O O . ARG D 4 39 ? 11.134 -1.373 63.333 1.00 30.01 192 ARG D O 1
ATOM 3228 N N . LEU D 4 40 ? 10.044 -0.972 61.413 1.00 27.46 193 LEU D N 1
ATOM 3229 C CA . LEU D 4 40 ? 10.368 0.453 61.390 1.00 32.91 193 LEU D CA 1
ATOM 3230 C C . LEU D 4 40 ? 9.551 1.246 62.415 1.00 32.52 193 LEU D C 1
ATOM 3231 O O . LEU D 4 40 ? 8.322 1.156 62.444 1.00 32.33 193 LEU D O 1
ATOM 3236 N N . LYS D 4 41 ? 10.237 2.020 63.256 1.00 28.14 194 LYS D N 1
ATOM 3237 C CA . LYS D 4 41 ? 9.573 2.822 64.280 1.00 27.32 194 LYS D CA 1
ATOM 3238 C C . LYS D 4 41 ? 9.987 4.293 64.182 1.00 24.36 194 LYS D C 1
ATOM 3239 O O . LYS D 4 41 ? 10.938 4.629 63.479 1.00 22.82 194 LYS D O 1
ATOM 3245 N N . GLY D 4 42 ? 9.277 5.159 64.898 1.00 24.34 195 GLY D N 1
ATOM 3246 C CA . GLY D 4 42 ? 9.569 6.580 64.886 1.00 27.94 195 GLY D CA 1
ATOM 3247 C C . GLY D 4 42 ? 11.042 6.869 65.085 1.00 28.79 195 GLY D C 1
ATOM 3248 O O . GLY D 4 42 ? 11.643 7.623 64.316 1.00 25.04 195 GLY D O 1
ATOM 3249 N N . LYS D 4 43 ? 11.632 6.248 66.106 1.00 29.56 196 LYS D N 1
ATOM 3250 C CA . LYS D 4 43 ? 13.024 6.505 66.462 1.00 29.27 196 LYS D CA 1
ATOM 3251 C C . LYS D 4 43 ? 14.004 6.097 65.367 1.00 32.61 196 LYS D C 1
ATOM 3252 O O . LYS D 4 43 ? 15.165 6.494 65.397 1.00 28.49 196 LYS D O 1
ATOM 3258 N N . ASP D 4 44 ? 13.543 5.300 64.408 1.00 22.30 197 ASP D N 1
ATOM 3259 C CA . ASP D 4 44 ? 14.415 4.836 63.328 1.00 22.64 197 ASP D CA 1
ATOM 3260 C C . ASP D 4 44 ? 14.399 5.788 62.142 1.00 23.04 197 ASP D C 1
ATOM 3261 O O . ASP D 4 44 ? 15.102 5.569 61.149 1.00 20.48 197 ASP D O 1
ATOM 3266 N N . MET D 4 45 ? 13.588 6.837 62.248 1.00 22.35 198 MET D N 1
ATOM 3267 C CA . MET D 4 45 ? 13.353 7.747 61.133 1.00 22.13 198 MET D CA 1
ATOM 3268 C C . MET D 4 45 ? 13.766 9.177 61.456 1.00 20.61 198 MET D C 1
ATOM 3269 O O . MET D 4 45 ? 13.658 9.630 62.595 1.00 24.63 198 MET D O 1
ATOM 3274 N N . VAL D 4 46 ? 14.250 9.871 60.436 1.00 19.57 199 VAL D N 1
ATOM 3275 C CA . VAL D 4 46 ? 14.469 11.314 60.514 1.00 21.56 199 VAL D CA 1
ATOM 3276 C C . VAL D 4 46 ? 13.533 12.030 59.542 1.00 24.20 199 VAL D C 1
ATOM 3277 O O . VAL D 4 46 ? 13.625 11.850 58.330 1.00 24.73 199 VAL D O 1
ATOM 3281 N N . VAL D 4 47 ? 12.615 12.828 60.076 1.00 19.86 200 VAL D N 1
ATOM 3282 C CA . VAL D 4 47 ? 11.750 13.653 59.239 1.00 17.60 200 VAL D CA 1
ATOM 3283 C C . VAL D 4 47 ? 11.835 15.069 59.771 1.00 21.39 200 VAL D C 1
ATOM 3284 O O . VAL D 4 47 ? 11.355 15.353 60.864 1.00 20.19 200 VAL D O 1
ATOM 3288 N N . ASP D 4 48 ? 12.473 15.948 59.009 1.00 19.91 201 ASP D N 1
ATOM 3289 C CA A ASP D 4 48 ? 12.649 17.334 59.419 0.50 20.45 201 ASP D CA 1
ATOM 3290 C CA B ASP D 4 48 ? 12.622 17.329 59.438 0.50 20.45 201 ASP D CA 1
ATOM 3291 C C . ASP D 4 48 ? 11.835 18.229 58.503 1.00 19.10 201 ASP D C 1
ATOM 3292 O O . ASP D 4 48 ? 12.209 18.428 57.345 1.00 18.91 201 ASP D O 1
ATOM 3301 N N . ILE D 4 49 ? 10.721 18.742 59.013 1.00 17.71 202 ILE D N 1
ATOM 3302 C CA . ILE D 4 49 ? 9.875 19.647 58.246 1.00 14.34 202 ILE D CA 1
ATOM 3303 C C . ILE D 4 49 ? 10.181 21.077 58.670 1.00 17.89 202 ILE D C 1
ATOM 3304 O O . ILE D 4 49 ? 9.920 21.454 59.804 1.00 17.51 202 ILE D O 1
ATOM 3309 N N . GLN D 4 50 ? 10.743 21.853 57.752 1.00 15.95 203 GLN D N 1
ATOM 3310 C CA . GLN D 4 50 ? 11.075 23.253 58.009 1.00 20.44 203 GLN D CA 1
ATOM 3311 C C . GLN D 4 50 ? 10.311 24.153 57.046 1.00 16.96 203 GLN D C 1
ATOM 3312 O O . GLN D 4 50 ? 9.688 23.671 56.099 1.00 19.14 203 GLN D O 1
ATOM 3318 N N . ARG D 4 51 ? 10.366 25.467 57.271 1.00 16.55 204 ARG D N 1
ATOM 3319 C CA . ARG D 4 51 ? 9.519 26.378 56.521 1.00 14.44 204 ARG D CA 1
ATOM 3320 C C . ARG D 4 51 ? 9.699 26.260 55.005 1.00 16.49 204 ARG D C 1
ATOM 3321 O O . ARG D 4 51 ? 8.742 26.394 54.250 1.00 17.61 204 ARG D O 1
ATOM 3329 N N . ARG D 4 52 ? 10.922 25.998 54.550 1.00 15.50 205 ARG D N 1
ATOM 3330 C CA . ARG D 4 52 ? 11.181 25.909 53.116 1.00 15.70 205 ARG D CA 1
ATOM 3331 C C . ARG D 4 52 ? 12.181 24.782 52.808 1.00 18.13 205 ARG D C 1
ATOM 3332 O O . ARG D 4 52 ? 12.917 24.828 51.816 1.00 18.09 205 ARG D O 1
ATOM 3340 N N . HIS D 4 53 ? 12.191 23.765 53.664 1.00 17.48 206 HIS D N 1
ATOM 3341 C CA . HIS D 4 53 ? 13.125 22.652 53.500 1.00 17.40 206 HIS D CA 1
ATOM 3342 C C . HIS D 4 53 ? 12.525 21.378 54.070 1.00 15.55 206 HIS D C 1
ATOM 3343 O O . HIS D 4 53 ? 11.809 21.416 55.076 1.00 17.16 206 HIS D O 1
ATOM 3350 N N . LEU D 4 54 ? 12.825 20.251 53.430 1.00 16.07 207 LEU D N 1
ATOM 3351 C CA . LEU D 4 54 ? 12.320 18.961 53.889 1.00 15.52 207 LEU D CA 1
ATOM 3352 C C . LEU D 4 54 ? 13.427 17.918 53.855 1.00 15.70 207 LEU D C 1
ATOM 3353 O O . LEU D 4 54 ? 14.139 17.797 52.862 1.00 17.97 207 LEU D O 1
ATOM 3358 N N . ARG D 4 55 ? 13.577 17.183 54.948 1.00 15.51 208 ARG D N 1
ATOM 3359 C CA . ARG D 4 55 ? 14.445 16.022 54.956 1.00 19.66 208 ARG D CA 1
ATOM 3360 C C . ARG D 4 55 ? 13.681 14.786 55.426 1.00 18.00 208 ARG D C 1
ATOM 3361 O O . ARG D 4 55 ? 13.050 14.800 56.485 1.00 18.86 208 ARG D O 1
ATOM 3369 N N . VAL D 4 56 ? 13.744 13.716 54.636 1.00 17.75 209 VAL D N 1
ATOM 3370 C CA . VAL D 4 56 ? 13.124 12.447 55.002 1.00 14.71 209 VAL D CA 1
ATOM 3371 C C . VAL D 4 56 ? 14.105 11.335 54.708 1.00 14.88 209 VAL D C 1
ATOM 3372 O O . VAL D 4 56 ? 14.617 11.235 53.594 1.00 17.02 209 VAL D O 1
ATOM 3376 N N . GLY D 4 57 ? 14.387 10.523 55.715 1.00 15.72 210 GLY D N 1
ATOM 3377 C CA . GLY D 4 57 ? 15.205 9.329 55.514 1.00 12.86 210 GLY D CA 1
ATOM 3378 C C . GLY D 4 57 ? 15.368 8.540 56.794 1.00 15.08 210 GLY D C 1
ATOM 3379 O O . GLY D 4 57 ? 14.939 8.973 57.858 1.00 18.69 210 GLY D O 1
ATOM 3380 N N . LEU D 4 58 ? 15.969 7.353 56.688 1.00 16.03 211 LEU D N 1
ATOM 3381 C CA . LEU D 4 58 ? 16.258 6.567 57.875 1.00 18.56 211 LEU D CA 1
ATOM 3382 C C . LEU D 4 58 ? 17.372 7.201 58.688 1.00 13.71 211 LEU D C 1
ATOM 3383 O O . LEU D 4 58 ? 18.330 7.729 58.142 1.00 14.49 211 LEU D O 1
ATOM 3388 N N . LYS D 4 59 ? 17.260 7.118 60.006 1.00 16.74 212 LYS D N 1
ATOM 3389 C CA . LYS D 4 59 ? 18.336 7.579 60.855 1.00 20.00 212 LYS D CA 1
ATOM 3390 C C . LYS D 4 59 ? 19.636 6.898 60.453 1.00 21.39 212 LYS D C 1
ATOM 3391 O O . LYS D 4 59 ? 19.668 5.687 60.263 1.00 20.78 212 LYS D O 1
ATOM 3397 N N . GLY D 4 60 ? 20.695 7.686 60.301 1.00 21.00 213 GLY D N 1
ATOM 3398 C CA . GLY D 4 60 ? 22.016 7.157 60.008 1.00 21.73 213 GLY D CA 1
ATOM 3399 C C . GLY D 4 60 ? 22.246 6.735 58.568 1.00 23.16 213 GLY D C 1
ATOM 3400 O O . GLY D 4 60 ? 23.296 6.183 58.257 1.00 20.30 213 GLY D O 1
ATOM 3401 N N . GLN D 4 61 ? 21.276 6.982 57.688 1.00 20.13 214 GLN D N 1
ATOM 3402 C CA . GLN D 4 61 ? 21.401 6.585 56.282 1.00 18.44 214 GLN D CA 1
ATOM 3403 C C . GLN D 4 61 ? 21.333 7.810 55.382 1.00 19.81 214 GLN D C 1
ATOM 3404 O O . GLN D 4 61 ? 20.907 8.864 55.818 1.00 19.01 214 GLN D O 1
ATOM 3410 N N . PRO D 4 62 ? 21.745 7.670 54.114 1.00 19.83 215 PRO D N 1
ATOM 3411 C CA . PRO D 4 62 ? 21.563 8.804 53.203 1.00 17.13 215 PRO D CA 1
ATOM 3412 C C . PRO D 4 62 ? 20.071 9.104 53.067 1.00 15.76 215 PRO D C 1
ATOM 3413 O O . PRO D 4 62 ? 19.260 8.193 52.882 1.00 21.69 215 PRO D O 1
ATOM 3417 N N . ALA D 4 63 ? 19.707 10.366 53.193 1.00 17.99 216 ALA D N 1
ATOM 3418 C CA . ALA D 4 63 ? 18.303 10.751 53.112 1.00 14.96 216 ALA D CA 1
ATOM 3419 C C . ALA D 4 63 ? 17.732 10.439 51.725 1.00 20.85 216 ALA D C 1
ATOM 3420 O O . ALA D 4 63 ? 18.443 10.499 50.717 1.00 20.32 216 ALA D O 1
ATOM 3422 N N . ILE D 4 64 ? 16.443 10.113 51.682 1.00 17.36 217 ILE D N 1
ATOM 3423 C CA . ILE D 4 64 ? 15.732 9.948 50.416 1.00 17.78 217 ILE D CA 1
ATOM 3424 C C . ILE D 4 64 ? 15.359 11.326 49.862 1.00 18.62 217 ILE D C 1
ATOM 3425 O O . ILE D 4 64 ? 15.496 11.590 48.668 1.00 18.84 217 ILE D O 1
ATOM 3430 N N . ILE D 4 65 ? 14.891 12.197 50.750 1.00 16.76 218 ILE D N 1
ATOM 3431 C CA . ILE D 4 65 ? 14.626 13.597 50.413 1.00 17.54 218 ILE D CA 1
ATOM 3432 C C . ILE D 4 65 ? 15.473 14.522 51.287 1.00 17.98 218 ILE D C 1
ATOM 3433 O O . ILE D 4 65 ? 15.574 14.314 52.493 1.00 17.19 218 ILE D O 1
ATOM 3438 N N . ASP D 4 66 ? 16.084 15.537 50.680 1.00 16.13 219 ASP D N 1
ATOM 3439 C CA . ASP D 4 66 ? 16.844 16.535 51.438 1.00 20.78 219 ASP D CA 1
ATOM 3440 C C . ASP D 4 66 ? 17.044 17.747 50.551 1.00 17.97 219 ASP D C 1
ATOM 3441 O O . ASP D 4 66 ? 18.075 17.903 49.908 1.00 21.85 219 ASP D O 1
ATOM 3446 N N . GLY D 4 67 ? 16.029 18.591 50.483 1.00 19.21 220 GLY D N 1
ATOM 3447 C CA . GLY D 4 67 ? 16.083 19.690 49.547 1.00 19.51 220 GLY D CA 1
ATOM 3448 C C . GLY D 4 67 ? 15.160 20.816 49.910 1.00 17.98 220 GLY D C 1
ATOM 3449 O O . GLY D 4 67 ? 14.412 20.748 50.884 1.00 17.97 220 GLY D O 1
ATOM 3450 N N . GLU D 4 68 ? 15.248 21.866 49.110 1.00 18.11 221 GLU D N 1
ATOM 3451 C CA . GLU D 4 68 ? 14.465 23.062 49.297 1.00 16.92 221 GLU D CA 1
ATOM 3452 C C . GLU D 4 68 ? 13.079 22.850 48.730 1.00 17.70 221 GLU D C 1
ATOM 3453 O O . GLU D 4 68 ? 12.937 22.413 47.586 1.00 19.38 221 GLU D O 1
ATOM 3459 N N . LEU D 4 69 ? 12.065 23.188 49.521 1.00 16.64 222 LEU D N 1
ATOM 3460 C CA . LEU D 4 69 ? 10.681 23.063 49.073 1.00 16.95 222 LEU D CA 1
ATOM 3461 C C . LEU D 4 69 ? 10.344 24.087 48.005 1.00 18.17 222 LEU D C 1
ATOM 3462 O O . LEU D 4 69 ? 10.883 25.203 47.996 1.00 19.28 222 LEU D O 1
ATOM 3467 N N . TYR D 4 70 ? 9.443 23.700 47.108 1.00 18.27 223 TYR D N 1
ATOM 3468 C CA . TYR D 4 70 ? 8.958 24.575 46.039 1.00 19.01 223 TYR D CA 1
ATOM 3469 C C . TYR D 4 70 ? 8.509 25.941 46.561 1.00 20.17 223 TYR D C 1
ATOM 3470 O O . TYR D 4 70 ? 8.780 26.967 45.945 1.00 19.69 223 TYR D O 1
ATOM 3479 N N . ASN D 4 71 ? 7.797 25.941 47.682 1.00 17.08 224 ASN D N 1
ATOM 3480 C CA . ASN D 4 71 ? 7.418 27.174 48.348 1.00 20.31 224 ASN D CA 1
ATOM 3481 C C . ASN D 4 71 ? 7.303 26.916 49.841 1.00 18.05 224 ASN D C 1
ATOM 3482 O O . ASN D 4 71 ? 7.535 25.805 50.295 1.00 16.92 224 ASN D O 1
ATOM 3487 N N . GLU D 4 72 ? 6.951 27.946 50.603 1.00 17.26 225 GLU D N 1
ATOM 3488 C CA . GLU D 4 72 ? 6.960 27.848 52.059 1.00 17.17 225 GLU D CA 1
ATOM 3489 C C . GLU D 4 72 ? 5.775 27.059 52.601 1.00 20.31 225 GLU D C 1
ATOM 3490 O O . GLU D 4 72 ? 4.682 27.075 52.021 1.00 16.79 225 GLU D O 1
ATOM 3496 N N . VAL D 4 73 ? 5.993 26.381 53.724 1.00 16.67 226 VAL D N 1
ATOM 3497 C CA . VAL D 4 73 ? 4.923 25.641 54.372 1.00 16.15 226 VAL D CA 1
ATOM 3498 C C . VAL D 4 73 ? 4.785 26.090 55.813 1.00 17.45 226 VAL D C 1
ATOM 3499 O O . VAL D 4 73 ? 5.704 26.688 56.375 1.00 16.73 226 VAL D O 1
ATOM 3503 N N . LYS D 4 74 ? 3.624 25.820 56.400 1.00 14.22 227 LYS D N 1
ATOM 3504 C CA . LYS D 4 74 ? 3.394 26.115 57.806 1.00 17.81 227 LYS D CA 1
ATOM 3505 C C . LYS D 4 74 ? 3.787 24.909 58.645 1.00 20.99 227 LYS D C 1
ATOM 3506 O O . LYS D 4 74 ? 3.058 23.915 58.718 1.00 20.35 227 LYS D O 1
ATOM 3512 N N . VAL D 4 75 ? 4.950 25.000 59.279 1.00 18.05 228 VAL D N 1
ATOM 3513 C CA . VAL D 4 75 ? 5.506 23.871 60.014 1.00 20.77 228 VAL D CA 1
ATOM 3514 C C . VAL D 4 75 ? 4.562 23.333 61.081 1.00 24.18 228 VAL D C 1
ATOM 3515 O O . VAL D 4 75 ? 4.429 22.120 61.251 1.00 19.91 228 VAL D O 1
ATOM 3519 N N . GLU D 4 76 ? 3.893 24.227 61.796 1.00 23.15 229 GLU D N 1
ATOM 3520 C CA . GLU D 4 76 ? 3.059 23.791 62.910 1.00 23.08 229 GLU D CA 1
ATOM 3521 C C . GLU D 4 76 ? 1.755 23.128 62.464 1.00 26.70 229 GLU D C 1
ATOM 3522 O O . GLU D 4 76 ? 1.075 22.477 63.266 1.00 26.20 229 GLU D O 1
ATOM 3528 N N . GLU D 4 77 ? 1.416 23.287 61.189 1.00 20.60 230 GLU D N 1
ATOM 3529 C CA . GLU D 4 77 ? 0.235 22.632 60.623 1.00 22.31 230 GLU D CA 1
ATOM 3530 C C . GLU D 4 77 ? 0.620 21.464 59.706 1.00 18.11 230 GLU D C 1
ATOM 3531 O O . GLU D 4 77 ? -0.227 20.899 59.012 1.00 19.79 230 GLU D O 1
ATOM 3537 N N . SER D 4 78 ? 1.903 21.121 59.707 1.00 15.71 231 SER D N 1
ATOM 3538 C CA . SER D 4 78 ? 2.392 19.963 58.965 1.00 16.87 231 SER D CA 1
ATOM 3539 C C . SER D 4 78 ? 2.714 18.827 59.912 1.00 18.34 231 SER D C 1
ATOM 3540 O O . SER D 4 78 ? 2.994 19.048 61.085 1.00 19.21 231 SER D O 1
ATOM 3543 N N . SER D 4 79 ? 2.673 17.597 59.418 1.00 16.54 232 SER D N 1
ATOM 3544 C CA . SER D 4 79 ? 2.885 16.470 60.312 1.00 14.94 232 SER D CA 1
ATOM 3545 C C . SER D 4 79 ? 3.220 15.205 59.539 1.00 17.77 232 SER D C 1
ATOM 3546 O O . SER D 4 79 ? 3.097 15.156 58.313 1.00 15.09 232 SER D O 1
ATOM 3549 N N . TRP D 4 80 ? 3.653 14.184 60.261 1.00 16.49 233 TRP D N 1
ATOM 3550 C CA . TRP D 4 80 ? 3.975 12.924 59.599 1.00 16.45 233 TRP D CA 1
ATOM 3551 C C . TRP D 4 80 ? 3.723 11.719 60.484 1.00 20.46 233 TRP D C 1
ATOM 3552 O O . TRP D 4 80 ? 3.611 11.841 61.704 1.00 20.17 233 TRP D O 1
ATOM 3563 N N . LEU D 4 81 ? 3.636 10.547 59.858 1.00 19.14 234 LEU D N 1
ATOM 3564 C CA . LEU D 4 81 ? 3.599 9.294 60.598 1.00 20.69 234 LEU D CA 1
ATOM 3565 C C . LEU D 4 81 ? 4.187 8.187 59.749 1.00 20.83 234 LEU D C 1
ATOM 3566 O O . LEU D 4 81 ? 4.393 8.357 58.541 1.00 16.63 234 LEU D O 1
ATOM 3571 N N . ILE D 4 82 ? 4.477 7.057 60.392 1.00 18.60 235 ILE D N 1
ATOM 3572 C CA . ILE D 4 82 ? 4.809 5.845 59.654 1.00 18.88 235 ILE D CA 1
ATOM 3573 C C . ILE D 4 82 ? 3.523 5.051 59.502 1.00 19.04 235 ILE D C 1
ATOM 3574 O O . ILE D 4 82 ? 3.022 4.474 60.471 1.00 19.67 235 ILE D O 1
ATOM 3579 N N . ALA D 4 83 ? 2.979 5.039 58.292 1.00 16.77 236 ALA D N 1
ATOM 3580 C CA . ALA D 4 83 ? 1.764 4.278 58.027 1.00 16.00 236 ALA D CA 1
ATOM 3581 C C . ALA D 4 83 ? 2.112 2.793 57.976 1.00 19.12 236 ALA D C 1
ATOM 3582 O O . ALA D 4 83 ? 3.277 2.437 57.849 1.00 18.34 236 ALA D O 1
ATOM 3584 N N . ASP D 4 84 ? 1.102 1.933 58.079 1.00 14.57 237 ASP D N 1
ATOM 3585 C CA . ASP D 4 84 ? 1.312 0.489 58.035 1.00 17.05 237 ASP D CA 1
ATOM 3586 C C . ASP D 4 84 ? 2.143 0.076 56.828 1.00 16.54 237 ASP D C 1
ATOM 3587 O O . ASP D 4 84 ? 2.006 0.645 55.743 1.00 19.12 237 ASP D O 1
ATOM 3592 N N . GLY D 4 85 ? 2.997 -0.928 57.010 1.00 16.28 238 GLY D N 1
ATOM 3593 C CA . GLY D 4 85 ? 3.825 -1.403 55.916 1.00 15.52 238 GLY D CA 1
ATOM 3594 C C . GLY D 4 85 ? 4.952 -0.450 55.579 1.00 18.59 238 GLY D C 1
ATOM 3595 O O . GLY D 4 85 ? 5.384 -0.358 54.419 1.00 16.94 238 GLY D O 1
ATOM 3596 N N . ALA D 4 86 ? 5.410 0.271 56.601 1.00 17.43 239 ALA D N 1
ATOM 3597 C CA . ALA D 4 86 ? 6.583 1.147 56.515 1.00 17.91 239 ALA D CA 1
ATOM 3598 C C . ALA D 4 86 ? 6.525 2.206 55.410 1.00 14.01 239 ALA D C 1
ATOM 3599 O O . ALA D 4 86 ? 7.511 2.453 54.714 1.00 15.54 239 ALA D O 1
ATOM 3601 N N . VAL D 4 87 ? 5.363 2.828 55.255 1.00 15.73 240 VAL D N 1
ATOM 3602 C CA . VAL D 4 87 ? 5.224 3.941 54.328 1.00 13.24 240 VAL D CA 1
ATOM 3603 C C . VAL D 4 87 ? 5.158 5.240 55.133 1.00 15.83 240 VAL D C 1
ATOM 3604 O O . VAL D 4 87 ? 4.176 5.517 55.811 1.00 20.30 240 VAL D O 1
ATOM 3608 N N . VAL D 4 88 ? 6.241 6.006 55.076 1.00 15.57 241 VAL D N 1
ATOM 3609 C CA . VAL D 4 88 ? 6.300 7.285 55.776 1.00 11.21 241 VAL D CA 1
ATOM 3610 C C . VAL D 4 88 ? 5.407 8.243 55.025 1.00 15.72 241 VAL D C 1
ATOM 3611 O O . VAL D 4 88 ? 5.533 8.423 53.816 1.00 15.69 241 VAL D O 1
ATOM 3615 N N . THR D 4 89 ? 4.469 8.832 55.744 1.00 15.76 242 THR D N 1
ATOM 3616 C CA A THR D 4 89 ? 3.489 9.692 55.104 0.50 16.82 242 THR D CA 1
ATOM 3617 C CA B THR D 4 89 ? 3.477 9.680 55.115 0.50 16.82 242 THR D CA 1
ATOM 3618 C C . THR D 4 89 ? 3.506 11.059 55.762 1.00 16.44 242 THR D C 1
ATOM 3619 O O . THR D 4 89 ? 3.459 11.178 56.997 1.00 15.91 242 THR D O 1
ATOM 3626 N N . VAL D 4 90 ? 3.601 12.082 54.918 1.00 15.11 243 VAL D N 1
ATOM 3627 C CA . VAL D 4 90 ? 3.846 13.443 55.361 1.00 14.37 243 VAL D CA 1
ATOM 3628 C C . VAL D 4 90 ? 2.784 14.391 54.821 1.00 14.07 243 VAL D C 1
ATOM 3629 O O . VAL D 4 90 ? 2.505 14.410 53.622 1.00 16.45 243 VAL D O 1
ATOM 3633 N N . HIS D 4 91 ? 2.191 15.160 55.725 1.00 12.44 244 HIS D N 1
ATOM 3634 C CA . HIS D 4 91 ? 1.211 16.188 55.361 1.00 15.89 244 HIS D CA 1
ATOM 3635 C C . HIS D 4 91 ? 1.844 17.569 55.487 1.00 16.78 244 HIS D C 1
ATOM 3636 O O . HIS D 4 91 ? 2.223 17.966 56.591 1.00 17.11 244 HIS D O 1
ATOM 3643 N N . LEU D 4 92 ? 1.948 18.283 54.363 1.00 11.47 245 LEU D N 1
ATOM 3644 C CA . LEU D 4 92 ? 2.501 19.649 54.334 1.00 10.57 245 LEU D CA 1
ATOM 3645 C C . LEU D 4 92 ? 1.395 20.660 54.082 1.00 16.67 245 LEU D C 1
ATOM 3646 O O . LEU D 4 92 ? 0.683 20.581 53.073 1.00 20.49 245 LEU D O 1
ATOM 3651 N N . GLU D 4 93 ? 1.266 21.617 54.994 1.00 14.69 246 GLU D N 1
ATOM 3652 C CA . GLU D 4 93 ? 0.291 22.690 54.828 1.00 13.70 246 GLU D CA 1
ATOM 3653 C C . GLU D 4 93 ? 0.996 23.865 54.155 1.00 17.75 246 GLU D C 1
ATOM 3654 O O . GLU D 4 93 ? 1.972 24.376 54.688 1.00 16.83 246 GLU D O 1
ATOM 3660 N N . LYS D 4 94 ? 0.525 24.280 52.978 1.00 16.25 247 LYS D N 1
ATOM 3661 C CA . LYS D 4 94 ? 1.147 25.412 52.280 1.00 14.10 247 LYS D CA 1
ATOM 3662 C C . LYS D 4 94 ? 0.852 26.730 52.986 1.00 15.15 247 LYS D C 1
ATOM 3663 O O . LYS D 4 94 ? -0.180 26.871 53.634 1.00 17.61 247 LYS D O 1
ATOM 3669 N N . ILE D 4 95 ? 1.760 27.694 52.848 1.00 15.33 248 ILE D N 1
ATOM 3670 C CA . ILE D 4 95 ? 1.499 29.075 53.301 1.00 13.45 248 ILE D CA 1
ATOM 3671 C C . ILE D 4 95 ? 0.602 29.836 52.317 1.00 13.23 248 ILE D C 1
ATOM 3672 O O . ILE D 4 95 ? -0.401 30.424 52.715 1.00 16.04 248 ILE D O 1
ATOM 3677 N N . ASN D 4 96 ? 0.984 29.834 51.044 1.00 14.18 249 ASN D N 1
ATOM 3678 C CA . ASN D 4 96 ? 0.101 30.274 49.970 1.00 16.21 249 ASN D CA 1
ATOM 3679 C C . ASN D 4 96 ? -0.808 29.096 49.623 1.00 16.99 249 ASN D C 1
ATOM 3680 O O . ASN D 4 96 ? -0.359 28.117 49.018 1.00 19.62 249 ASN D O 1
ATOM 3685 N N . LYS D 4 97 ? -2.073 29.170 50.041 1.00 13.22 250 LYS D N 1
ATOM 3686 C CA . LYS D 4 97 ? -2.962 28.010 49.954 1.00 15.42 250 LYS D CA 1
ATOM 3687 C C . LYS D 4 97 ? -3.822 28.040 48.703 1.00 17.17 250 LYS D C 1
ATOM 3688 O O . LYS D 4 97 ? -4.834 27.355 48.625 1.00 17.75 250 LYS D O 1
ATOM 3694 N N . MET D 4 98 ? -3.407 28.848 47.731 1.00 17.79 251 MET D N 1
ATOM 3695 C CA A MET D 4 98 ? -4.064 28.901 46.427 0.75 18.38 251 MET D CA 1
ATOM 3696 C CA B MET D 4 98 ? -4.070 28.882 46.435 0.25 18.33 251 MET D CA 1
ATOM 3697 C C . MET D 4 98 ? -3.029 28.840 45.312 1.00 18.84 251 MET D C 1
ATOM 3698 O O . MET D 4 98 ? -3.016 29.681 44.417 1.00 19.67 251 MET D O 1
ATOM 3707 N N . GLU D 4 99 ? -2.158 27.826 45.374 1.00 17.46 252 GLU D N 1
ATOM 3708 C CA . GLU D 4 99 ? -1.076 27.664 44.406 1.00 14.21 252 GLU D CA 1
ATOM 3709 C C . GLU D 4 99 ? -0.759 26.197 44.137 1.00 16.07 252 GLU D C 1
ATOM 3710 O O . GLU D 4 99 ? -0.555 25.418 45.070 1.00 18.96 252 GLU D O 1
ATOM 3716 N N . TRP D 4 100 ? -0.698 25.833 42.862 1.00 15.36 253 TRP D N 1
ATOM 3717 C CA . TRP D 4 100 ? -0.262 24.488 42.467 1.00 15.37 253 TRP D CA 1
ATOM 3718 C C . TRP D 4 100 ? 1.262 24.440 42.405 1.00 18.82 253 TRP D C 1
ATOM 3719 O O . TRP D 4 100 ? 1.880 25.278 41.752 1.00 18.19 253 TRP D O 1
ATOM 3730 N N . TRP D 4 101 ? 1.867 23.466 43.079 1.00 13.75 254 TRP D N 1
ATOM 3731 C CA . TRP D 4 101 ? 3.313 23.268 43.004 1.00 16.73 254 TRP D CA 1
ATOM 3732 C C . TRP D 4 101 ? 3.672 22.384 41.811 1.00 19.15 254 TRP D C 1
ATOM 3733 O O . TRP D 4 101 ? 2.922 21.472 41.454 1.00 16.76 254 TRP D O 1
ATOM 3744 N N . SER D 4 102 ? 4.820 22.658 41.200 1.00 20.10 255 SER D N 1
ATOM 3745 C CA A SER D 4 102 ? 5.278 21.883 40.057 0.73 19.04 255 SER D CA 1
ATOM 3746 C CA B SER D 4 102 ? 5.283 21.881 40.055 0.27 19.09 255 SER D CA 1
ATOM 3747 C C . SER D 4 102 ? 6.223 20.760 40.490 1.00 19.29 255 SER D C 1
ATOM 3748 O O . SER D 4 102 ? 6.513 19.849 39.721 1.00 20.91 255 SER D O 1
ATOM 3753 N N . ARG D 4 103 ? 6.698 20.841 41.729 1.00 15.11 256 ARG D N 1
ATOM 3754 C CA . ARG D 4 103 ? 7.535 19.797 42.305 1.00 16.91 256 ARG D CA 1
ATOM 3755 C C . ARG D 4 103 ? 7.588 19.956 43.816 1.00 14.21 256 ARG D C 1
ATOM 3756 O O . ARG D 4 103 ? 7.177 20.986 44.350 1.00 18.47 256 ARG D O 1
ATOM 3764 N N . LEU D 4 104 ? 8.074 18.923 44.496 1.00 15.12 257 LEU D N 1
ATOM 3765 C CA . LEU D 4 104 ? 8.125 18.913 45.952 1.00 15.83 257 LEU D CA 1
ATOM 3766 C C . LEU D 4 104 ? 9.342 19.709 46.394 1.00 19.38 257 LEU D C 1
ATOM 3767 O O . LEU D 4 104 ? 9.230 20.675 47.161 1.00 16.96 257 LEU D O 1
ATOM 3772 N N . VAL D 4 105 ? 10.503 19.278 45.900 1.00 16.13 258 VAL D N 1
ATOM 3773 C CA . VAL D 4 105 ? 11.763 19.994 46.103 1.00 15.25 258 VAL D CA 1
ATOM 3774 C C . VAL D 4 105 ? 12.310 20.500 44.776 1.00 22.35 258 VAL D C 1
ATOM 3775 O O . VAL D 4 105 ? 12.007 19.955 43.719 1.00 19.06 258 VAL D O 1
ATOM 3779 N N . SER D 4 106 ? 13.126 21.548 44.832 1.00 20.48 259 SER D N 1
ATOM 3780 C CA A SER D 4 106 ? 13.586 22.224 43.625 0.50 23.68 259 SER D CA 1
ATOM 3781 C CA B SER D 4 106 ? 13.573 22.218 43.616 0.50 23.67 259 SER D CA 1
ATOM 3782 C C . SER D 4 106 ? 14.469 21.351 42.739 1.00 25.61 259 SER D C 1
ATOM 3783 O O . SER D 4 106 ? 14.600 21.604 41.543 1.00 25.73 259 SER D O 1
ATOM 3788 N N . SER D 4 107 ? 15.068 20.314 43.324 1.00 22.98 260 SER D N 1
ATOM 3789 C CA . SER D 4 107 ? 15.932 19.418 42.565 1.00 27.73 260 SER D CA 1
ATOM 3790 C C . SER D 4 107 ? 15.179 18.376 41.725 1.00 27.96 260 SER D C 1
ATOM 3791 O O . SER D 4 107 ? 15.752 17.791 40.808 1.00 24.40 260 SER D O 1
ATOM 3794 N N . ASP D 4 108 ? 13.903 18.148 42.030 1.00 23.09 261 ASP D N 1
ATOM 3795 C CA . ASP D 4 108 ? 13.080 17.211 41.254 1.00 23.39 261 ASP D CA 1
ATOM 3796 C C . ASP D 4 108 ? 12.744 17.759 39.876 1.00 20.29 261 ASP D C 1
ATOM 3797 O O . ASP D 4 108 ? 12.738 18.969 39.672 1.00 23.61 261 ASP D O 1
ATOM 3802 N N . PRO D 4 109 ? 12.438 16.867 38.925 1.00 19.92 262 PRO D N 1
ATOM 3803 C CA . PRO D 4 109 ? 11.912 17.315 37.637 1.00 22.09 262 PRO D CA 1
ATOM 3804 C C . PRO D 4 109 ? 10.538 17.885 37.922 1.00 26.08 262 PRO D C 1
ATOM 3805 O O . PRO D 4 109 ? 9.938 17.510 38.927 1.00 24.08 262 PRO D O 1
ATOM 3809 N N . GLU D 4 110 ? 10.043 18.773 37.073 1.00 25.57 263 GLU D N 1
ATOM 3810 C CA . GLU D 4 110 ? 8.713 19.322 37.284 1.00 23.90 263 GLU D CA 1
ATOM 3811 C C . GLU D 4 110 ? 7.645 18.464 36.619 1.00 22.60 263 GLU D C 1
ATOM 3812 O O . GLU D 4 110 ? 7.909 17.792 35.615 1.00 22.42 263 GLU D O 1
ATOM 3818 N N . ILE D 4 111 ? 6.439 18.474 37.182 1.00 18.52 264 ILE D N 1
ATOM 3819 C CA . ILE D 4 111 ? 5.300 17.934 36.464 1.00 16.87 264 ILE D CA 1
ATOM 3820 C C . ILE D 4 111 ? 4.864 18.945 35.417 1.00 16.70 264 ILE D C 1
ATOM 3821 O O . ILE D 4 111 ? 5.164 20.139 35.521 1.00 19.95 264 ILE D O 1
ATOM 3826 N N . ASN D 4 112 ? 4.174 18.459 34.397 1.00 19.70 265 ASN D N 1
ATOM 3827 C CA . ASN D 4 112 ? 3.569 19.338 33.411 1.00 23.22 265 ASN D CA 1
ATOM 3828 C C . ASN D 4 112 ? 2.279 19.890 34.007 1.00 20.99 265 ASN D C 1
ATOM 3829 O O . ASN D 4 112 ? 1.258 19.206 34.032 1.00 22.13 265 ASN D O 1
ATOM 3834 N N . THR D 4 113 ? 2.338 21.116 34.521 1.00 19.83 266 THR D N 1
ATOM 3835 C CA . THR D 4 113 ? 1.202 21.681 35.245 1.00 22.31 266 THR D CA 1
ATOM 3836 C C . THR D 4 113 ? 0.032 22.017 34.330 1.00 18.24 266 THR D C 1
ATOM 3837 O O . THR D 4 113 ? -1.074 22.290 34.804 1.00 19.53 266 THR D O 1
ATOM 3841 N N . LYS D 4 114 ? 0.268 21.998 33.023 1.00 19.07 267 LYS D N 1
ATOM 3842 C CA . LYS D 4 114 ? -0.833 22.150 32.074 1.00 22.98 267 LYS D CA 1
ATOM 3843 C C . LYS D 4 114 ? -1.827 20.989 32.163 1.00 27.63 267 LYS D C 1
ATOM 3844 O O . LYS D 4 114 ? -2.958 21.099 31.682 1.00 24.04 267 LYS D O 1
ATOM 3850 N N . LYS D 4 115 ? -1.412 19.884 32.777 1.00 24.83 268 LYS D N 1
ATOM 3851 C CA . LYS D 4 115 ? -2.270 18.701 32.870 1.00 22.22 268 LYS D CA 1
ATOM 3852 C C . LYS D 4 115 ? -2.912 18.529 34.244 1.00 24.01 268 LYS D C 1
ATOM 3853 O O . LYS D 4 115 ? -3.562 17.522 34.516 1.00 26.07 268 LYS D O 1
ATOM 3859 N N . ILE D 4 116 ? -2.716 19.503 35.121 1.00 20.48 269 ILE D N 1
ATOM 3860 C CA . ILE D 4 116 ? -3.407 19.480 36.399 1.00 20.36 269 ILE D CA 1
ATOM 3861 C C . ILE D 4 116 ? -4.912 19.512 36.178 1.00 27.28 269 ILE D C 1
ATOM 3862 O O . ILE D 4 116 ? -5.402 20.262 35.331 1.00 24.72 269 ILE D O 1
ATOM 3867 N N . ASN D 4 117 ? -5.635 18.679 36.923 1.00 22.35 270 ASN D N 1
ATOM 3868 C CA . ASN D 4 117 ? -7.093 18.675 36.886 1.00 19.91 270 ASN D CA 1
ATOM 3869 C C . ASN D 4 117 ? -7.636 19.087 38.235 1.00 19.86 270 ASN D C 1
ATOM 3870 O O . ASN D 4 117 ? -7.593 18.302 39.174 1.00 27.09 270 ASN D O 1
ATOM 3875 N N . PRO D 4 118 ? -8.160 20.315 38.346 1.00 21.99 271 PRO D N 1
ATOM 3876 C CA . PRO D 4 118 ? -8.581 20.757 39.682 1.00 25.82 271 PRO D CA 1
ATOM 3877 C C . PRO D 4 118 ? -9.604 19.825 40.352 1.00 34.94 271 PRO D C 1
ATOM 3878 O O . PRO D 4 118 ? -9.552 19.636 41.571 1.00 34.64 271 PRO D O 1
ATOM 3882 N N . GLU D 4 119 ? -10.509 19.246 39.566 1.00 32.81 272 GLU D N 1
ATOM 3883 C CA . GLU D 4 119 ? -11.509 18.316 40.101 1.00 40.04 272 GLU D CA 1
ATOM 3884 C C . GLU D 4 119 ? -10.903 17.127 40.859 1.00 44.13 272 GLU D C 1
ATOM 3885 O O . GLU D 4 119 ? -11.553 16.532 41.729 1.00 43.85 272 GLU D O 1
ATOM 3891 N N . ASN D 4 120 ? -9.662 16.778 40.527 1.00 39.96 273 ASN D N 1
ATOM 3892 C CA . ASN D 4 120 ? -8.998 15.633 41.154 1.00 39.28 273 ASN D CA 1
ATOM 3893 C C . ASN D 4 120 ? -8.493 15.915 42.568 1.00 41.42 273 ASN D C 1
ATOM 3894 O O . ASN D 4 120 ? -8.586 17.045 43.053 1.00 44.36 273 ASN D O 1
ATOM 3899 N N . SER E 4 4 ? -21.565 3.978 14.442 1.00 72.13 157 SER E N 1
ATOM 3900 C CA . SER E 4 4 ? -20.666 3.210 13.600 1.00 73.94 157 SER E CA 1
ATOM 3901 C C . SER E 4 4 ? -21.041 1.742 13.512 1.00 77.87 157 SER E C 1
ATOM 3902 O O . SER E 4 4 ? -21.940 1.277 14.214 1.00 80.74 157 SER E O 1
ATOM 3903 N N . LYS E 4 5 ? -20.344 1.009 12.649 1.00 79.01 158 LYS E N 1
ATOM 3904 C CA . LYS E 4 5 ? -20.634 -0.404 12.432 1.00 87.38 158 LYS E CA 1
ATOM 3905 C C . LYS E 4 5 ? -19.863 -1.311 13.390 1.00 81.05 158 LYS E C 1
ATOM 3906 O O . LYS E 4 5 ? -20.393 -2.315 13.867 1.00 82.10 158 LYS E O 1
ATOM 3908 N N . LEU E 4 6 ? -18.613 -0.954 13.670 1.00 63.33 159 LEU E N 1
ATOM 3909 C CA . LEU E 4 6 ? -17.747 -1.799 14.486 1.00 61.76 159 LEU E CA 1
ATOM 3910 C C . LEU E 4 6 ? -17.963 -1.606 15.984 1.00 60.20 159 LEU E C 1
ATOM 3911 O O . LEU E 4 6 ? -18.135 -0.486 16.462 1.00 55.47 159 LEU E O 1
ATOM 3916 N N . LYS E 4 7 ? -17.946 -2.714 16.717 1.00 56.11 160 LYS E N 1
ATOM 3917 C CA . LYS E 4 7 ? -18.042 -2.694 18.171 1.00 56.05 160 LYS E CA 1
ATOM 3918 C C . LYS E 4 7 ? -16.688 -2.345 18.782 1.00 47.33 160 LYS E C 1
ATOM 3919 O O . LYS E 4 7 ? -15.661 -2.871 18.352 1.00 44.11 160 LYS E O 1
ATOM 3925 N N . PRO E 4 8 ? -16.674 -1.457 19.789 1.00 50.06 161 PRO E N 1
ATOM 3926 C CA . PRO E 4 8 ? -15.398 -1.141 20.441 1.00 39.80 161 PRO E CA 1
ATOM 3927 C C . PRO E 4 8 ? -14.816 -2.404 21.058 1.00 42.02 161 PRO E C 1
ATOM 3928 O O . PRO E 4 8 ? -15.582 -3.192 21.622 1.00 33.09 161 PRO E O 1
ATOM 3932 N N . ASN E 4 9 ? -13.503 -2.604 20.950 1.00 33.57 162 ASN E N 1
ATOM 3933 C CA . ASN E 4 9 ? -12.876 -3.767 21.578 1.00 38.17 162 ASN E CA 1
ATOM 3934 C C . ASN E 4 9 ? -12.728 -3.544 23.078 1.00 37.10 162 ASN E C 1
ATOM 3935 O O . ASN E 4 9 ? -13.189 -2.534 23.597 1.00 36.26 162 ASN E O 1
ATOM 3940 N N . LEU E 4 10 ? -12.097 -4.484 23.770 1.00 36.06 163 LEU E N 1
ATOM 3941 C CA . LEU E 4 10 ? -11.957 -4.400 25.224 1.00 34.85 163 LEU E CA 1
ATOM 3942 C C . LEU E 4 10 ? -11.240 -3.140 25.696 1.00 36.78 163 LEU E C 1
ATOM 3943 O O . LEU E 4 10 ? -11.324 -2.780 26.870 1.00 39.26 163 LEU E O 1
ATOM 3948 N N . GLY E 4 11 ? -10.525 -2.482 24.790 1.00 32.41 164 GLY E N 1
ATOM 3949 C CA . GLY E 4 11 ? -9.766 -1.296 25.143 1.00 33.98 164 GLY E CA 1
ATOM 3950 C C . GLY E 4 11 ? -10.358 -0.032 24.547 1.00 30.35 164 GLY E C 1
ATOM 3951 O O . GLY E 4 11 ? -9.680 0.990 24.434 1.00 30.23 164 GLY E O 1
ATOM 3952 N N . ASN E 4 12 ? -11.623 -0.110 24.152 1.00 31.48 165 ASN E N 1
ATOM 3953 C CA . ASN E 4 12 ? -12.330 1.043 23.599 1.00 31.12 165 ASN E CA 1
ATOM 3954 C C . ASN E 4 12 ? -11.750 1.510 22.273 1.00 30.82 165 ASN E C 1
ATOM 3955 O O . ASN E 4 12 ? -11.990 2.639 21.843 1.00 32.40 165 ASN E O 1
ATOM 3960 N N . GLY E 4 13 ? -10.982 0.634 21.632 1.00 29.06 166 GLY E N 1
ATOM 3961 C CA . GLY E 4 13 ? -10.439 0.904 20.314 1.00 29.39 166 GLY E CA 1
ATOM 3962 C C . GLY E 4 13 ? -11.061 -0.025 19.287 1.00 36.92 166 GLY E C 1
ATOM 3963 O O . GLY E 4 13 ? -12.202 -0.465 19.448 1.00 33.92 166 GLY E O 1
ATOM 3964 N N . ALA E 4 14 ? -10.306 -0.339 18.238 1.00 28.15 167 ALA E N 1
ATOM 3965 C CA . ALA E 4 14 ? -10.817 -1.164 17.149 1.00 30.55 167 ALA E CA 1
ATOM 3966 C C . ALA E 4 14 ? -9.884 -2.320 16.818 1.00 34.76 167 ALA E C 1
ATOM 3967 O O . ALA E 4 14 ? -8.669 -2.221 16.993 1.00 34.70 167 ALA E O 1
ATOM 3969 N N . ASP E 4 15 ? -10.466 -3.416 16.340 1.00 33.06 168 ASP E N 1
ATOM 3970 C CA . ASP E 4 15 ? -9.698 -4.522 15.776 1.00 34.74 168 ASP E CA 1
ATOM 3971 C C . ASP E 4 15 ? -9.807 -4.456 14.251 1.00 33.28 168 ASP E C 1
ATOM 3972 O O . ASP E 4 15 ? -10.893 -4.607 13.693 1.00 41.06 168 ASP E O 1
ATOM 3977 N N . LEU E 4 16 ? -8.687 -4.205 13.582 1.00 32.87 169 LEU E N 1
ATOM 3978 C CA . LEU E 4 16 ? -8.653 -4.133 12.124 1.00 34.41 169 LEU E CA 1
ATOM 3979 C C . LEU E 4 16 ? -7.934 -5.364 11.565 1.00 39.39 169 LEU E C 1
ATOM 3980 O O . LEU E 4 16 ? -7.239 -6.067 12.303 1.00 34.38 169 LEU E O 1
ATOM 3985 N N . PRO E 4 17 ? -8.105 -5.638 10.261 1.00 35.94 170 PRO E N 1
ATOM 3986 C CA . PRO E 4 17 ? -7.447 -6.799 9.649 1.00 41.03 170 PRO E CA 1
ATOM 3987 C C . PRO E 4 17 ? -5.945 -6.817 9.904 1.00 38.98 170 PRO E C 1
ATOM 3988 O O . PRO E 4 17 ? -5.385 -7.876 10.194 1.00 36.70 170 PRO E O 1
ATOM 3992 N N . ASN E 4 18 ? -5.307 -5.654 9.807 1.00 37.51 171 ASN E N 1
ATOM 3993 C CA . ASN E 4 18 ? -3.852 -5.580 9.850 1.00 35.50 171 ASN E CA 1
ATOM 3994 C C . ASN E 4 18 ? -3.269 -4.933 11.110 1.00 33.62 171 ASN E C 1
ATOM 3995 O O . ASN E 4 18 ? -2.054 -4.873 11.278 1.00 28.04 171 ASN E O 1
ATOM 4000 N N . TYR E 4 19 ? -4.134 -4.466 12.000 1.00 35.69 172 TYR E N 1
ATOM 4001 C CA . TYR E 4 19 ? -3.671 -3.877 13.250 1.00 35.13 172 TYR E CA 1
ATOM 4002 C C . TYR E 4 19 ? -4.798 -3.680 14.251 1.00 38.90 172 TYR E C 1
ATOM 4003 O O . TYR E 4 19 ? -5.973 -3.732 13.895 1.00 35.55 172 TYR E O 1
ATOM 4012 N N . ARG E 4 20 ? -4.420 -3.458 15.506 1.00 34.18 173 ARG E N 1
ATOM 4013 C CA . ARG E 4 20 ? -5.370 -3.309 16.599 1.00 30.64 173 ARG E CA 1
ATOM 4014 C C . ARG E 4 20 ? -4.957 -2.149 17.495 1.00 35.77 173 ARG E C 1
ATOM 4015 O O . ARG E 4 20 ? -3.773 -1.980 17.796 1.00 31.29 173 ARG E O 1
ATOM 4023 N N . TRP E 4 21 ? -5.923 -1.347 17.930 1.00 29.55 174 TRP E N 1
ATOM 4024 C CA . TRP E 4 21 ? -5.602 -0.262 18.847 1.00 27.52 174 TRP E CA 1
ATOM 4025 C C . TRP E 4 21 ? -6.594 -0.129 19.993 1.00 29.46 174 TRP E C 1
ATOM 4026 O O . TRP E 4 21 ? -7.732 -0.595 19.910 1.00 32.59 174 TRP E O 1
ATOM 4037 N N . THR E 4 22 ? -6.127 0.480 21.078 1.00 28.34 175 THR E N 1
ATOM 4038 C CA . THR E 4 22 ? -6.967 0.812 22.219 1.00 23.98 175 THR E CA 1
ATOM 4039 C C . THR E 4 22 ? -6.773 2.297 22.476 1.00 24.26 175 THR E C 1
ATOM 4040 O O . THR E 4 22 ? -5.840 2.892 21.956 1.00 26.71 175 THR E O 1
ATOM 4044 N N . GLN E 4 23 ? -7.646 2.897 23.277 1.00 25.71 176 GLN E N 1
ATOM 4045 C CA . GLN E 4 23 ? -7.490 4.312 23.596 1.00 28.30 176 GLN E CA 1
ATOM 4046 C C . GLN E 4 23 ? -8.073 4.657 24.948 1.00 27.94 176 GLN E C 1
ATOM 4047 O O . GLN E 4 23 ? -8.925 3.940 25.475 1.00 25.23 176 GLN E O 1
ATOM 4053 N N . THR E 4 24 ? -7.604 5.774 25.494 1.00 28.12 177 THR E N 1
ATOM 4054 C CA . THR E 4 24 ? -8.237 6.405 26.636 1.00 31.96 177 THR E CA 1
ATOM 4055 C C . THR E 4 24 ? -8.671 7.786 26.157 1.00 31.40 177 THR E C 1
ATOM 4056 O O . THR E 4 24 ? -8.528 8.107 24.973 1.00 28.92 177 THR E O 1
ATOM 4060 N N . LEU E 4 25 ? -9.192 8.609 27.059 1.00 32.14 178 LEU E N 1
ATOM 4061 C CA . LEU E 4 25 ? -9.628 9.945 26.669 1.00 28.63 178 LEU E CA 1
ATOM 4062 C C . LEU E 4 25 ? -8.477 10.754 26.076 1.00 35.16 178 LEU E C 1
ATOM 4063 O O . LEU E 4 25 ? -8.687 11.597 25.206 1.00 30.20 178 LEU E O 1
ATOM 4068 N N . SER E 4 26 ? -7.256 10.472 26.524 1.00 29.72 179 SER E N 1
ATOM 4069 C CA . SER E 4 26 ? -6.114 11.300 26.162 1.00 36.45 179 SER E CA 1
ATOM 4070 C C . SER E 4 26 ? -5.045 10.630 25.298 1.00 30.48 179 SER E C 1
ATOM 4071 O O . SER E 4 26 ? -4.186 11.317 24.746 1.00 31.11 179 SER E O 1
ATOM 4074 N N . GLU E 4 27 ? -5.083 9.308 25.165 1.00 34.87 180 GLU E N 1
ATOM 4075 C CA A GLU E 4 27 ? -4.050 8.619 24.398 0.60 33.69 180 GLU E CA 1
ATOM 4076 C CA B GLU E 4 27 ? -4.037 8.596 24.432 0.40 33.70 180 GLU E CA 1
ATOM 4077 C C . GLU E 4 27 ? -4.562 7.397 23.644 1.00 31.32 180 GLU E C 1
ATOM 4078 O O . GLU E 4 27 ? -5.685 6.948 23.855 1.00 30.67 180 GLU E O 1
ATOM 4089 N N . LEU E 4 28 ? -3.723 6.880 22.750 1.00 28.38 181 LEU E N 1
ATOM 4090 C CA . LEU E 4 28 ? -4.060 5.731 21.921 1.00 33.19 181 LEU E CA 1
ATOM 4091 C C . LEU E 4 28 ? -2.857 4.788 21.834 1.00 32.61 181 LEU E C 1
ATOM 4092 O O . LEU E 4 28 ? -1.720 5.243 21.714 1.00 34.65 181 LEU E O 1
ATOM 4097 N N . ASP E 4 29 ? -3.101 3.483 21.913 1.00 29.46 182 ASP E N 1
ATOM 4098 C CA . ASP E 4 29 ? -2.020 2.501 21.810 1.00 28.02 182 ASP E CA 1
ATOM 4099 C C . ASP E 4 29 ? -2.255 1.513 20.674 1.00 29.99 182 ASP E C 1
ATOM 4100 O O . ASP E 4 29 ? -3.258 0.797 20.649 1.00 29.07 182 ASP E O 1
ATOM 4105 N N . LEU E 4 30 ? -1.309 1.471 19.744 1.00 26.80 183 LEU E N 1
ATOM 4106 C CA . LEU E 4 30 ? -1.477 0.727 18.507 1.00 27.10 183 LEU E CA 1
ATOM 4107 C C . LEU E 4 30 ? -0.468 -0.410 18.397 1.00 27.97 183 LEU E C 1
ATOM 4108 O O . LEU E 4 30 ? 0.701 -0.242 18.743 1.00 31.10 183 LEU E O 1
ATOM 4113 N N . ALA E 4 31 ? -0.926 -1.559 17.910 1.00 24.69 184 ALA E N 1
ATOM 4114 C CA . ALA E 4 31 ? -0.039 -2.697 17.663 1.00 27.25 184 ALA E CA 1
ATOM 4115 C C . ALA E 4 31 ? -0.192 -3.169 16.218 1.00 31.02 184 ALA E C 1
ATOM 4116 O O . ALA E 4 31 ? -1.273 -3.595 15.811 1.00 30.04 184 ALA E O 1
ATOM 4118 N N . VAL E 4 32 ? 0.888 -3.074 15.448 1.00 27.68 185 VAL E N 1
ATOM 4119 C CA . VAL E 4 32 ? 0.891 -3.504 14.046 1.00 25.01 185 VAL E CA 1
ATOM 4120 C C . VAL E 4 32 ? 1.848 -4.682 13.886 1.00 28.80 185 VAL E C 1
ATOM 4121 O O . VAL E 4 32 ? 3.064 -4.498 13.944 1.00 29.37 185 VAL E O 1
ATOM 4125 N N . PRO E 4 33 ? 1.303 -5.896 13.693 1.00 30.86 186 PRO E N 1
ATOM 4126 C CA . PRO E 4 33 ? 2.133 -7.096 13.536 1.00 27.06 186 PRO E CA 1
ATOM 4127 C C . PRO E 4 33 ? 2.698 -7.223 12.122 1.00 34.04 186 PRO E C 1
ATOM 4128 O O . PRO E 4 33 ? 2.014 -6.901 11.150 1.00 31.54 186 PRO E O 1
ATOM 4132 N N . PHE E 4 34 ? 3.940 -7.685 12.017 1.00 37.11 187 PHE E N 1
ATOM 4133 C CA . PHE E 4 34 ? 4.555 -7.966 10.728 1.00 33.80 187 PHE E CA 1
ATOM 4134 C C . PHE E 4 34 ? 4.957 -9.435 10.666 1.00 43.41 187 PHE E C 1
ATOM 4135 O O . PHE E 4 34 ? 5.510 -9.972 11.627 1.00 41.54 187 PHE E O 1
ATOM 4152 N N . VAL E 4 36 ? 7.368 -11.874 8.876 1.00 51.98 189 VAL E N 1
ATOM 4153 C CA . VAL E 4 36 ? 8.552 -12.080 8.045 1.00 49.63 189 VAL E CA 1
ATOM 4154 C C . VAL E 4 36 ? 9.316 -13.316 8.505 1.00 55.82 189 VAL E C 1
ATOM 4155 O O . VAL E 4 36 ? 9.016 -13.879 9.560 1.00 54.43 189 VAL E O 1
ATOM 4159 N N . ASN E 4 37 ? 10.300 -13.738 7.713 1.00 57.01 190 ASN E N 1
ATOM 4160 C CA . ASN E 4 37 ? 11.096 -14.919 8.049 1.00 59.92 190 ASN E CA 1
ATOM 4161 C C . ASN E 4 37 ? 12.406 -14.590 8.772 1.00 60.29 190 ASN E C 1
ATOM 4162 O O . ASN E 4 37 ? 13.315 -15.419 8.835 1.00 59.41 190 ASN E O 1
ATOM 4167 N N . PHE E 4 38 ? 12.491 -13.378 9.315 1.00 61.20 191 PHE E N 1
ATOM 4168 C CA . PHE E 4 38 ? 13.667 -12.946 10.070 1.00 55.71 191 PHE E CA 1
ATOM 4169 C C . PHE E 4 38 ? 13.277 -11.955 11.164 1.00 53.39 191 PHE E C 1
ATOM 4170 O O . PHE E 4 38 ? 12.198 -11.365 11.122 1.00 51.60 191 PHE E O 1
ATOM 4178 N N . ARG E 4 39 ? 14.155 -11.776 12.146 1.00 54.65 192 ARG E N 1
ATOM 4179 C CA A ARG E 4 39 ? 13.881 -10.841 13.229 0.50 50.19 192 ARG E CA 1
ATOM 4180 C CA B ARG E 4 39 ? 13.909 -10.843 13.241 0.50 50.19 192 ARG E CA 1
ATOM 4181 C C . ARG E 4 39 ? 14.020 -9.401 12.752 1.00 50.52 192 ARG E C 1
ATOM 4182 O O . ARG E 4 39 ? 15.062 -8.997 12.236 1.00 56.79 192 ARG E O 1
ATOM 4197 N N . LEU E 4 40 ? 12.954 -8.627 12.919 1.00 44.50 193 LEU E N 1
ATOM 4198 C CA . LEU E 4 40 ? 12.977 -7.227 12.518 1.00 41.90 193 LEU E CA 1
ATOM 4199 C C . LEU E 4 40 ? 13.734 -6.379 13.532 1.00 43.97 193 LEU E C 1
ATOM 4200 O O . LEU E 4 40 ? 13.668 -6.619 14.737 1.00 38.21 193 LEU E O 1
ATOM 4205 N N . LYS E 4 41 ? 14.464 -5.390 13.033 1.00 44.43 194 LYS E N 1
ATOM 4206 C CA . LYS E 4 41 ? 15.137 -4.430 13.899 1.00 55.71 194 LYS E CA 1
ATOM 4207 C C . LYS E 4 41 ? 14.652 -3.019 13.594 1.00 48.24 194 LYS E C 1
ATOM 4208 O O . LYS E 4 41 ? 14.085 -2.764 12.530 1.00 47.23 194 LYS E O 1
ATOM 4214 N N . GLY E 4 42 ? 14.865 -2.109 14.537 1.00 49.17 195 GLY E N 1
ATOM 4215 C CA . GLY E 4 42 ? 14.426 -0.734 14.381 1.00 47.03 195 GLY E CA 1
ATOM 4216 C C . GLY E 4 42 ? 14.727 -0.148 13.016 1.00 48.55 195 GLY E C 1
ATOM 4217 O O . GLY E 4 42 ? 13.913 0.587 12.455 1.00 53.28 195 GLY E O 1
ATOM 4218 N N . LYS E 4 43 ? 15.893 -0.487 12.475 1.00 52.81 196 LYS E N 1
ATOM 4219 C CA . LYS E 4 43 ? 16.377 0.104 11.229 1.00 50.36 196 LYS E CA 1
ATOM 4220 C C . LYS E 4 43 ? 15.603 -0.332 9.982 1.00 52.85 196 LYS E C 1
ATOM 4221 O O . LYS E 4 43 ? 15.709 0.299 8.931 1.00 58.12 196 LYS E O 1
ATOM 4227 N N . ASP E 4 44 ? 14.833 -1.409 10.093 1.00 54.20 197 ASP E N 1
ATOM 4228 C CA . ASP E 4 44 ? 14.108 -1.944 8.944 1.00 46.78 197 ASP E CA 1
ATOM 4229 C C . ASP E 4 44 ? 12.747 -1.278 8.741 1.00 50.04 197 ASP E C 1
ATOM 4230 O O . ASP E 4 44 ? 12.072 -1.533 7.743 1.00 46.27 197 ASP E O 1
ATOM 4235 N N . MET E 4 45 ? 12.346 -0.429 9.684 1.00 49.75 198 MET E N 1
ATOM 4236 C CA . MET E 4 45 ? 10.975 0.078 9.703 1.00 50.11 198 MET E CA 1
ATOM 4237 C C . MET E 4 45 ? 10.839 1.558 9.345 1.00 46.38 198 MET E C 1
ATOM 4238 O O . MET E 4 45 ? 11.785 2.337 9.464 1.00 43.81 198 MET E O 1
ATOM 4243 N N . VAL E 4 46 ? 9.638 1.921 8.902 1.00 39.63 199 VAL E N 1
ATOM 4244 C CA . VAL E 4 46 ? 9.231 3.308 8.756 1.00 41.66 199 VAL E CA 1
ATOM 4245 C C . VAL E 4 46 ? 8.122 3.561 9.769 1.00 41.75 199 VAL E C 1
ATOM 4246 O O . VAL E 4 46 ? 7.059 2.946 9.693 1.00 31.51 199 VAL E O 1
ATOM 4250 N N . VAL E 4 47 ? 8.374 4.443 10.728 1.00 34.70 200 VAL E N 1
ATOM 4251 C CA . VAL E 4 47 ? 7.334 4.862 11.658 1.00 34.94 200 VAL E CA 1
ATOM 4252 C C . VAL E 4 47 ? 7.370 6.381 11.750 1.00 42.94 200 VAL E C 1
ATOM 4253 O O . VAL E 4 47 ? 8.169 6.963 12.487 1.00 40.08 200 VAL E O 1
ATOM 4257 N N . ASP E 4 48 ? 6.506 7.017 10.969 1.00 37.03 201 ASP E N 1
ATOM 4258 C CA . ASP E 4 48 ? 6.513 8.464 10.835 1.00 36.33 201 ASP E CA 1
ATOM 4259 C C . ASP E 4 48 ? 5.296 9.050 11.537 1.00 34.97 201 ASP E C 1
ATOM 4260 O O . ASP E 4 48 ? 4.180 8.963 11.033 1.00 35.62 201 ASP E O 1
ATOM 4265 N N . ILE E 4 49 ? 5.518 9.625 12.715 1.00 35.03 202 ILE E N 1
ATOM 4266 C CA . ILE E 4 49 ? 4.438 10.219 13.501 1.00 29.85 202 ILE E CA 1
ATOM 4267 C C . ILE E 4 49 ? 4.408 11.729 13.311 1.00 33.33 202 ILE E C 1
ATOM 4268 O O . ILE E 4 49 ? 5.362 12.422 13.654 1.00 37.71 202 ILE E O 1
ATOM 4273 N N . GLN E 4 50 ? 3.306 12.230 12.765 1.00 36.22 203 GLN E N 1
ATOM 4274 C CA . GLN E 4 50 ? 3.156 13.656 12.504 1.00 41.53 203 GLN E CA 1
ATOM 4275 C C . GLN E 4 50 ? 1.916 14.208 13.195 1.00 44.76 203 GLN E C 1
ATOM 4276 O O . GLN E 4 50 ? 0.974 13.468 13.477 1.00 38.75 203 GLN E O 1
ATOM 4282 N N . ARG E 4 51 ? 1.925 15.513 13.458 1.00 40.44 204 ARG E N 1
ATOM 4283 C CA . ARG E 4 51 ? 0.827 16.180 14.152 1.00 42.16 204 ARG E CA 1
ATOM 4284 C C . ARG E 4 51 ? -0.537 15.569 13.822 1.00 40.48 204 ARG E C 1
ATOM 4285 O O . ARG E 4 51 ? -1.346 15.328 14.717 1.00 36.50 204 ARG E O 1
ATOM 4293 N N . ARG E 4 52 ? -0.800 15.322 12.542 1.00 34.97 205 ARG E N 1
ATOM 4294 C CA . ARG E 4 52 ? -2.058 14.683 12.158 1.00 31.46 205 ARG E CA 1
ATOM 4295 C C . ARG E 4 52 ? -1.890 13.697 11.011 1.00 33.26 205 ARG E C 1
ATOM 4296 O O . ARG E 4 52 ? -2.762 13.571 10.153 1.00 37.64 205 ARG E O 1
ATOM 4304 N N . HIS E 4 53 ? -0.764 12.993 11.002 1.00 40.09 206 HIS E N 1
ATOM 4305 C CA . HIS E 4 53 ? -0.542 11.947 10.012 1.00 36.72 206 HIS E CA 1
ATOM 4306 C C . HIS E 4 53 ? 0.318 10.831 10.582 1.00 35.57 206 HIS E C 1
ATOM 4307 O O . HIS E 4 53 ? 1.234 11.075 11.365 1.00 34.11 206 HIS E O 1
ATOM 4314 N N . LEU E 4 54 ? 0.013 9.602 10.185 1.00 35.57 207 LEU E N 1
ATOM 4315 C CA . LEU E 4 54 ? 0.772 8.451 10.649 1.00 35.18 207 LEU E CA 1
ATOM 4316 C C . LEU E 4 54 ? 1.102 7.549 9.477 1.00 36.25 207 LEU E C 1
ATOM 4317 O O . LEU E 4 54 ? 0.249 7.275 8.639 1.00 37.69 207 LEU E O 1
ATOM 4322 N N . ARG E 4 55 ? 2.347 7.094 9.417 1.00 33.85 208 ARG E N 1
ATOM 4323 C CA . ARG E 4 55 ? 2.753 6.135 8.401 1.00 34.50 208 ARG E CA 1
ATOM 4324 C C . ARG E 4 55 ? 3.555 5.030 9.070 1.00 38.08 208 ARG E C 1
ATOM 4325 O O . ARG E 4 55 ? 4.558 5.297 9.726 1.00 35.42 208 ARG E O 1
ATOM 4333 N N . VAL E 4 56 ? 3.100 3.791 8.912 1.00 35.02 209 VAL E N 1
ATOM 4334 C CA . VAL E 4 56 ? 3.779 2.643 9.501 1.00 34.87 209 VAL E CA 1
ATOM 4335 C C . VAL E 4 56 ? 3.968 1.548 8.466 1.00 34.30 209 VAL E C 1
ATOM 4336 O O . VAL E 4 56 ? 3.009 1.118 7.818 1.00 33.87 209 VAL E O 1
ATOM 4340 N N . GLY E 4 57 ? 5.204 1.092 8.309 1.00 34.99 210 GLY E N 1
ATOM 4341 C CA . GLY E 4 57 ? 5.467 -0.020 7.414 1.00 39.54 210 GLY E CA 1
ATOM 4342 C C . GLY E 4 57 ? 6.913 -0.467 7.407 1.00 32.45 210 GLY E C 1
ATOM 4343 O O . GLY E 4 57 ? 7.733 0.017 8.185 1.00 36.87 210 GLY E O 1
ATOM 4344 N N . LEU E 4 58 ? 7.222 -1.408 6.524 1.00 33.45 211 LEU E N 1
ATOM 4345 C CA . LEU E 4 58 ? 8.591 -1.862 6.342 1.00 33.33 211 LEU E CA 1
ATOM 4346 C C . LEU E 4 58 ? 9.278 -0.934 5.355 1.00 43.53 211 LEU E C 1
ATOM 4347 O O . LEU E 4 58 ? 8.688 -0.539 4.347 1.00 44.52 211 LEU E O 1
ATOM 4352 N N . LYS E 4 59 ? 10.517 -0.567 5.657 1.00 46.52 212 LYS E N 1
ATOM 4353 C CA . LYS E 4 59 ? 11.268 0.321 4.788 1.00 47.12 212 LYS E CA 1
ATOM 4354 C C . LYS E 4 59 ? 11.390 -0.329 3.418 1.00 49.73 212 LYS E C 1
ATOM 4355 O O . LYS E 4 59 ? 11.795 -1.485 3.309 1.00 44.65 212 LYS E O 1
ATOM 4361 N N . GLY E 4 60 ? 11.008 0.407 2.379 1.00 54.09 213 GLY E N 1
ATOM 4362 C CA . GLY E 4 60 ? 11.106 -0.088 1.019 1.00 47.01 213 GLY E CA 1
ATOM 4363 C C . GLY E 4 60 ? 9.898 -0.876 0.552 1.00 50.91 213 GLY E C 1
ATOM 4364 O O . GLY E 4 60 ? 9.863 -1.341 -0.586 1.00 52.20 213 GLY E O 1
ATOM 4365 N N . GLN E 4 61 ? 8.908 -1.029 1.427 1.00 48.04 214 GLN E N 1
ATOM 4366 C CA . GLN E 4 61 ? 7.704 -1.788 1.096 1.00 49.34 214 GLN E CA 1
ATOM 4367 C C . GLN E 4 61 ? 6.476 -0.887 1.123 1.00 46.48 214 GLN E C 1
ATOM 4368 O O . GLN E 4 61 ? 6.540 0.238 1.623 1.00 47.11 214 GLN E O 1
ATOM 4374 N N . PRO E 4 62 ? 5.354 -1.375 0.571 1.00 45.38 215 PRO E N 1
ATOM 4375 C CA . PRO E 4 62 ? 4.061 -0.697 0.715 1.00 44.67 215 PRO E CA 1
ATOM 4376 C C . PRO E 4 62 ? 3.694 -0.561 2.188 1.00 44.10 215 PRO E C 1
ATOM 4377 O O . PRO E 4 62 ? 3.744 -1.549 2.922 1.00 45.23 215 PRO E O 1
ATOM 4381 N N . ALA E 4 63 ? 3.329 0.645 2.612 1.00 43.62 216 ALA E N 1
ATOM 4382 C CA . ALA E 4 63 ? 3.020 0.896 4.014 1.00 41.05 216 ALA E CA 1
ATOM 4383 C C . ALA E 4 63 ? 1.746 0.183 4.445 1.00 40.48 216 ALA E C 1
ATOM 4384 O O . ALA E 4 63 ? 0.810 0.035 3.663 1.00 38.80 216 ALA E O 1
ATOM 4386 N N . ILE E 4 64 ? 1.724 -0.263 5.697 1.00 36.11 217 ILE E N 1
ATOM 4387 C CA . ILE E 4 64 ? 0.532 -0.868 6.272 1.00 35.49 217 ILE E CA 1
ATOM 4388 C C . ILE E 4 64 ? -0.447 0.225 6.670 1.00 39.79 217 ILE E C 1
ATOM 4389 O O . ILE E 4 64 ? -1.662 0.091 6.487 1.00 37.76 217 ILE E O 1
ATOM 4394 N N . ILE E 4 65 ? 0.098 1.305 7.220 1.00 32.50 218 ILE E N 1
ATOM 4395 C CA . ILE E 4 65 ? -0.682 2.480 7.576 1.00 36.94 218 ILE E CA 1
ATOM 4396 C C . ILE E 4 65 ? -0.066 3.710 6.922 1.00 41.45 218 ILE E C 1
ATOM 4397 O O . ILE E 4 65 ? 1.154 3.870 6.906 1.00 39.16 218 ILE E O 1
ATOM 4402 N N . ASP E 4 66 ? -0.913 4.579 6.383 1.00 43.89 219 ASP E N 1
ATOM 4403 C CA . ASP E 4 66 ? -0.447 5.788 5.722 1.00 42.87 219 ASP E CA 1
ATOM 4404 C C . ASP E 4 66 ? -1.638 6.709 5.500 1.00 49.28 219 ASP E C 1
ATOM 4405 O O . ASP E 4 66 ? -2.276 6.669 4.444 1.00 48.48 219 ASP E O 1
ATOM 4410 N N . GLY E 4 67 ? -1.948 7.528 6.499 1.00 45.33 220 GLY E N 1
ATOM 4411 C CA . GLY E 4 67 ? -3.114 8.387 6.409 1.00 47.48 220 GLY E CA 1
ATOM 4412 C C . GLY E 4 67 ? -3.225 9.454 7.478 1.00 50.02 220 GLY E C 1
ATOM 4413 O O . GLY E 4 67 ? -2.406 9.531 8.398 1.00 38.93 220 GLY E O 1
ATOM 4414 N N . GLU E 4 68 ? -4.254 10.285 7.342 1.00 48.52 221 GLU E N 1
ATOM 4415 C CA . GLU E 4 68 ? -4.521 11.356 8.292 1.00 42.78 221 GLU E CA 1
ATOM 4416 C C . GLU E 4 68 ? -5.123 10.785 9.570 1.00 40.38 221 GLU E C 1
ATOM 4417 O O . GLU E 4 68 ? -6.045 9.969 9.523 1.00 37.41 221 GLU E O 1
ATOM 4423 N N . LEU E 4 69 ? -4.591 11.211 10.711 1.00 37.40 222 LEU E N 1
ATOM 4424 C CA . LEU E 4 69 ? -5.111 10.776 12.001 1.00 33.11 222 LEU E CA 1
ATOM 4425 C C . LEU E 4 69 ? -6.450 11.437 12.291 1.00 39.41 222 LEU E C 1
ATOM 4426 O O . LEU E 4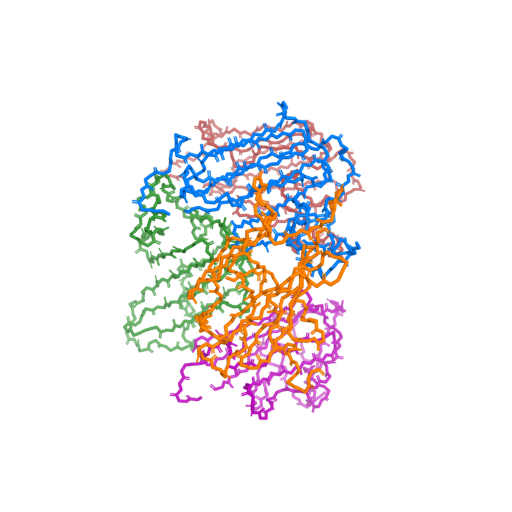 69 ? -6.713 12.554 11.841 1.00 36.88 222 LEU E O 1
ATOM 4431 N N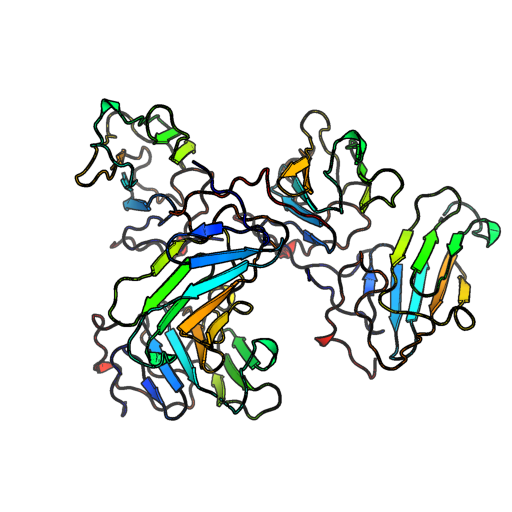 . TYR E 4 70 ? -7.292 10.742 13.046 1.00 36.86 223 TYR E N 1
ATOM 4432 C CA . TYR E 4 70 ? -8.610 11.255 13.400 1.00 36.33 223 TYR E CA 1
ATOM 4433 C C . TYR E 4 70 ? -8.518 12.678 13.941 1.00 42.06 223 TYR E C 1
ATOM 4434 O O . TYR E 4 70 ? -9.321 13.541 13.589 1.00 44.42 223 TYR E O 1
ATOM 4443 N N . ASN E 4 71 ? -7.534 12.916 14.800 1.00 36.01 224 ASN E N 1
ATOM 4444 C CA . ASN E 4 71 ? -7.270 14.252 15.310 1.00 36.12 224 ASN E CA 1
ATOM 4445 C C . ASN E 4 71 ? -5.781 14.404 15.588 1.00 35.25 224 ASN E C 1
ATOM 4446 O O . ASN E 4 71 ? -5.016 13.447 15.442 1.00 33.28 224 ASN E O 1
ATOM 4451 N N . GLU E 4 72 ? -5.373 15.604 15.986 1.00 29.23 225 GLU E N 1
ATOM 4452 C CA . GLU E 4 72 ? -3.956 15.922 16.155 1.00 36.97 225 GLU E CA 1
ATOM 4453 C C . GLU E 4 72 ? -3.321 15.218 17.352 1.00 33.85 225 GLU E C 1
ATOM 4454 O O . GLU E 4 72 ? -3.970 15.006 18.377 1.00 31.81 225 GLU E O 1
ATOM 4460 N N . VAL E 4 73 ? -2.047 14.864 17.220 1.00 32.01 226 VAL E N 1
ATOM 4461 C CA . VAL E 4 73 ? -1.321 14.239 18.321 1.00 34.36 226 VAL E CA 1
ATOM 4462 C C . VAL E 4 73 ? -0.072 15.033 18.683 1.00 37.75 226 VAL E C 1
ATOM 4463 O O . VAL E 4 73 ? 0.484 15.753 17.855 1.00 41.42 226 VAL E O 1
ATOM 4467 N N . LYS E 4 74 ? 0.353 14.902 19.934 1.00 38.96 227 LYS E N 1
ATOM 4468 C CA . LYS E 4 74 ? 1.567 15.543 20.411 1.00 38.39 227 LYS E CA 1
ATOM 4469 C C . LYS E 4 74 ? 2.766 14.686 20.025 1.00 39.07 227 LYS E C 1
ATOM 4470 O O . LYS E 4 74 ? 3.089 13.719 20.712 1.00 39.37 227 LYS E O 1
ATOM 4476 N N . VAL E 4 75 ? 3.414 15.041 18.919 1.00 42.18 228 VAL E N 1
ATOM 4477 C CA . VAL E 4 75 ? 4.514 14.245 18.375 1.00 42.59 228 VAL E CA 1
ATOM 4478 C C . VAL E 4 75 ? 5.620 13.993 19.396 1.00 45.06 228 VAL E C 1
ATOM 4479 O O . VAL E 4 75 ? 6.151 12.884 19.493 1.00 40.29 228 VAL E O 1
ATOM 4483 N N . GLU E 4 76 ? 5.951 15.023 20.167 1.00 44.86 229 GLU E N 1
ATOM 4484 C CA . GLU E 4 76 ? 7.039 14.946 21.139 1.00 47.42 229 GLU E CA 1
ATOM 4485 C C . GLU E 4 76 ? 6.741 13.973 22.280 1.00 41.81 229 GLU E C 1
ATOM 4486 O O . GLU E 4 76 ? 7.649 13.533 22.980 1.00 43.14 229 GLU E O 1
ATOM 4492 N N . GLU E 4 77 ? 5.469 13.646 22.467 1.00 39.69 230 GLU E N 1
ATOM 4493 C CA . GLU E 4 77 ? 5.070 12.761 23.552 1.00 40.87 230 GLU E CA 1
ATOM 4494 C C . GLU E 4 77 ? 4.566 11.423 23.014 1.00 37.91 230 GLU E C 1
ATOM 4495 O O . GLU E 4 77 ? 4.067 10.586 23.766 1.00 36.56 230 GLU E O 1
ATOM 4501 N N . SER E 4 78 ? 4.704 11.238 21.705 1.00 36.43 231 SER E N 1
ATOM 4502 C CA . SER E 4 78 ? 4.339 9.990 21.054 1.00 35.25 231 SER E CA 1
ATOM 4503 C C . SER E 4 78 ? 5.605 9.209 20.726 1.00 39.30 231 SER E C 1
ATOM 4504 O O . SER E 4 78 ? 6.672 9.796 20.511 1.00 38.87 231 SER E O 1
ATOM 4507 N N . SER E 4 79 ? 5.492 7.888 20.685 1.00 33.78 232 SER E N 1
ATOM 4508 C CA . SER E 4 79 ? 6.664 7.051 20.476 1.00 37.82 232 SER E CA 1
ATOM 4509 C C . SER E 4 79 ? 6.285 5.694 19.907 1.00 35.91 232 SER E C 1
ATOM 4510 O O . SER E 4 79 ? 5.108 5.361 19.787 1.00 31.03 232 SER E O 1
ATOM 4513 N N . TRP E 4 80 ? 7.297 4.908 19.569 1.00 31.31 233 TRP E N 1
ATOM 4514 C CA . TRP E 4 80 ? 7.077 3.572 19.045 1.00 30.53 233 TRP E CA 1
ATOM 4515 C C . TRP E 4 80 ? 8.274 2.693 19.385 1.00 29.89 233 TRP E C 1
ATOM 4516 O O . TRP E 4 80 ? 9.332 3.192 19.762 1.00 30.89 233 TRP E O 1
ATOM 4527 N N . LEU E 4 81 ? 8.092 1.383 19.280 1.00 32.32 234 LEU E N 1
ATOM 4528 C CA A LEU E 4 81 ? 9.184 0.431 19.463 0.50 33.08 234 LEU E CA 1
ATOM 4529 C CA B LEU E 4 81 ? 9.206 0.450 19.392 0.50 33.07 234 LEU E CA 1
ATOM 4530 C C . LEU E 4 81 ? 8.825 -0.901 18.815 1.00 35.85 234 LEU E C 1
ATOM 4531 O O . LEU E 4 81 ? 7.642 -1.210 18.661 1.00 34.93 234 LEU E O 1
ATOM 4540 N N . ILE E 4 82 ? 9.837 -1.689 18.457 1.00 28.78 235 ILE E N 1
ATOM 4541 C CA A ILE E 4 82 ? 9.607 -3.015 17.896 0.50 30.86 235 ILE E CA 1
ATOM 4542 C CA B ILE E 4 82 ? 9.597 -3.016 17.902 0.50 30.86 235 ILE E CA 1
ATOM 4543 C C . ILE E 4 82 ? 9.614 -4.078 18.993 1.00 32.44 235 ILE E C 1
ATOM 4544 O O . ILE E 4 82 ? 10.605 -4.239 19.719 1.00 29.81 235 ILE E O 1
ATOM 4553 N N . ALA E 4 83 ? 8.504 -4.796 19.110 1.00 31.50 236 ALA E N 1
ATOM 4554 C CA . ALA E 4 83 ? 8.354 -5.820 20.133 1.00 27.27 236 ALA E CA 1
ATOM 4555 C C . ALA E 4 83 ? 8.664 -7.208 19.587 1.00 29.64 236 ALA E C 1
ATOM 4556 O O . ALA E 4 83 ? 8.073 -7.645 18.595 1.00 28.87 236 ALA E O 1
ATOM 4558 N N . ASP E 4 84 ? 9.601 -7.894 20.238 1.00 28.76 237 ASP E N 1
ATOM 4559 C CA . ASP E 4 84 ? 9.962 -9.264 19.879 1.00 24.86 237 ASP E CA 1
ATOM 4560 C C . ASP E 4 84 ? 10.179 -9.426 18.378 1.00 25.02 237 ASP E C 1
ATOM 4561 O O . ASP E 4 84 ? 9.853 -10.461 17.803 1.00 28.08 237 ASP E O 1
ATOM 4566 N N . GLY E 4 85 ? 10.726 -8.385 17.758 1.00 29.49 238 GLY E N 1
ATOM 4567 C CA . GLY E 4 85 ? 11.108 -8.418 16.357 1.00 34.35 238 GLY E CA 1
ATOM 4568 C C . GLY E 4 85 ? 9.973 -8.774 15.420 1.00 31.17 238 GLY E C 1
ATOM 4569 O O . GLY E 4 85 ? 10.202 -9.221 14.301 1.00 33.88 238 GLY E O 1
ATOM 4570 N N . ALA E 4 86 ? 8.743 -8.565 15.870 1.00 29.35 239 ALA E N 1
ATOM 4571 C CA . ALA E 4 86 ? 7.587 -8.961 15.078 1.00 27.09 239 ALA E CA 1
ATOM 4572 C C . ALA E 4 86 ? 6.443 -7.943 15.078 1.00 38.57 239 ALA E C 1
ATOM 4573 O O . ALA E 4 86 ? 5.627 -7.930 14.156 1.00 38.87 239 ALA E O 1
ATOM 4575 N N . VAL E 4 87 ? 6.382 -7.099 16.104 1.00 32.58 240 VAL E N 1
ATOM 4576 C CA . VAL E 4 87 ? 5.237 -6.207 16.289 1.00 28.25 240 VAL E CA 1
ATOM 4577 C C . VAL E 4 87 ? 5.670 -4.776 16.589 1.00 33.06 240 VAL E C 1
ATOM 4578 O O . VAL E 4 87 ? 6.435 -4.531 17.522 1.00 32.26 240 VAL E O 1
ATOM 4582 N N . VAL E 4 88 ? 5.171 -3.829 15.800 1.00 34.83 241 VAL E N 1
ATOM 4583 C CA . VAL E 4 88 ? 5.430 -2.421 16.051 1.00 32.52 241 VAL E CA 1
ATOM 4584 C C . VAL E 4 88 ? 4.359 -1.864 16.983 1.00 35.71 241 VAL E C 1
ATOM 4585 O O . VAL E 4 88 ? 3.170 -1.951 16.688 1.00 29.86 241 VAL E O 1
ATOM 4589 N N . THR E 4 89 ? 4.775 -1.311 18.119 1.00 27.36 242 THR E N 1
ATOM 4590 C CA . THR E 4 89 ? 3.827 -0.668 19.020 1.00 29.92 242 THR E CA 1
ATOM 4591 C C . THR E 4 89 ? 4.008 0.838 18.929 1.00 27.87 242 THR E C 1
ATOM 4592 O O . THR E 4 89 ? 5.133 1.335 18.878 1.00 31.24 242 THR E O 1
ATOM 4596 N N . VAL E 4 90 ? 2.893 1.559 18.878 1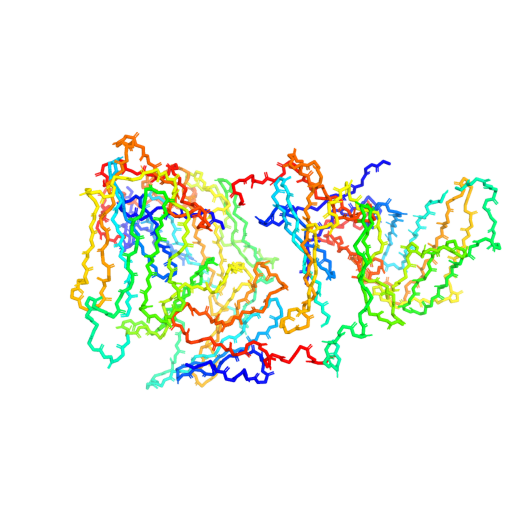.00 30.64 243 VAL E N 1
ATOM 4597 C CA . VAL E 4 90 ? 2.920 3.014 18.769 1.00 27.77 243 VAL E CA 1
ATOM 4598 C C . VAL E 4 90 ? 2.043 3.604 19.855 1.00 34.84 243 VAL E C 1
ATOM 4599 O O . VAL E 4 90 ? 0.925 3.146 20.073 1.00 30.65 243 VAL E O 1
ATOM 4603 N N . HIS E 4 91 ? 2.564 4.609 20.546 1.00 25.76 244 HIS E N 1
ATOM 4604 C CA . HIS E 4 91 ? 1.814 5.288 21.584 1.00 28.46 244 HIS E CA 1
ATOM 4605 C C . HIS E 4 91 ? 1.595 6.725 21.135 1.00 28.63 244 HIS E C 1
ATOM 4606 O O . HIS E 4 91 ? 2.552 7.450 20.864 1.00 30.37 244 HIS E O 1
ATOM 4613 N N . LEU E 4 92 ? 0.332 7.121 21.028 1.00 28.12 245 LEU E N 1
ATOM 4614 C CA . LEU E 4 92 ? -0.012 8.463 20.586 1.00 28.46 245 LEU E CA 1
ATOM 4615 C C . LEU E 4 92 ? -0.617 9.279 21.717 1.00 32.53 245 LEU E C 1
ATOM 4616 O O . LEU E 4 92 ? -1.552 8.837 22.372 1.00 27.53 245 LEU E O 1
ATOM 4621 N N . GLU E 4 93 ? -0.077 10.474 21.932 1.00 31.02 246 GLU E N 1
ATOM 4622 C CA . GLU E 4 93 ? -0.651 11.428 22.868 1.00 35.33 246 GLU E CA 1
ATOM 4623 C C . GLU E 4 93 ? -1.555 12.363 22.081 1.00 32.45 246 GLU E C 1
ATOM 4624 O O . GLU E 4 93 ? -1.100 13.027 21.152 1.00 38.31 246 GLU E O 1
ATOM 4630 N N . LYS E 4 94 ? -2.832 12.410 22.441 1.00 32.97 247 LYS E N 1
ATOM 4631 C CA . LYS E 4 94 ? -3.776 13.309 21.779 1.00 30.36 247 LYS E CA 1
ATOM 4632 C C . LYS E 4 94 ? -3.558 14.765 22.201 1.00 36.50 247 LYS E C 1
ATOM 4633 O O . LYS E 4 94 ? -3.220 15.036 23.356 1.00 35.45 247 LYS E O 1
ATOM 4639 N N . ILE E 4 95 ? -3.755 15.693 21.264 1.00 34.19 248 ILE E N 1
ATOM 4640 C CA . ILE E 4 95 ? -3.762 17.127 21.587 1.00 37.45 248 ILE E CA 1
ATOM 4641 C C . ILE E 4 95 ? -5.035 17.479 22.361 1.00 40.31 248 ILE E C 1
ATOM 4642 O O . ILE E 4 95 ? -4.977 18.111 23.417 1.00 42.72 248 ILE E O 1
ATOM 4647 N N . ASN E 4 96 ? -6.180 17.060 21.829 1.00 32.09 249 ASN E N 1
ATOM 4648 C CA . ASN E 4 96 ? -7.447 17.144 22.549 1.00 38.27 249 ASN E CA 1
ATOM 4649 C C . ASN E 4 96 ? -7.592 15.951 23.493 1.00 40.53 249 ASN E C 1
ATOM 4650 O O . ASN E 4 96 ? -7.967 14.853 23.074 1.00 35.31 249 ASN E O 1
ATOM 4655 N N . LYS E 4 97 ? -7.300 16.175 24.770 1.00 35.69 250 LYS E N 1
ATOM 4656 C CA . LYS E 4 97 ? -7.148 15.081 25.723 1.00 37.00 250 LYS E CA 1
ATOM 4657 C C . LYS E 4 97 ? -8.458 14.663 26.376 1.00 39.07 250 LYS E C 1
ATOM 4658 O O . LYS E 4 97 ? -8.466 13.963 27.386 1.00 33.70 250 LYS E O 1
ATOM 4664 N N . MET E 4 98 ? -9.570 15.094 25.798 1.00 37.85 251 MET E N 1
ATOM 4665 C CA A MET E 4 98 ? -10.872 14.673 26.295 0.50 36.63 251 MET E CA 1
ATOM 4666 C CA B MET E 4 98 ? -10.886 14.722 26.297 0.50 36.64 251 MET E CA 1
ATOM 4667 C C . MET E 4 98 ? -11.809 14.369 25.135 1.00 38.16 251 MET E C 1
ATOM 4668 O O . MET E 4 98 ? -12.882 14.955 24.995 1.00 33.01 251 MET E O 1
ATOM 4677 N N . GLU E 4 99 ? -11.382 13.420 24.303 1.00 32.55 252 GLU E N 1
ATOM 4678 C CA . GLU E 4 99 ? -12.153 13.030 23.134 1.00 28.05 252 GLU E CA 1
ATOM 4679 C C . GLU E 4 99 ? -11.918 11.576 22.726 1.00 34.08 252 GLU E C 1
ATOM 4680 O O . GLU E 4 99 ? -10.777 11.162 22.489 1.00 29.87 252 GLU E O 1
ATOM 4686 N N . TRP E 4 100 ? -13.004 10.813 22.639 1.00 33.75 253 TRP E N 1
ATOM 4687 C CA . TRP E 4 100 ? -12.948 9.458 22.105 1.00 34.84 253 TRP E CA 1
ATOM 4688 C C . TRP E 4 100 ? -12.873 9.503 20.583 1.00 45.08 253 TRP E C 1
ATOM 4689 O O . TRP E 4 100 ? -13.689 10.158 19.928 1.00 44.69 253 TRP E O 1
ATOM 4700 N N . TRP E 4 101 ? -11.887 8.802 20.031 1.00 31.88 254 TRP E N 1
ATOM 4701 C CA . TRP E 4 101 ? -11.723 8.693 18.591 1.00 37.87 254 TRP E CA 1
ATOM 4702 C C . TRP E 4 101 ? -12.599 7.578 18.040 1.00 39.90 254 TRP E C 1
ATOM 4703 O O . TRP E 4 101 ? -12.705 6.509 18.639 1.00 33.33 254 TRP E O 1
ATOM 4714 N N . SER E 4 102 ? -13.217 7.830 16.892 1.00 39.89 255 SER E N 1
ATOM 4715 C CA . SER E 4 102 ? -14.046 6.829 16.234 1.00 47.81 255 SER E CA 1
ATOM 4716 C C . SER E 4 102 ? -13.209 5.917 15.338 1.00 41.17 255 SER E C 1
ATOM 4717 O O . SER E 4 102 ? -13.639 4.824 14.976 1.00 39.63 255 SER E O 1
ATOM 4720 N N . ARG E 4 103 ? -12.014 6.376 14.982 1.00 36.20 256 ARG E N 1
ATOM 4721 C CA . ARG E 4 103 ? -11.135 5.615 14.104 1.00 38.19 256 ARG E CA 1
ATOM 4722 C C . ARG E 4 103 ? -9.688 6.096 14.230 1.00 38.27 256 ARG E C 1
ATOM 4723 O O . ARG E 4 103 ? -9.439 7.209 14.695 1.00 33.69 256 ARG E O 1
ATOM 4731 N N . LEU E 4 104 ? -8.736 5.253 13.831 1.00 31.07 257 LEU E N 1
ATOM 4732 C CA . LEU E 4 104 ? -7.327 5.627 13.902 1.00 28.66 257 LEU E CA 1
ATOM 4733 C C . LEU E 4 104 ? -6.988 6.603 12.785 1.00 33.15 257 LEU E C 1
ATOM 4734 O O . LEU E 4 104 ? -6.459 7.688 13.032 1.00 31.96 257 LEU E O 1
ATOM 4739 N N . VAL E 4 105 ? -7.294 6.203 11.553 1.00 34.71 258 VAL E N 1
ATOM 4740 C CA . VAL E 4 105 ? -7.119 7.069 10.391 1.00 36.09 258 VAL E CA 1
ATOM 4741 C C . VAL E 4 105 ? -8.444 7.271 9.647 1.00 39.65 258 VAL E C 1
ATOM 4742 O O . VAL E 4 105 ? -9.368 6.469 9.775 1.00 41.83 258 VAL E O 1
ATOM 4746 N N . SER E 4 106 ? -8.527 8.348 8.872 1.00 45.78 259 SER E N 1
ATOM 4747 C CA A SER E 4 106 ? -9.763 8.696 8.176 0.55 47.66 259 SER E CA 1
ATOM 4748 C CA B SER E 4 106 ? -9.757 8.699 8.166 0.45 47.65 259 SER E CA 1
ATOM 4749 C C . SER E 4 106 ? -10.308 7.548 7.327 1.00 49.94 259 SER E C 1
ATOM 4750 O O . S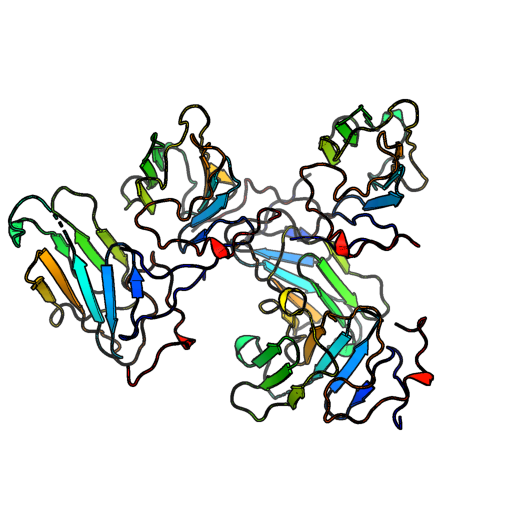ER E 4 106 ? -11.523 7.344 7.258 1.00 49.72 259 SER E O 1
ATOM 4755 N N . SER E 4 107 ? -9.412 6.799 6.688 1.00 49.85 260 SER E N 1
ATOM 4756 C CA . SER E 4 107 ? -9.819 5.690 5.816 1.00 51.17 260 SER E CA 1
ATOM 4757 C C . SER E 4 107 ? -10.474 4.524 6.557 1.00 49.73 260 SER E C 1
ATOM 4758 O O . SER E 4 107 ? -11.191 3.722 5.958 1.00 41.95 260 SER E O 1
ATOM 4761 N N . ASP E 4 108 ? -10.229 4.427 7.857 1.00 45.11 261 ASP E N 1
ATOM 4762 C CA . ASP E 4 108 ? -10.782 3.331 8.641 1.00 46.91 261 ASP E CA 1
ATOM 4763 C C . ASP E 4 108 ? -12.284 3.479 8.851 1.00 50.94 261 ASP E C 1
ATOM 4764 O O . ASP E 4 108 ? -12.791 4.593 8.955 1.00 46.64 261 ASP E O 1
ATOM 4769 N N . PRO E 4 109 ? -13.003 2.348 8.899 1.00 51.20 262 PRO E N 1
ATOM 4770 C CA . PRO E 4 109 ? -14.403 2.391 9.324 1.00 55.44 262 PRO E CA 1
ATOM 4771 C C . PRO E 4 109 ? -14.456 2.840 10.776 1.00 55.46 262 PRO E C 1
ATOM 4772 O O . PRO E 4 109 ? -13.461 2.712 11.488 1.00 53.10 262 PRO E O 1
ATOM 4776 N N . GLU E 4 110 ? -15.591 3.371 11.209 1.00 52.35 263 GLU E N 1
ATOM 4777 C CA . GLU E 4 110 ? -15.701 3.864 12.573 1.00 54.93 263 GLU E CA 1
ATOM 4778 C C . GLU E 4 110 ? -16.277 2.816 13.518 1.00 52.11 263 GLU E C 1
ATOM 4779 O O . GLU E 4 110 ? -17.111 2.001 13.128 1.00 53.12 263 GLU E O 1
ATOM 4785 N N . ILE E 4 111 ? -15.807 2.840 14.760 1.00 46.44 264 ILE E N 1
ATOM 4786 C CA . ILE E 4 111 ? -16.395 2.027 15.811 1.00 49.47 264 ILE E CA 1
ATOM 4787 C C . ILE E 4 111 ? -17.623 2.755 16.337 1.00 42.81 264 ILE E C 1
ATOM 4788 O O . ILE E 4 111 ? -17.751 3.963 16.162 1.00 42.34 264 ILE E O 1
ATOM 4793 N N . ASN E 4 112 ? -18.528 2.020 16.970 1.00 42.98 265 ASN E N 1
ATOM 4794 C CA . ASN E 4 112 ? -19.677 2.639 17.614 1.00 48.98 265 ASN E CA 1
ATOM 4795 C C . ASN E 4 112 ? -19.263 3.269 18.941 1.00 39.40 265 ASN E C 1
ATOM 4796 O O . ASN E 4 112 ? -19.315 2.620 19.985 1.00 34.95 265 ASN E O 1
ATOM 4801 N N . THR E 4 113 ? -18.843 4.531 18.891 1.00 38.33 266 THR E N 1
ATOM 4802 C CA . THR E 4 113 ? -18.333 5.213 20.077 1.00 35.02 266 THR E CA 1
ATOM 4803 C C . THR E 4 113 ? -19.368 5.293 21.192 1.00 37.21 266 THR E C 1
ATOM 4804 O O . THR E 4 113 ? -19.032 5.564 22.345 1.00 38.17 266 THR E O 1
ATOM 4808 N N . LYS E 4 114 ? -20.628 5.051 20.852 1.00 35.83 267 LYS E N 1
ATOM 4809 C CA . LYS E 4 114 ? -21.682 5.034 21.859 1.00 40.82 267 LYS E CA 1
ATOM 4810 C C . LYS E 4 114 ? -21.475 3.910 22.867 1.00 41.25 267 LYS E C 1
ATOM 4811 O O . LYS E 4 114 ? -21.852 4.036 24.031 1.00 35.46 267 LYS E O 1
ATOM 4817 N N . LYS E 4 115 ? -20.869 2.813 22.423 1.00 37.05 268 LYS E N 1
ATOM 4818 C CA . LYS E 4 115 ? -20.704 1.651 23.294 1.00 40.17 268 LYS E CA 1
ATOM 4819 C C . LYS E 4 115 ? -19.416 1.708 24.110 1.00 38.50 268 LYS E C 1
ATOM 4820 O O . LYS E 4 115 ? -19.135 0.810 24.907 1.00 39.99 268 LYS E O 1
ATOM 4826 N N . ILE E 4 116 ? -18.652 2.778 23.920 1.00 31.11 269 ILE E N 1
ATOM 4827 C CA . ILE E 4 116 ? -17.436 2.998 24.691 1.00 33.48 269 ILE E CA 1
ATOM 4828 C C . ILE E 4 116 ? -17.728 3.050 26.191 1.00 35.85 269 ILE E C 1
ATOM 4829 O O . ILE E 4 116 ? -18.617 3.775 26.636 1.00 40.77 269 ILE E O 1
ATOM 4834 N N . ASN E 4 117 ? -16.987 2.257 26.961 1.00 31.66 270 ASN E N 1
ATOM 4835 C CA . ASN E 4 117 ? -17.150 2.198 28.412 1.00 31.52 270 ASN E CA 1
ATOM 4836 C C . ASN E 4 117 ? -15.889 2.703 29.093 1.00 33.11 270 ASN E C 1
ATOM 4837 O O . ASN E 4 117 ? -14.860 2.025 29.068 1.00 35.58 270 ASN E O 1
ATOM 4842 N N . PRO E 4 118 ? -15.968 3.888 29.720 1.00 28.78 271 PRO E N 1
ATOM 4843 C CA . PRO E 4 118 ? -14.782 4.555 30.275 1.00 26.97 271 PRO E CA 1
ATOM 4844 C C . PRO E 4 118 ? -14.036 3.663 31.263 1.00 36.25 271 PRO E C 1
ATOM 4845 O O . PRO E 4 118 ? -12.838 3.842 31.467 1.00 28.08 271 PRO E O 1
ATOM 4849 N N . GLU E 4 119 ? -14.740 2.705 31.855 1.00 27.92 272 GLU E N 1
ATOM 4850 C CA . GLU E 4 119 ? -14.131 1.816 32.838 1.00 31.11 272 GLU E CA 1
ATOM 4851 C C . GLU E 4 119 ? -13.224 0.736 32.232 1.00 27.95 272 GLU E C 1
ATOM 4852 O O . GLU E 4 119 ? -12.443 0.126 32.957 1.00 23.97 272 GLU E O 1
ATOM 4858 N N . ASN E 4 120 ? -13.308 0.523 30.918 1.00 24.58 273 ASN E N 1
ATOM 4859 C CA . ASN E 4 120 ? -12.631 -0.613 30.270 1.00 34.80 273 ASN E CA 1
ATOM 4860 C C . ASN E 4 120 ? -11.202 -0.373 29.826 1.00 40.74 273 ASN E C 1
ATOM 4861 O O . ASN E 4 120 ? -10.481 -1.322 29.527 1.00 48.74 273 ASN E O 1
ATOM 4866 N N . SER E 4 121 ? -10.801 0.887 29.748 1.00 37.33 274 SER E N 1
ATOM 4867 C CA . SER E 4 121 ? -9.437 1.210 29.361 1.00 44.37 274 SER E CA 1
ATOM 4868 C C . SER E 4 121 ? -8.796 2.075 30.438 1.00 45.86 274 SER E C 1
ATOM 4869 O O . SER E 4 121 ? -9.493 2.656 31.276 1.00 43.15 274 SER E O 1
#

InterPro domains:
  IPR007052 CS domain [PF04969] (170-247)
  IPR007052 CS domain [PS51203] (167-258)
  IPR008978 HSP20-like chaperone [G3DSA:2.60.40.790] (164-292)
  IPR008978 HSP20-like chaperone [SSF49764] (165-292)
  IPR025934 NudC N-terminal domain [PF14050] (9-59)
  IPR032572 Nuclear migration protein nudC [PF16273] (96-156)
  IPR037898 NudC family [PTHR12356] (18-327)

B-factor: mean 27.33, std 11.82, range [6.05, 90.42]

CATH classification: 2.60.40.790

Secondary structure (DSSP, 8-state):
-----B---TTSS-B-SS-EEEE-SSEEEEEEE---S---GGGEEEEEETTEEEEEETTS--SEEEEBSS-B-GGG-EEEEETTTEEEEEEEBSSSS---S-SBTTSPPB-GGG--TT-/----B---TTSS-B-SS-EEEE-SSEEEEEEE---S---GGGEEEEEETTEEEEEETTS--SEEEEBSS-B-GGG-EEEEETTTEEEEEEEBSSSS---S-SBTTSPPB-GGG--TT-/-PBPP-TTSS-B-SS-EEEE-SSEEEEEEE---SS---GGGEEEEEETTEEEEEETTS--SEEEEBSS-B-GGG-EEEEETTTEEEEEEEBSSSS---S-SBTTSPPB-GGG-----/-PBPP-TTSS-B-SS-EEEE-SSEEEEEEE---S---GGGEEEEEETTEEEEEETTS--SEEEEBSS-B-GGG-EEEEETTTEEEEEEEBSSSS---S-SBTTSPPB-GGG--TT-/--BPP-TTSSEE-SS-EEEE-SSEEEEEEE---S---GGGEEEEEETTEEEEEETTS--SEEEEBSS-B-GGG-EEEEETTTEEEEEEEBSSSS---S-SBTTSPPB-GGG--GGG-

Organism: Homo sapiens (NCBI:txid9606)

GO terms:
  GO:0072686 mitotic spindle (C, IDA)
  GO:0030496 midbody (C, IDA)
  GO:0005634 nucleus (C, EXP)
  GO:0007052 mitotic spindle organization (P, IMP)
  GO:0007080 mitotic metaphase chromosome alignment (P, IMP)
  GO:0005515 protein binding (F, IPI)
  GO:0005654 nucleoplasm (C, TAS)
  GO:0005819 spindle (C, TAS)
  GO:0005829 cytosol (C, TAS)
  GO:0005737 cytoplasm (C, IDA)
  GO:0045296 cadherin binding (F, HDA)

Solvent-accessible surface area: 31055 Å² total

Foldseek 3Di:
DADDAAAADLLLWDDDPQKTWHDALWKIKIKGADDDDDDDPVQWDWDDDQFWTWTDGPPDDTPGTAGAQHGFDVVPKDWDQDPNRIIMIMTTHPRSRDRGQHGHPVDHGHPSVNDDNVD/DDDAAAADPLLWDDDPQWTWHDALWKIKIKGADDDDDDDPVQWDWDDDQFWTWTDGVPDDTPGTAGAQHGFDPVPKDWDQDPNRIIMIMTTHPRSRDRGQHGHPVDHGHPSVNDDNVD/DAAAQDPLRWHDDPFWTWHDALWKIKIKGADDDPDDDDPVQWDWDDDQFWTWTDGPPDDTPGTAGAQHGFDVVPKDWDQDPNRIIMIMTTGPRSRDRGQHGGPVDHGHPNVNRDNDD/DAAAADPLRWDDDPFWTWHDALWKIKIKGADDPDDDDPVQWDWDDDQFWTWTDGPPDPTPGTAGAQHTFDVVPKDWDQDPNRIIMIMTTHPRSRDRGQHGHPPDHGHPSVNGDNVD/DPAAQPLQRWGDDPFWTKHDALWKIKIKGWADDDQAAPVQWDFDDDQFWTWTDGVPDDTPGTAGAQHGFDPVPKDWGDDRSTMIMIMTTGPRSGDRGQHGHPPDDGHPSVNGDNVRD

Nearest PDB structures (foldseek):
  3qor-assembly4_D  TM=9.910E-01  e=5.523E-20  Homo sapiens
  2cr0-assembly1_A  TM=8.929E-01  e=7.208E-17  Mus musculus
  1wfi-assembly1_A  TM=8.133E-01  e=1.968E-14  Mus musculus
  7krj-assembly1_C  TM=7.748E-01  e=1.037E-04  Homo sapiens
  6k7w-assembly1_A  TM=6.151E-01  e=2.500E-03  Homo sapiens

Sequence (587 aa):
GSSSKLKPNLGNGADLPNYRWTQTLSEELDLAVPFVNFRRLKGKDMVVDIQQRRHLRVGLKGQQPAIIDGELYNEVKVVEESSWLLIADGAVVTVHLEKINKMMEWWSRLVSSSDPEINTKKINPENSSSKLKPNLGNGADLPNYRWTQTLSEELDLAVPFVNFRLKGKDMVVDIQQRRHLRVGLKKGQPAIIDGELYNEVKVEESSWLIADGAVVTVHLEKINKKMMEWWSRLVSSSDPEINTKKINPENSKLKPNLGNGADLPNYRWTQTLSEELDLAVPFCVNFRLKGKDMVVDIQRRHLRVGLKGQPAIIDGELYNEVKVEESSWLIADGAVVTVHLEKINKMMEWWSRLVSSDPEINTKKINPENSKLKPNLGNGADLLPNYRWTQTLSELDLAVPFVNFRLKGKDMVVDDIQRRHLRVGLKGQPAIIDGELYNEVKVEESSWLIADGAVVTTVHLEKINKMMEWWSSRLVSSSDPEINTKKINPENSKLKPNLGNGADLPNYRWTQTLSEELDLAVPFVNFRRLKGKDMVVDIQRRHLRVGLKGQPAIIDGELYNEVKVEESSWLLIIADGAVVTVHLEKINKMMEWWSRLVSSSDPEINTKKINPENS

Radius of gyration: 27.58 Å; Cα contacts (8 Å, |Δi|>4): 1424; chains: 5; bounding box: 79×64×74 Å